Protein AF-0000000080484702 (afdb_homodimer)

Solvent-accessible surface area (backbone atoms only — not comparable to full-atom values): 32673 Å² total; per-residue (Å²): 130,88,63,62,53,55,79,58,84,81,40,51,65,26,28,33,82,45,33,84,52,58,66,86,62,53,66,60,48,53,57,50,31,66,72,41,30,72,58,44,46,57,74,68,54,61,67,39,24,44,30,51,12,64,66,45,62,41,56,40,89,29,42,40,80,21,41,11,39,68,49,28,48,48,48,52,44,64,72,50,48,49,69,73,31,36,32,41,32,42,38,51,36,60,66,63,55,54,53,51,35,44,73,50,42,26,40,71,40,77,33,52,49,96,45,32,79,79,67,58,58,47,73,76,24,47,31,37,42,48,47,44,30,23,51,60,46,8,30,54,71,57,67,69,60,50,51,51,44,49,50,51,17,47,74,51,70,18,43,34,37,37,37,28,45,44,30,66,39,41,88,68,81,60,65,31,57,36,75,50,26,40,24,29,30,36,52,17,25,61,45,29,36,60,28,45,28,28,24,23,29,22,16,40,70,70,63,30,54,47,44,60,68,65,49,67,81,54,52,53,24,41,59,27,47,53,48,47,33,55,54,51,65,40,61,68,57,45,51,53,50,27,51,49,34,54,55,50,43,55,50,51,52,52,49,37,45,73,64,67,37,52,62,50,70,56,59,31,44,31,40,20,27,40,37,96,51,46,68,52,39,56,50,42,25,42,76,70,39,30,40,63,24,73,36,49,80,30,59,96,33,82,38,30,39,28,36,30,56,61,52,72,70,57,45,48,55,50,51,54,34,53,56,67,43,97,132,87,63,64,55,54,77,57,82,79,40,52,65,26,29,32,82,45,34,84,53,58,66,86,62,53,67,61,49,52,58,50,31,68,72,43,30,70,55,49,47,54,73,67,53,61,68,38,24,45,30,53,13,64,65,45,62,40,57,40,88,28,44,41,80,21,40,11,37,67,50,26,48,48,48,53,45,64,73,48,46,50,70,72,31,37,30,41,31,43,37,52,35,60,66,63,56,53,54,50,36,44,73,48,42,26,41,70,39,77,34,51,49,95,44,30,80,79,68,59,59,45,74,76,23,47,30,38,44,46,46,43,29,23,48,60,45,7,31,54,71,58,67,68,60,50,52,52,44,49,51,51,19,46,75,52,70,17,44,34,37,36,36,27,46,44,31,65,39,39,88,70,80,59,65,31,57,36,75,50,27,39,23,30,29,35,53,17,25,62,45,30,38,60,29,43,30,30,24,22,28,21,15,39,71,69,60,29,53,46,43,61,69,66,49,66,81,55,54,52,24,42,59,26,46,54,47,47,32,55,56,50,67,40,61,68,57,44,51,53,49,27,52,50,35,55,54,50,42,55,50,50,49,52,49,38,45,73,63,67,36,50,60,50,69,55,58,32,44,31,41,21,28,40,38,95,52,47,69,51,38,56,49,42,25,41,77,71,39,30,39,64,24,75,35,49,80,29,58,96,33,84,38,30,39,29,38,30,56,62,51,70,70,58,45,51,53,50,52,55,33,52,57,68,41,98

Organism: Haloferax mediterranei (strain ATCC 33500 / DSM 1411 / JCM 8866 / NBRC 14739 / NCIMB 2177 / R-4) (NCBI:txid523841)

Foldseek 3Di:
DDQADDPDPQFDEQADLAAQAADPCLVVLLVVLVVCLVPCCLQDLQLLLPLVCVLQPADSLQKFKALALLRQLLLLCLLQPAAAWEEEEEFFADPSNQVSCVVRNYHYDYDHPVCRLPPDQLLRGSAYEYEAVGVQQQHGDDPVSVVVSQVNNVVSVHAYEYEDQFVLLFPDHHPAHPASYWYWYGLCGHNPNNVQRIIIIGYDDPSSVSSNVSDDGSRHRSSSSSSSSVRSNCPVSSVVSNVQLVVQVVVLCVLCVVLPWAWHDHRGQKIKIFDPDQVLLQVQCVVLRYHWHPCCPTPPDNGMIMGGHYDPVVSVSSSVSNSVSD/DDQADDPDPQFDGQADLAAQAADPCLVVLLVVLVVCLVPPVLQPLQLLLPLVCVLQPADSLQKFKALALLRQLLLLCLLQPAAAWEEEEEFFADPSNQVSCVVNNYHYDYDHPVCRLPPDQLLRGSAYEYEAVGVQQQDGDDPVSVVVSQVNNVVSVHAYEYEDQFVLLFPDHHPAHPASYWYWYGLCGHNPNNVQRIIIIGYDDPSSVSSNVSDDGSRHRSSSSSSSSVRSNCPVSSVVSNVQLVVQVVVLCVLCVVLPWAWHDHRGQKIKIFDPDQVLLQVQCVVLRYHWHPCCPTPPDNGMIMGGHYDPVVSVSSSVSNSVSD

Sequence (652 aa):
MSHGGTADHSLVDFSLGSNPERPTGLASIYEATLSTSRRYSMDDYSEFCVAAADYVGCEPDQVVPAAGVIEALRLALGVTVSPGDSVAIPAPCCGEYGREIKLQGGKPVHVPYDEFLDAVDPEEHATVILSHPNNPMGSAYPTDELRAFIRECQWANTPLIVDESYLGFTRLPSTAGLDGVIALHSVTNVFGVPSLRAGFAAATGELRDKLSCARCTWVLSSPAVEVATYCLKQDDFLEVTRNRVERERSRIVAELKVLGYEPYPADSSLILFRADDVDHVLHETRSRGIAVRDARCYRTLDSHVRITVRRPHENDSLLDALAEAVMSHGGTADHSLVDFSLGSNPERPTGLASIYEATLSTSRRYSMDDYSEFCVAAADYVGCEPDQVVPAAGVIEALRLALGVTVSPGDSVAIPAPCCGEYGREIKLQGGKPVHVPYDEFLDAVDPEEHATVILSHPNNPMGSAYPTDELRAFIRECQWANTPLIVDESYLGFTRLPSTAGLDGVIALHSVTNVFGVPSLRAGFAAATGELRDKLSCARCTWVLSSPAVEVATYCLKQDDFLEVTRNRVERERSRIVAELKVLGYEPYPADSSLILFRADDVDHVLHETRSRGIAVRDARCYRTLDSHVRITVRRPHENDSLLDALAEAV

InterPro domains:
  IPR004839 Aminotransferase, class I/classII, large domain [PF00155] (40-322)
  IPR015421 Pyridoxal phosphate-dependent transferase, major domain [G3DSA:3.40.640.10] (23-234)
  IPR015422 Pyridoxal phosphate-dependent transferase, small domain [G3DSA:3.90.1150.10] (11-322)
  IPR015424 Pyridoxal phosphate-dependent transferase [SSF53383] (8-325)

Structure (mmCIF, N/CA/C/O backbone):
data_AF-0000000080484702-model_v1
#
loop_
_entity.id
_entity.type
_entity.pdbx_description
1 polymer 'L-threonine-O-3-phosphate decarboxylase'
#
loop_
_atom_site.group_PDB
_atom_site.id
_atom_site.type_symbol
_atom_site.label_atom_id
_atom_site.label_alt_id
_atom_site.label_comp_id
_atom_site.label_asym_id
_atom_site.label_entity_id
_atom_site.label_seq_id
_atom_site.pdbx_PDB_ins_code
_atom_site.Cartn_x
_atom_site.Cartn_y
_atom_site.Cartn_z
_atom_site.occupancy
_atom_site.B_iso_or_equiv
_atom_site.auth_seq_id
_atom_site.auth_comp_id
_atom_site.auth_asym_id
_atom_site.auth_atom_id
_atom_site.pdbx_PDB_model_num
ATOM 1 N N . MET A 1 1 ? -5.035 -16.109 8.836 1 35.16 1 MET A N 1
ATOM 2 C CA . MET A 1 1 ? -4.797 -16.641 7.496 1 35.16 1 MET A CA 1
ATOM 3 C C . MET A 1 1 ? -3.309 -16.875 7.262 1 35.16 1 MET A C 1
ATOM 5 O O . MET A 1 1 ? -2.484 -15.992 7.531 1 35.16 1 MET A O 1
ATOM 9 N N . SER A 1 2 ? -2.934 -18.125 7.336 1 42.44 2 SER A N 1
ATOM 10 C CA . SER A 1 2 ? -1.548 -18.578 7.32 1 42.44 2 SER A CA 1
ATOM 11 C C . SER A 1 2 ? -0.888 -18.297 5.977 1 42.44 2 SER A C 1
ATOM 13 O O . SER A 1 2 ? -1.378 -18.734 4.934 1 42.44 2 SER A O 1
ATOM 15 N N . HIS A 1 3 ? -0.41 -17.094 5.77 1 49.94 3 HIS A N 1
ATOM 16 C CA . HIS A 1 3 ? 0.43 -16.891 4.594 1 49.94 3 HIS A CA 1
ATOM 17 C C . HIS A 1 3 ? 1.732 -17.688 4.711 1 49.94 3 HIS A C 1
ATOM 19 O O . HIS A 1 3 ? 2.158 -18.016 5.816 1 49.94 3 HIS A O 1
ATOM 25 N N . GLY A 1 4 ? 2.051 -18.484 3.875 1 51.75 4 GLY A N 1
ATOM 26 C CA . GLY A 1 4 ? 3.357 -19.125 3.906 1 51.75 4 GLY A CA 1
ATOM 27 C C . GLY A 1 4 ? 4.449 -18.219 4.449 1 51.75 4 GLY A C 1
ATOM 28 O O . GLY A 1 4 ? 4.203 -17.047 4.75 1 51.75 4 GLY A O 1
ATOM 29 N N . GLY A 1 5 ? 5.609 -18.672 4.832 1 56.03 5 GLY A N 1
ATOM 30 C CA . GLY A 1 5 ? 6.746 -17.953 5.391 1 56.03 5 GLY A CA 1
ATOM 31 C C . GLY A 1 5 ? 7.02 -18.312 6.84 1 56.03 5 GLY A C 1
ATOM 32 O O . GLY A 1 5 ? 6.129 -18.812 7.543 1 56.03 5 GLY A O 1
ATOM 33 N N . THR A 1 6 ? 8.297 -18.422 7.191 1 52.94 6 THR A N 1
ATOM 34 C CA . THR A 1 6 ? 8.656 -18.734 8.57 1 52.94 6 THR A CA 1
ATOM 35 C C . THR A 1 6 ? 9.367 -17.562 9.219 1 52.94 6 THR A C 1
ATOM 37 O O . THR A 1 6 ? 10.102 -16.828 8.555 1 52.94 6 THR A O 1
ATOM 40 N N . ALA A 1 7 ? 9.016 -17.422 10.359 1 57.78 7 ALA A N 1
ATOM 41 C CA . ALA A 1 7 ? 9.703 -16.422 11.18 1 57.78 7 ALA A CA 1
ATOM 42 C C . ALA A 1 7 ? 11.078 -16.938 11.617 1 57.78 7 ALA A C 1
ATOM 44 O O . ALA A 1 7 ? 11.922 -16.141 12.055 1 57.78 7 ALA A O 1
ATOM 45 N N . ASP A 1 8 ? 11.227 -18.266 11.43 1 58.97 8 ASP A N 1
ATOM 46 C CA . ASP A 1 8 ? 12.5 -18.875 11.797 1 58.97 8 ASP A CA 1
ATOM 47 C C . ASP A 1 8 ? 13.516 -18.766 10.664 1 58.97 8 ASP A C 1
ATOM 49 O O . ASP A 1 8 ? 13.469 -19.531 9.703 1 58.97 8 ASP A O 1
ATOM 53 N N . HIS A 1 9 ? 14.5 -17.953 10.789 1 64.5 9 HIS A N 1
ATOM 54 C CA . HIS A 1 9 ? 15.453 -17.578 9.75 1 64.5 9 HIS A CA 1
ATOM 55 C C . HIS A 1 9 ? 16.531 -18.641 9.57 1 64.5 9 HIS A C 1
ATOM 57 O O . HIS A 1 9 ? 17.344 -18.562 8.648 1 64.5 9 HIS A O 1
ATOM 63 N N . SER A 1 10 ? 16.344 -19.609 10.273 1 71.38 10 SER A N 1
ATOM 64 C CA . SER A 1 10 ? 17.344 -20.672 10.164 1 71.38 10 SER A CA 1
ATOM 65 C C . SER A 1 10 ? 16.875 -21.766 9.188 1 71.38 10 SER A C 1
ATOM 67 O O . SER A 1 10 ? 17.688 -22.594 8.766 1 71.38 10 SER A O 1
ATOM 69 N N . LEU A 1 11 ? 15.688 -21.641 8.734 1 82.44 11 LEU A N 1
ATOM 70 C CA . LEU A 1 11 ? 15.133 -22.672 7.871 1 82.44 11 LEU A CA 1
ATOM 71 C C . LEU A 1 11 ? 15.219 -22.266 6.402 1 82.44 11 LEU A C 1
ATOM 73 O O . LEU A 1 11 ? 15.07 -21.094 6.07 1 82.44 11 LEU A O 1
ATOM 77 N N . VAL A 1 12 ? 15.523 -23.281 5.562 1 88.19 12 VAL A N 1
ATOM 78 C CA . VAL A 1 12 ? 15.297 -23.078 4.137 1 88.19 12 VAL A CA 1
ATOM 79 C C . VAL A 1 12 ? 13.797 -23.156 3.836 1 88.19 12 VAL A C 1
ATOM 81 O O . VAL A 1 12 ? 13.164 -24.188 4.066 1 88.19 12 VAL A O 1
ATOM 84 N N . ASP A 1 13 ? 13.234 -22.109 3.328 1 90 13 ASP A N 1
ATOM 85 C CA . ASP A 1 13 ? 11.781 -21.969 3.281 1 90 13 ASP A CA 1
ATOM 86 C C . ASP A 1 13 ? 11.234 -22.312 1.896 1 90 13 ASP A C 1
ATOM 88 O O . ASP A 1 13 ? 11.25 -21.469 0.994 1 90 13 ASP A O 1
ATOM 92 N N . PHE A 1 14 ? 10.703 -23.547 1.749 1 94.56 14 PHE A N 1
ATOM 93 C CA . PHE A 1 14 ? 10.055 -23.984 0.518 1 94.56 14 PHE A CA 1
ATOM 94 C C . PHE A 1 14 ? 8.578 -23.609 0.509 1 94.56 14 PHE A C 1
ATOM 96 O O . PHE A 1 14 ? 7.875 -23.875 -0.469 1 94.56 14 PHE A O 1
ATOM 103 N N . SER A 1 15 ? 8.141 -23 1.612 1 91.31 15 SER A N 1
ATOM 104 C CA . SER A 1 15 ? 6.715 -22.703 1.741 1 91.31 15 SER A CA 1
ATOM 105 C C . SER A 1 15 ? 6.355 -21.375 1.069 1 91.31 15 SER A C 1
ATOM 107 O O . SER A 1 15 ? 5.184 -21.094 0.826 1 91.31 15 SER A O 1
ATOM 109 N N . LEU A 1 16 ? 7.453 -20.594 0.808 1 86.06 16 LEU A N 1
ATOM 110 C CA . LEU A 1 16 ? 7.242 -19.312 0.134 1 86.06 16 LEU A CA 1
ATOM 111 C C . LEU A 1 16 ? 7.262 -19.5 -1.381 1 86.06 16 LEU A C 1
ATOM 113 O O . LEU A 1 16 ? 8.016 -20.328 -1.904 1 86.06 16 LEU A O 1
ATOM 117 N N . GLY A 1 17 ? 6.441 -18.781 -2.061 1 88.56 17 GLY A N 1
ATOM 118 C CA . GLY A 1 17 ? 6.371 -18.891 -3.51 1 88.56 17 GLY A CA 1
ATOM 119 C C . GLY A 1 17 ? 7.355 -17.969 -4.223 1 88.56 17 GLY A C 1
ATOM 120 O O . GLY A 1 17 ? 7.195 -17.688 -5.41 1 88.56 17 GLY A O 1
ATOM 121 N N . SER A 1 18 ? 8.461 -17.594 -3.533 1 91 18 SER A N 1
ATOM 122 C CA . SER A 1 18 ? 9.375 -16.609 -4.105 1 91 18 SER A CA 1
ATOM 123 C C . SER A 1 18 ? 10.664 -17.266 -4.586 1 91 18 SER A C 1
ATOM 125 O O . SER A 1 18 ? 11.133 -18.234 -3.996 1 91 18 SER A O 1
ATOM 127 N N . ASN A 1 19 ? 11.234 -16.688 -5.609 1 94.94 19 ASN A N 1
ATOM 128 C CA . ASN A 1 19 ? 12.531 -17.094 -6.152 1 94.94 19 ASN A CA 1
ATOM 129 C C . ASN A 1 19 ? 13.648 -16.906 -5.129 1 94.94 19 ASN A C 1
ATOM 131 O O . ASN A 1 19 ? 13.727 -15.875 -4.469 1 94.94 19 ASN A O 1
ATOM 135 N N . PRO A 1 20 ? 14.445 -17.984 -4.891 1 92.56 20 PRO A N 1
ATOM 136 C CA . PRO A 1 20 ? 15.562 -17.812 -3.963 1 92.56 20 PRO A CA 1
ATOM 137 C C . PRO A 1 20 ? 16.656 -16.906 -4.516 1 92.56 20 PRO A C 1
ATOM 139 O O . PRO A 1 20 ? 17.547 -16.484 -3.771 1 92.56 20 PRO A O 1
ATOM 142 N N . GLU A 1 21 ? 16.641 -16.656 -5.805 1 93.19 21 GLU A N 1
ATOM 143 C CA . GLU A 1 21 ? 17.625 -15.805 -6.453 1 93.19 21 GLU A CA 1
ATOM 144 C C . GLU A 1 21 ? 17.062 -14.422 -6.75 1 93.19 21 GLU A C 1
ATOM 146 O O . GLU A 1 21 ? 15.844 -14.266 -6.879 1 93.19 21 GLU A O 1
ATOM 151 N N . ARG A 1 22 ? 17.938 -13.469 -6.832 1 91.81 22 ARG A N 1
ATOM 152 C CA . ARG A 1 22 ? 17.594 -12.102 -7.219 1 91.81 22 ARG A CA 1
ATOM 153 C C . ARG A 1 22 ? 18.625 -11.531 -8.188 1 91.81 22 ARG A C 1
ATOM 155 O O . ARG A 1 22 ? 19.766 -11.984 -8.234 1 91.81 22 ARG A O 1
ATOM 162 N N . PRO A 1 23 ? 18.172 -10.539 -9 1 93 23 PRO A N 1
ATOM 163 C CA . PRO A 1 23 ? 19.125 -9.938 -9.93 1 93 23 PRO A CA 1
ATOM 164 C C . PRO A 1 23 ? 20.312 -9.297 -9.219 1 93 23 PRO A C 1
ATOM 166 O O . PRO A 1 23 ? 20.156 -8.727 -8.141 1 93 23 PRO A O 1
ATOM 169 N N . THR A 1 24 ? 21.391 -9.391 -9.945 1 89.94 24 THR A N 1
ATOM 170 C CA . THR A 1 24 ? 22.578 -8.711 -9.438 1 89.94 24 THR A CA 1
ATOM 171 C C . THR A 1 24 ? 22.406 -7.191 -9.523 1 89.94 24 THR A C 1
ATOM 173 O O . THR A 1 24 ? 21.703 -6.691 -10.398 1 89.94 24 THR A O 1
ATOM 176 N N . GLY A 1 25 ? 22.891 -6.406 -8.664 1 86.31 25 GLY A N 1
ATOM 177 C CA . GLY A 1 25 ? 22.891 -4.957 -8.75 1 86.31 25 GLY A CA 1
ATOM 178 C C . GLY A 1 25 ? 21.812 -4.309 -7.898 1 86.31 25 GLY A C 1
ATOM 179 O O . GLY A 1 25 ? 21.734 -3.08 -7.812 1 86.31 25 GLY A O 1
ATOM 180 N N . LEU A 1 26 ? 20.969 -5.145 -7.27 1 85 26 LEU A N 1
ATOM 181 C CA . LEU A 1 26 ? 19.875 -4.613 -6.469 1 85 26 LEU A CA 1
ATOM 182 C C . LEU A 1 26 ? 20.406 -3.705 -5.363 1 85 26 LEU A C 1
ATOM 184 O O . LEU A 1 26 ? 19.766 -2.697 -5.027 1 85 26 LEU A O 1
ATOM 188 N N . ALA A 1 27 ? 21.5 -4.094 -4.836 1 78.94 27 ALA A N 1
ATOM 189 C CA . ALA A 1 27 ? 22.094 -3.301 -3.756 1 78.94 27 ALA A CA 1
ATOM 190 C C . ALA A 1 27 ? 22.391 -1.876 -4.219 1 78.94 27 ALA A C 1
ATOM 192 O O . ALA A 1 27 ? 22.125 -0.916 -3.488 1 78.94 27 ALA A O 1
ATOM 193 N N . SER A 1 28 ? 22.906 -1.749 -5.41 1 82.38 28 SER A N 1
ATOM 194 C CA . SER A 1 28 ? 23.234 -0.435 -5.957 1 82.38 28 SER A CA 1
ATOM 195 C C . SER A 1 28 ? 21.969 0.385 -6.195 1 82.38 28 SER A C 1
ATOM 197 O O . SER A 1 28 ? 21.969 1.601 -5.992 1 82.38 28 SER A O 1
ATOM 199 N N . ILE A 1 29 ? 20.938 -0.247 -6.594 1 82.62 29 ILE A N 1
ATOM 200 C CA . ILE A 1 29 ? 19.672 0.434 -6.84 1 82.62 29 ILE A CA 1
ATOM 201 C C . ILE A 1 29 ? 19.078 0.934 -5.52 1 82.62 29 ILE A C 1
ATOM 203 O O . ILE A 1 29 ? 18.609 2.068 -5.434 1 82.62 29 ILE A O 1
ATOM 207 N N . TYR A 1 30 ? 19.188 0.083 -4.504 1 75.81 30 TYR A N 1
ATOM 208 C CA . TYR A 1 30 ? 18.703 0.442 -3.176 1 75.81 30 TYR A CA 1
ATOM 209 C C . TYR A 1 30 ? 19.438 1.662 -2.639 1 75.81 30 TYR A C 1
ATOM 211 O O . TYR A 1 30 ? 18.812 2.584 -2.102 1 75.81 30 TYR A O 1
ATOM 219 N N . GLU A 1 31 ? 20.641 1.64 -2.82 1 75.25 31 GLU A N 1
ATOM 220 C CA . GLU A 1 31 ? 21.469 2.748 -2.338 1 75.25 31 GLU A CA 1
ATOM 221 C C . GLU A 1 31 ? 21.109 4.047 -3.061 1 75.25 31 GLU A C 1
ATOM 223 O O . GLU A 1 31 ? 21.062 5.113 -2.441 1 75.25 31 GLU A O 1
ATOM 228 N N . ALA A 1 32 ? 20.859 3.967 -4.25 1 77.62 32 ALA A N 1
ATOM 229 C CA . ALA A 1 32 ? 20.531 5.141 -5.055 1 77.62 32 ALA A CA 1
ATOM 230 C C . ALA A 1 32 ? 19.172 5.711 -4.668 1 77.62 32 ALA A C 1
ATOM 232 O O . ALA A 1 32 ? 18.953 6.922 -4.734 1 77.62 32 ALA A O 1
ATOM 233 N N . THR A 1 33 ? 18.266 4.832 -4.289 1 77.19 33 THR A N 1
ATOM 234 C CA . THR A 1 33 ? 16.922 5.234 -3.932 1 77.19 33 THR A CA 1
ATOM 235 C C . THR A 1 33 ? 16.938 6.125 -2.693 1 77.19 33 THR A C 1
ATOM 237 O O . THR A 1 33 ? 16.141 7.07 -2.596 1 77.19 33 THR A O 1
ATOM 240 N N . LEU A 1 34 ? 17.75 5.816 -1.759 1 71.06 34 LEU A N 1
ATOM 241 C CA . LEU A 1 34 ? 17.859 6.621 -0.545 1 71.06 34 LEU A CA 1
ATOM 242 C C . LEU A 1 34 ? 18.203 8.07 -0.879 1 71.06 34 LEU A C 1
ATOM 244 O O . LEU A 1 34 ? 17.703 8.992 -0.231 1 71.06 34 LEU A O 1
ATOM 248 N N . SER A 1 35 ? 18.984 8.211 -1.887 1 66.12 35 SER A N 1
ATOM 249 C CA . SER A 1 35 ? 19.391 9.547 -2.297 1 66.12 35 SER A CA 1
ATOM 250 C C . SER A 1 35 ? 18.266 10.281 -3.018 1 66.12 35 SER A C 1
ATOM 252 O O . SER A 1 35 ? 18.125 11.492 -2.885 1 66.12 35 SER A O 1
ATOM 254 N N . THR A 1 36 ? 17.422 9.453 -3.656 1 60.16 36 THR A N 1
ATOM 255 C CA . THR A 1 36 ? 16.375 10.047 -4.473 1 60.16 36 THR A CA 1
ATOM 256 C C . THR A 1 36 ? 15.07 10.164 -3.674 1 60.16 36 THR A C 1
ATOM 258 O O . THR A 1 36 ? 14.164 10.898 -4.059 1 60.16 36 THR A O 1
ATOM 261 N N . SER A 1 37 ? 14.891 9.305 -2.625 1 57.47 37 SER A N 1
ATOM 262 C CA . SER A 1 37 ? 13.664 9.289 -1.833 1 57.47 37 SER A CA 1
ATOM 263 C C . SER A 1 37 ? 13.242 10.703 -1.44 1 57.47 37 SER A C 1
ATOM 265 O O . SER A 1 37 ? 12.086 10.922 -1.062 1 57.47 37 SER A O 1
ATOM 267 N N . ARG A 1 38 ? 14.094 11.641 -1.604 1 53.78 38 ARG A N 1
ATOM 268 C CA . ARG A 1 38 ? 13.758 13.031 -1.302 1 53.78 38 ARG A CA 1
ATOM 269 C C . ARG A 1 38 ? 12.922 13.648 -2.414 1 53.78 38 ARG A C 1
ATOM 271 O O . ARG A 1 38 ? 12.336 14.719 -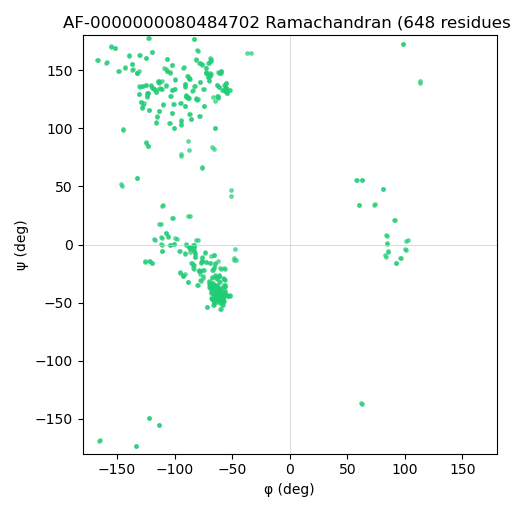2.236 1 53.78 38 ARG A O 1
ATOM 278 N N . ARG A 1 39 ? 13.109 13.047 -3.668 1 50.69 39 ARG A N 1
ATOM 279 C CA . ARG A 1 39 ? 12.516 13.688 -4.836 1 50.69 39 ARG A CA 1
ATOM 280 C C . ARG A 1 39 ? 11.078 13.219 -5.047 1 50.69 39 ARG A C 1
ATOM 282 O O . ARG A 1 39 ? 10.836 12.031 -5.273 1 50.69 39 ARG A O 1
ATOM 289 N N . TYR A 1 40 ? 10.211 13.727 -4.41 1 48.84 40 TYR A N 1
ATOM 290 C CA . TYR A 1 40 ? 8.789 13.414 -4.422 1 48.84 40 TYR A CA 1
ATOM 291 C C . TYR A 1 40 ? 8.258 13.328 -5.852 1 48.84 40 TYR A C 1
ATOM 293 O O . TYR A 1 40 ? 7.043 13.312 -6.066 1 48.84 40 TYR A O 1
ATOM 301 N N . SER A 1 41 ? 8.969 13.594 -7.012 1 51.19 41 SER A N 1
ATOM 302 C CA . SER A 1 41 ? 7.992 13.594 -8.102 1 51.19 41 SER A CA 1
ATOM 303 C C . SER A 1 41 ? 7.137 12.328 -8.07 1 51.19 41 SER A C 1
ATOM 305 O O . SER A 1 41 ? 7.473 11.328 -8.703 1 51.19 41 SER A O 1
ATOM 307 N N . MET A 1 42 ? 6.59 11.93 -6.824 1 54.78 42 MET A N 1
ATOM 308 C CA . MET A 1 42 ? 6.25 10.648 -6.219 1 54.78 42 MET A CA 1
ATOM 309 C C . MET A 1 42 ? 5.172 9.938 -7.031 1 54.78 42 MET A C 1
ATOM 311 O O . MET A 1 42 ? 5.07 8.703 -6.996 1 54.78 42 MET A O 1
ATOM 315 N N . ASP A 1 43 ? 4.57 10.711 -7.914 1 61.38 43 ASP A N 1
ATOM 316 C CA . ASP A 1 43 ? 3.502 9.938 -8.539 1 61.38 43 ASP A CA 1
ATOM 317 C C . ASP A 1 43 ? 3.797 9.688 -10.016 1 61.38 43 ASP A C 1
ATOM 319 O O . ASP A 1 43 ? 2.885 9.414 -10.797 1 61.38 43 ASP A O 1
ATOM 323 N N . ASP A 1 44 ? 5.098 9.867 -10.367 1 76.06 44 ASP A N 1
ATOM 324 C CA . ASP A 1 44 ? 5.371 9.516 -11.758 1 76.06 44 ASP A CA 1
ATOM 325 C C . ASP A 1 44 ? 5.879 8.078 -11.867 1 76.06 44 ASP A C 1
ATOM 327 O O . ASP A 1 44 ? 7.047 7.805 -11.594 1 76.06 44 ASP A O 1
ATOM 331 N N . TYR A 1 45 ? 5.016 7.254 -12.289 1 87.75 45 TYR A N 1
ATOM 332 C CA . TYR A 1 45 ? 5.332 5.84 -12.422 1 87.75 45 TYR A CA 1
ATOM 333 C C . TYR A 1 45 ? 5.59 5.473 -13.883 1 87.75 45 TYR A C 1
ATOM 335 O O . TYR A 1 45 ? 5.469 4.309 -14.266 1 87.75 45 TYR A O 1
ATOM 343 N N . SER A 1 46 ? 5.973 6.504 -14.719 1 91.19 46 SER A N 1
ATOM 344 C CA . SER A 1 46 ? 6.035 6.281 -16.156 1 91.19 46 SER A CA 1
ATOM 345 C C . SER A 1 46 ? 7.059 5.207 -16.5 1 91.19 46 SER A C 1
ATOM 347 O O . SER A 1 46 ? 6.77 4.301 -17.297 1 91.19 46 SER A O 1
ATOM 349 N N . GLU A 1 47 ? 8.25 5.301 -15.938 1 93.12 47 GLU A N 1
ATOM 350 C CA . GLU A 1 47 ? 9.281 4.312 -16.219 1 93.12 47 GLU A CA 1
ATOM 351 C C . GLU A 1 47 ? 8.859 2.92 -15.766 1 93.12 47 GLU A C 1
ATOM 353 O O . GLU A 1 47 ? 9.125 1.929 -16.453 1 93.12 47 GLU A O 1
ATOM 358 N N . PHE A 1 48 ? 8.258 2.885 -14.633 1 95 48 PHE A N 1
ATOM 359 C CA . PHE A 1 48 ? 7.75 1.616 -14.125 1 95 48 PHE A CA 1
ATOM 360 C C . PHE A 1 48 ? 6.707 1.038 -15.078 1 95 48 PHE A C 1
ATOM 362 O O . PHE A 1 48 ? 6.746 -0.151 -15.406 1 95 48 PHE A O 1
ATOM 369 N N . CYS A 1 49 ? 5.746 1.855 -15.523 1 96.81 49 CYS A N 1
ATOM 370 C CA . CYS A 1 49 ? 4.664 1.417 -16.406 1 96.81 49 CYS A CA 1
ATOM 371 C C . CYS A 1 49 ? 5.211 0.901 -17.719 1 96.81 49 CYS A C 1
ATOM 373 O O . CYS A 1 49 ? 4.73 -0.105 -18.25 1 96.81 49 CYS A O 1
ATOM 375 N N . VAL A 1 50 ? 6.223 1.513 -18.266 1 97.88 50 VAL A N 1
ATOM 376 C CA . VAL A 1 50 ? 6.836 1.075 -19.516 1 97.88 50 VAL A CA 1
ATOM 377 C C . VAL A 1 50 ? 7.488 -0.292 -19.312 1 97.88 50 VAL A C 1
ATOM 379 O O . VAL A 1 50 ? 7.285 -1.204 -20.125 1 97.88 50 VAL A O 1
ATOM 382 N N . ALA A 1 51 ? 8.273 -0.435 -18.25 1 97.81 51 ALA A N 1
ATOM 383 C CA . ALA A 1 51 ? 8.953 -1.697 -17.969 1 97.81 51 ALA A CA 1
ATOM 384 C C . ALA A 1 51 ? 7.949 -2.822 -17.734 1 97.81 51 ALA A C 1
ATOM 386 O O . ALA A 1 51 ? 8.133 -3.936 -18.234 1 97.81 51 ALA A O 1
ATOM 387 N N . ALA A 1 52 ? 6.902 -2.545 -16.984 1 98.06 52 ALA A N 1
ATOM 388 C CA . ALA A 1 52 ? 5.863 -3.529 -16.703 1 98.06 52 ALA A CA 1
ATOM 389 C C . ALA A 1 52 ? 5.137 -3.951 -17.969 1 98.06 52 ALA A C 1
ATOM 391 O O . ALA A 1 52 ? 4.871 -5.137 -18.172 1 98.06 52 ALA A O 1
ATOM 392 N N . ALA A 1 53 ? 4.82 -2.967 -18.766 1 98.44 53 ALA A N 1
ATOM 393 C CA . ALA A 1 53 ? 4.137 -3.23 -20.031 1 98.44 53 ALA A CA 1
ATOM 394 C C . ALA A 1 53 ? 4.98 -4.129 -20.938 1 98.44 53 ALA A C 1
ATOM 396 O O . ALA A 1 53 ? 4.461 -5.066 -21.547 1 98.44 53 ALA A O 1
ATOM 397 N N . ASP A 1 54 ? 6.246 -3.836 -21.047 1 97.88 54 ASP A N 1
ATOM 398 C CA . ASP A 1 54 ? 7.156 -4.648 -21.844 1 97.88 54 ASP A CA 1
ATOM 399 C C . ASP A 1 54 ? 7.246 -6.074 -21.297 1 97.88 54 ASP A C 1
ATOM 401 O O . ASP A 1 54 ? 7.305 -7.035 -22.062 1 97.88 54 ASP A O 1
ATOM 405 N N . TYR A 1 55 ? 7.227 -6.219 -20.062 1 97.06 55 TYR A N 1
ATOM 406 C CA . TYR A 1 55 ? 7.355 -7.496 -19.375 1 97.06 55 TYR A CA 1
ATOM 407 C C . TYR A 1 55 ? 6.188 -8.414 -19.703 1 97.06 55 TYR A C 1
ATOM 409 O O . TYR A 1 55 ? 6.367 -9.625 -19.859 1 97.06 55 TYR A O 1
ATOM 417 N N . VAL A 1 56 ? 4.973 -7.859 -19.812 1 97.38 56 VAL A N 1
ATOM 418 C CA . VAL A 1 56 ? 3.793 -8.711 -19.938 1 97.38 56 VAL A CA 1
ATOM 419 C C . VAL A 1 56 ? 3.213 -8.578 -21.344 1 97.38 56 VAL A C 1
ATOM 421 O O . VAL A 1 56 ? 2.248 -9.266 -21.688 1 97.38 56 VAL A O 1
ATOM 424 N N . GLY A 1 57 ? 3.738 -7.703 -22.141 1 96.94 57 GLY A N 1
ATOM 425 C CA . GLY A 1 57 ? 3.324 -7.582 -23.531 1 96.94 57 GLY A CA 1
ATOM 426 C C . GLY A 1 57 ? 2.045 -6.781 -23.703 1 96.94 57 GLY A C 1
ATOM 427 O O . GLY A 1 57 ? 1.122 -7.223 -24.406 1 96.94 57 GLY A O 1
ATOM 428 N N . CYS A 1 58 ? 1.898 -5.617 -23.094 1 98.06 58 CYS A N 1
ATOM 429 C CA . CYS A 1 58 ? 0.767 -4.715 -23.266 1 98.06 58 CYS A CA 1
ATOM 430 C C . CYS A 1 58 ? 1.24 -3.277 -23.469 1 98.06 58 CYS A C 1
ATOM 432 O O . CYS A 1 58 ? 2.42 -3.039 -23.734 1 98.06 58 CYS A O 1
ATOM 434 N N . GLU A 1 59 ? 0.311 -2.289 -23.5 1 98.31 59 GLU A N 1
ATOM 435 C CA . GLU A 1 59 ? 0.676 -0.881 -23.641 1 98.31 59 GLU A CA 1
ATOM 436 C C . GLU A 1 59 ? 0.917 -0.245 -22.266 1 98.31 59 GLU A C 1
ATOM 438 O O . GLU A 1 59 ? 0.23 -0.57 -21.297 1 98.31 59 GLU A O 1
ATOM 443 N N . PRO A 1 60 ? 1.868 0.683 -22.203 1 98 60 PRO A N 1
ATOM 444 C CA . PRO A 1 60 ? 2.207 1.296 -20.906 1 98 60 PRO A CA 1
ATOM 445 C C . PRO A 1 60 ? 1 1.937 -20.219 1 98 60 PRO A C 1
ATOM 447 O O . PRO A 1 60 ? 0.886 1.893 -19 1 98 60 PRO A O 1
ATOM 450 N N . ASP A 1 61 ? 0.095 2.525 -20.969 1 97.19 61 ASP A N 1
ATOM 451 C CA . ASP A 1 61 ? -1.047 3.227 -20.391 1 97.19 61 ASP A CA 1
ATOM 452 C C . ASP A 1 61 ? -2.078 2.24 -19.844 1 97.19 61 ASP A C 1
ATOM 454 O O . ASP A 1 61 ? -3.035 2.641 -19.172 1 97.19 61 ASP A O 1
ATOM 458 N N . GLN A 1 62 ? -1.894 0.93 -20.062 1 98.5 62 GLN A N 1
ATOM 459 C CA . GLN A 1 62 ? -2.797 -0.106 -19.562 1 98.5 62 GLN A CA 1
ATOM 460 C C . GLN A 1 62 ? -2.363 -0.611 -18.188 1 98.5 62 GLN A C 1
ATOM 462 O O . GLN A 1 62 ? -3.086 -1.375 -17.547 1 98.5 62 GLN A O 1
ATOM 467 N N . VAL A 1 63 ? -1.175 -0.15 -17.781 1 98 63 VAL A N 1
ATOM 468 C CA . VAL A 1 63 ? -0.591 -0.611 -16.531 1 98 63 VAL A CA 1
ATOM 469 C C . VAL A 1 63 ? -1.041 0.296 -15.383 1 98 63 VAL A C 1
ATOM 471 O O . VAL A 1 63 ? -0.952 1.521 -15.484 1 98 63 VAL A O 1
ATOM 474 N N . VAL A 1 64 ? -1.573 -0.281 -14.32 1 97.12 64 VAL A N 1
ATOM 475 C CA . VAL A 1 64 ? -1.935 0.416 -13.094 1 97.12 64 VAL A CA 1
ATOM 476 C C . VAL A 1 64 ? -1.079 -0.098 -11.938 1 97.12 64 VAL A C 1
ATOM 478 O O . VAL A 1 64 ? -1.312 -1.195 -11.422 1 97.12 64 VAL A O 1
ATOM 481 N N . PRO A 1 65 ? -0.068 0.694 -11.484 1 94.81 65 PRO A N 1
ATOM 482 C CA . PRO A 1 65 ? 0.821 0.256 -10.406 1 94.81 65 PRO A CA 1
ATOM 483 C C . PRO A 1 65 ? 0.072 -0.044 -9.109 1 94.81 65 PRO A C 1
ATOM 485 O O . PRO A 1 65 ? -0.958 0.573 -8.828 1 94.81 65 PRO A O 1
ATOM 488 N N . ALA A 1 66 ? 0.575 -0.976 -8.32 1 93.62 66 ALA A N 1
ATOM 489 C CA . ALA A 1 66 ? 0.004 -1.359 -7.031 1 93.62 66 ALA A CA 1
ATOM 490 C C . ALA A 1 66 ? 1.09 -1.825 -6.062 1 93.62 66 ALA A C 1
ATOM 492 O O . ALA A 1 66 ? 2.115 -2.367 -6.488 1 93.62 66 ALA A O 1
ATOM 493 N N . ALA A 1 67 ? 0.889 -1.612 -4.789 1 90.69 67 ALA A N 1
ATOM 494 C CA . ALA A 1 67 ? 1.801 -2.113 -3.764 1 90.69 67 ALA A CA 1
ATOM 495 C C . ALA A 1 67 ? 1.604 -3.609 -3.539 1 90.69 67 ALA A C 1
ATOM 497 O O . ALA A 1 67 ? 1.144 -4.027 -2.473 1 90.69 67 ALA A O 1
ATOM 498 N N . GLY A 1 68 ? 1.929 -4.379 -4.555 1 91.06 68 GLY A N 1
ATOM 499 C CA . GLY A 1 68 ? 1.777 -5.824 -4.508 1 91.06 68 GLY A CA 1
ATOM 500 C C . GLY A 1 68 ? 0.508 -6.312 -5.18 1 91.06 68 GLY A C 1
ATOM 501 O O . GLY A 1 68 ? -0.375 -5.516 -5.504 1 91.06 68 GLY A O 1
ATOM 502 N N . VAL A 1 69 ? 0.432 -7.57 -5.281 1 93.38 69 VAL A N 1
ATOM 503 C CA . VAL A 1 69 ? -0.65 -8.18 -6.047 1 93.38 69 VAL A CA 1
ATOM 504 C C . VAL A 1 69 ? -1.939 -8.156 -5.23 1 93.38 69 VAL A C 1
ATOM 506 O O . VAL A 1 69 ? -3.031 -8.016 -5.785 1 93.38 69 VAL A O 1
ATOM 509 N N . ILE A 1 70 ? -1.85 -8.242 -3.936 1 92.12 70 ILE A N 1
ATOM 510 C CA . ILE A 1 70 ? -3.051 -8.242 -3.107 1 92.12 70 ILE A CA 1
ATOM 511 C C . ILE A 1 70 ? -3.738 -6.883 -3.197 1 92.12 70 ILE A C 1
ATOM 513 O O . ILE A 1 70 ? -4.969 -6.805 -3.26 1 92.12 70 ILE A O 1
ATOM 517 N N . GLU A 1 71 ? -2.936 -5.812 -3.201 1 92.94 71 GLU A N 1
ATOM 518 C CA . GLU A 1 71 ? -3.531 -4.496 -3.408 1 92.94 71 GLU A CA 1
ATOM 519 C C . GLU A 1 71 ? -4.168 -4.391 -4.789 1 92.94 71 GLU A C 1
ATOM 521 O O . GLU A 1 71 ? -5.23 -3.783 -4.945 1 92.94 71 GLU A O 1
ATOM 526 N N . ALA A 1 72 ? -3.514 -4.898 -5.785 1 95.75 72 ALA A N 1
ATOM 527 C CA . ALA A 1 72 ? -4.082 -4.914 -7.129 1 95.75 72 ALA A CA 1
ATOM 528 C C . ALA A 1 72 ? -5.406 -5.668 -7.156 1 95.75 72 ALA A C 1
ATOM 530 O O . ALA A 1 72 ? -6.352 -5.25 -7.828 1 95.75 72 ALA A O 1
ATOM 531 N N . LEU A 1 73 ? -5.43 -6.789 -6.445 1 96.94 73 LEU A N 1
ATOM 532 C CA . LEU A 1 73 ? -6.652 -7.582 -6.34 1 96.94 73 LEU A CA 1
ATOM 533 C C . LEU A 1 73 ? -7.77 -6.777 -5.684 1 96.94 73 LEU A C 1
ATOM 535 O O . LEU A 1 73 ? -8.906 -6.777 -6.164 1 96.94 73 LEU A O 1
ATOM 539 N N . ARG A 1 74 ? -7.461 -6.141 -4.633 1 94.31 74 ARG A N 1
ATOM 540 C CA . ARG A 1 74 ? -8.438 -5.312 -3.936 1 94.31 74 ARG A CA 1
ATOM 541 C C . ARG A 1 74 ? -9 -4.234 -4.859 1 94.31 74 ARG A C 1
ATOM 543 O O . ARG A 1 74 ? -10.203 -3.986 -4.875 1 94.31 74 ARG A O 1
ATOM 550 N N . LEU A 1 75 ? -8.125 -3.559 -5.574 1 95 75 LEU A N 1
ATOM 551 C CA . LEU A 1 75 ? -8.539 -2.537 -6.527 1 95 75 LEU A CA 1
ATOM 552 C C . LEU A 1 75 ? -9.453 -3.127 -7.594 1 95 75 LEU A C 1
ATOM 554 O O . LEU A 1 75 ? -10.492 -2.547 -7.918 1 95 75 LEU A O 1
ATOM 558 N N . ALA A 1 76 ? -9.07 -4.25 -8.125 1 98.25 76 ALA A N 1
ATOM 559 C CA . ALA A 1 76 ? -9.844 -4.906 -9.18 1 98.25 76 ALA A CA 1
ATOM 560 C C . ALA A 1 76 ? -11.25 -5.258 -8.695 1 98.25 76 ALA A C 1
ATOM 562 O O . ALA A 1 76 ? -12.234 -5.012 -9.391 1 98.25 76 ALA A O 1
ATOM 563 N N . LEU A 1 77 ? -11.336 -5.809 -7.539 1 97.75 77 LEU A N 1
ATOM 564 C CA . LEU A 1 77 ? -12.633 -6.18 -6.98 1 97.75 77 LEU A CA 1
ATOM 565 C C . LEU A 1 77 ? -13.453 -4.941 -6.641 1 97.75 77 LEU A C 1
ATOM 567 O O . LEU A 1 77 ? -14.672 -4.934 -6.82 1 97.75 77 LEU A O 1
ATOM 571 N N . GLY A 1 78 ? -12.758 -3.912 -6.211 1 95.38 78 GLY A N 1
ATOM 572 C CA . GLY A 1 78 ? -13.438 -2.672 -5.875 1 95.38 78 GLY A CA 1
ATOM 573 C C . GLY A 1 78 ? -14.164 -2.051 -7.055 1 95.38 78 GLY A C 1
ATOM 574 O O . GLY A 1 78 ? -15.172 -1.362 -6.879 1 95.38 78 GLY A O 1
ATOM 575 N N . VAL A 1 79 ? -13.695 -2.32 -8.258 1 97.19 79 VAL A N 1
ATOM 576 C CA . VAL A 1 79 ? -14.289 -1.657 -9.414 1 97.19 79 VAL A CA 1
ATOM 577 C C . VAL A 1 79 ? -15.195 -2.633 -10.156 1 97.19 79 VAL A C 1
ATOM 579 O O . VAL A 1 79 ? -15.828 -2.27 -11.156 1 97.19 79 VAL A O 1
ATOM 582 N N . THR A 1 80 ? -15.312 -3.918 -9.656 1 98.25 80 THR A N 1
ATOM 583 C CA . THR A 1 80 ? -16.062 -4.898 -10.43 1 98.25 80 THR A CA 1
ATOM 584 C C . THR A 1 80 ? -17.156 -5.539 -9.57 1 98.25 80 THR A C 1
ATOM 586 O O . THR A 1 80 ? -18.047 -6.207 -10.094 1 98.25 80 THR A O 1
ATOM 589 N N . VAL A 1 81 ? -17.094 -5.375 -8.258 1 97.5 81 VAL A N 1
ATOM 590 C CA . VAL A 1 81 ? -17.984 -6.102 -7.371 1 97.5 81 VAL A CA 1
ATOM 591 C C . VAL A 1 81 ? -18.766 -5.117 -6.5 1 97.5 81 VAL A C 1
ATOM 593 O O . VAL A 1 81 ? -18.188 -4.191 -5.93 1 97.5 81 VAL A O 1
ATOM 596 N N . SER A 1 82 ? -20.016 -5.211 -6.402 1 94.69 82 SER A N 1
ATOM 597 C CA . SER A 1 82 ? -20.906 -4.52 -5.477 1 94.69 82 SER A CA 1
ATOM 598 C C . SER A 1 82 ? -21.422 -5.461 -4.398 1 94.69 82 SER A C 1
ATOM 600 O O . SER A 1 82 ? -21.391 -6.684 -4.566 1 94.69 82 SER A O 1
ATOM 602 N N . PRO A 1 83 ? -21.891 -4.918 -3.268 1 93.44 83 PRO A N 1
ATOM 603 C CA . PRO A 1 83 ? -22.438 -5.789 -2.225 1 93.44 83 PRO A CA 1
ATOM 604 C C . PRO A 1 83 ? -23.547 -6.707 -2.74 1 93.44 83 PRO A C 1
ATOM 606 O O . PRO A 1 83 ? -24.422 -6.258 -3.475 1 93.44 83 PRO A O 1
ATOM 609 N N . GLY A 1 84 ? -23.406 -7.988 -2.414 1 96.69 84 GLY A N 1
ATOM 610 C CA . GLY A 1 84 ? -24.406 -8.969 -2.799 1 96.69 84 GLY A CA 1
ATOM 611 C C . GLY A 1 84 ? -24.062 -9.711 -4.078 1 96.69 84 GLY A C 1
ATOM 612 O O . GLY A 1 84 ? -24.656 -10.75 -4.379 1 96.69 84 GLY A O 1
ATOM 613 N N . ASP A 1 85 ? -23.062 -9.266 -4.824 1 98 85 ASP A N 1
ATOM 614 C CA . ASP A 1 85 ? -22.688 -9.867 -6.098 1 98 85 ASP A CA 1
ATOM 615 C C . ASP A 1 85 ? -22 -11.219 -5.887 1 98 85 ASP A C 1
ATOM 617 O O . ASP A 1 85 ? -21.297 -11.422 -4.895 1 98 85 ASP A O 1
ATOM 621 N N . SER A 1 86 ? -22.234 -12.07 -6.844 1 98.56 86 SER A N 1
ATOM 622 C CA . SER A 1 86 ? -21.547 -13.359 -6.871 1 98.56 86 SER A CA 1
ATOM 623 C C . SER A 1 86 ? -20.25 -13.273 -7.66 1 98.56 86 SER A C 1
ATOM 625 O O . SER A 1 86 ? -20.188 -12.609 -8.703 1 98.56 86 SER A O 1
ATOM 627 N N . VAL A 1 87 ? -19.172 -13.914 -7.145 1 98.88 87 VAL A N 1
ATOM 628 C CA . VAL A 1 87 ? -17.875 -14 -7.82 1 98.88 87 VAL A CA 1
ATOM 629 C C . VAL A 1 87 ? -17.406 -15.453 -7.855 1 98.88 87 VAL A C 1
ATOM 631 O O . VAL A 1 87 ? -17.266 -16.094 -6.812 1 98.88 87 VAL A O 1
ATOM 634 N N . ALA A 1 88 ? -17.141 -16.031 -9.031 1 98.88 88 ALA A N 1
ATOM 635 C CA . ALA A 1 88 ? -16.656 -17.391 -9.156 1 98.88 88 ALA A CA 1
ATOM 636 C C . ALA A 1 88 ? -15.148 -17.469 -8.984 1 98.88 88 ALA A C 1
ATOM 638 O O . ALA A 1 88 ? -14.414 -16.656 -9.562 1 98.88 88 ALA A O 1
ATOM 639 N N . ILE A 1 89 ? -14.688 -18.406 -8.172 1 98.81 89 ILE A N 1
ATOM 640 C CA . ILE A 1 89 ? -13.266 -18.641 -7.973 1 98.81 89 ILE A CA 1
ATOM 641 C C . ILE A 1 89 ? -12.992 -20.141 -7.969 1 98.81 89 ILE A C 1
ATOM 643 O O . ILE A 1 89 ? -13.867 -20.938 -7.637 1 98.81 89 ILE A O 1
ATOM 647 N N . PRO A 1 90 ? -11.805 -20.531 -8.398 1 98.38 90 PRO A N 1
ATOM 648 C CA . PRO A 1 90 ? -11.477 -21.953 -8.367 1 98.38 90 PRO A CA 1
ATOM 649 C C . PRO A 1 90 ? -11.273 -22.484 -6.949 1 98.38 90 PRO A C 1
ATOM 651 O O . PRO A 1 90 ? -11 -21.703 -6.031 1 98.38 90 PRO A O 1
ATOM 654 N N . ALA A 1 91 ? -11.461 -23.75 -6.785 1 97.75 91 ALA A N 1
ATOM 655 C CA . ALA A 1 91 ? -11.109 -24.469 -5.566 1 97.75 91 ALA A CA 1
ATOM 656 C C . ALA A 1 91 ? -10.227 -25.672 -5.887 1 97.75 91 ALA A C 1
ATOM 658 O O . ALA A 1 91 ? -10.648 -26.594 -6.59 1 97.75 91 ALA A O 1
ATOM 659 N N . PRO A 1 92 ? -8.992 -25.828 -5.367 1 97.38 92 PRO A N 1
ATOM 660 C CA . PRO A 1 92 ? -8.383 -24.891 -4.414 1 97.38 92 PRO A CA 1
ATOM 661 C C . PRO A 1 92 ? -7.852 -23.625 -5.09 1 97.38 92 PRO A C 1
ATOM 663 O O . PRO A 1 92 ? -7.645 -23.609 -6.305 1 97.38 92 PRO A O 1
ATOM 666 N N . CYS A 1 93 ? -7.73 -22.547 -4.348 1 96.38 93 CYS A N 1
ATOM 667 C CA . CYS A 1 93 ? -7.086 -21.297 -4.777 1 96.38 93 CYS A CA 1
ATOM 668 C C . CYS A 1 93 ? -6.582 -20.516 -3.578 1 96.38 93 CYS A C 1
ATOM 670 O O . CYS A 1 93 ? -6.812 -20.891 -2.432 1 96.38 93 CYS A O 1
ATOM 67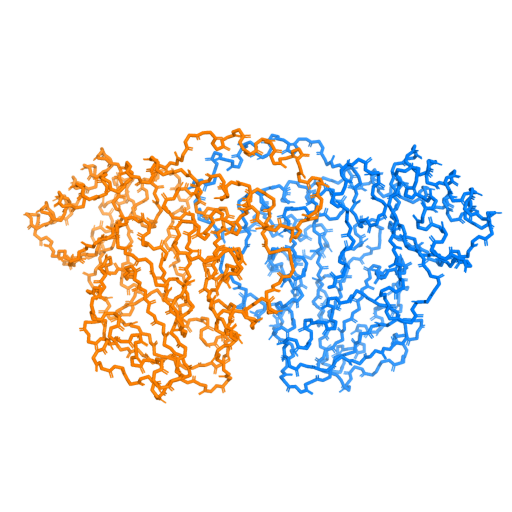2 N N . CYS A 1 94 ? -5.828 -19.5 -3.865 1 94.25 94 CYS A N 1
ATOM 673 C CA . CYS A 1 94 ? -5.355 -18.594 -2.828 1 94.25 94 CYS A CA 1
ATOM 674 C C . CYS A 1 94 ? -6.512 -18.078 -1.974 1 94.25 94 CYS A C 1
ATOM 676 O O . CYS A 1 94 ? -7.531 -17.641 -2.502 1 94.25 94 CYS A O 1
ATOM 678 N N . GLY A 1 95 ? -6.355 -18.109 -0.683 1 93.44 95 GLY A N 1
ATOM 679 C CA . GLY A 1 95 ? -7.398 -17.734 0.256 1 93.44 95 GLY A CA 1
ATOM 680 C C . GLY A 1 95 ? -7.734 -16.25 0.205 1 93.44 95 GLY A C 1
ATOM 681 O O . GLY A 1 95 ? -8.844 -15.844 0.563 1 93.44 95 GLY A O 1
ATOM 682 N N . GLU A 1 96 ? -6.852 -15.43 -0.28 1 93.69 96 GLU A N 1
ATOM 683 C CA . GLU A 1 96 ? -7.055 -13.984 -0.339 1 93.69 96 GLU A CA 1
ATOM 684 C C . GLU A 1 96 ? -8.203 -13.625 -1.274 1 93.69 96 GLU A C 1
ATOM 686 O O . GLU A 1 96 ? -8.859 -12.594 -1.1 1 93.69 96 GLU A O 1
ATOM 691 N N . TYR A 1 97 ? -8.492 -14.477 -2.277 1 97.38 97 TYR A N 1
ATOM 692 C CA . TYR A 1 97 ? -9.602 -14.172 -3.174 1 97.38 97 TYR A CA 1
ATOM 693 C C . TYR A 1 97 ? -10.914 -14.078 -2.404 1 97.38 97 TYR A C 1
ATOM 695 O O . TYR A 1 97 ? -11.609 -13.07 -2.479 1 97.38 97 TYR A O 1
ATOM 703 N N . GLY A 1 98 ? -11.195 -15.219 -1.67 1 97 98 GLY A N 1
ATOM 704 C CA . GLY A 1 98 ? -12.414 -15.227 -0.879 1 97 98 GLY A CA 1
ATOM 705 C C . GLY A 1 98 ? -12.484 -14.086 0.12 1 97 98 GLY A C 1
ATOM 706 O O . GLY A 1 98 ? -13.523 -13.445 0.263 1 97 98 GLY A O 1
ATOM 707 N N . ARG A 1 99 ? -11.383 -13.805 0.778 1 94.81 99 ARG A N 1
ATOM 708 C CA . ARG A 1 99 ? -11.312 -12.734 1.771 1 94.81 99 ARG A CA 1
ATOM 709 C C . ARG A 1 99 ? -11.625 -11.383 1.14 1 94.81 99 ARG A C 1
ATOM 711 O O . ARG A 1 99 ? -12.445 -10.625 1.658 1 94.81 99 ARG A O 1
ATOM 718 N N . GLU A 1 100 ? -11.023 -11.039 0.069 1 96 100 GLU A N 1
ATOM 719 C CA . GLU A 1 100 ? -11.18 -9.734 -0.581 1 96 100 GLU A CA 1
ATOM 720 C C . GLU A 1 100 ? -12.578 -9.578 -1.16 1 96 100 GLU A C 1
ATOM 722 O O . GLU A 1 100 ? -13.133 -8.477 -1.167 1 96 100 GLU A O 1
ATOM 727 N N . ILE A 1 101 ? -13.148 -10.68 -1.712 1 97.81 101 ILE A N 1
ATOM 728 C CA . ILE A 1 101 ? -14.523 -10.656 -2.203 1 97.81 101 ILE A CA 1
ATOM 729 C C . ILE A 1 101 ? -15.469 -10.281 -1.067 1 97.81 101 ILE A C 1
ATOM 731 O O . ILE A 1 101 ? -16.312 -9.383 -1.22 1 97.81 101 ILE A O 1
ATOM 735 N N . LYS A 1 102 ? -15.328 -10.938 0.064 1 96.25 102 LYS A N 1
ATOM 736 C CA . LYS A 1 102 ? -16.188 -10.695 1.217 1 96.25 102 LYS A CA 1
ATOM 737 C C . LYS A 1 102 ? -16.031 -9.266 1.73 1 96.25 102 LYS A C 1
ATOM 739 O O . LYS A 1 102 ? -17 -8.648 2.174 1 96.25 102 LYS A O 1
ATOM 744 N N . LEU A 1 103 ? -14.852 -8.758 1.673 1 92.81 103 LEU A N 1
ATOM 745 C CA . LEU A 1 103 ? -14.578 -7.395 2.121 1 92.81 103 LEU A CA 1
ATOM 746 C C . LEU A 1 103 ? -15.336 -6.383 1.269 1 92.81 103 LEU A C 1
ATOM 748 O O . LEU A 1 103 ? -15.688 -5.301 1.745 1 92.81 103 LEU A O 1
ATOM 752 N N . GLN A 1 104 ? -15.586 -6.734 -0.032 1 93.25 104 GLN A N 1
ATOM 753 C CA . GLN A 1 104 ? -16.391 -5.879 -0.9 1 93.25 104 GLN A CA 1
ATOM 754 C C . GLN A 1 104 ? -17.875 -6.133 -0.696 1 93.25 104 GLN A C 1
ATOM 756 O O . GLN A 1 104 ? -18.719 -5.551 -1.392 1 93.25 104 GLN A O 1
ATOM 761 N N . GLY A 1 105 ? -18.25 -7.082 0.2 1 94.19 105 GLY A N 1
ATOM 762 C CA . GLY A 1 105 ? -19.641 -7.457 0.422 1 94.19 105 GLY A CA 1
ATOM 763 C C . GLY A 1 105 ? -20.141 -8.492 -0.569 1 94.19 105 GLY A C 1
ATOM 764 O O . GLY A 1 105 ? -21.344 -8.766 -0.629 1 94.19 105 GLY A O 1
ATOM 765 N N . GLY A 1 106 ? -19.234 -9.023 -1.383 1 97.38 106 GLY A N 1
ATOM 766 C CA . GLY A 1 106 ? -19.594 -10.031 -2.365 1 97.38 106 GLY A CA 1
ATOM 767 C C . GLY A 1 106 ? -19.656 -11.438 -1.79 1 97.38 106 GLY A C 1
ATOM 768 O O . GLY A 1 106 ? -19.344 -11.641 -0.615 1 97.38 106 GLY A O 1
ATOM 769 N N . LYS A 1 107 ? -20.047 -12.391 -2.654 1 98.44 107 LYS A N 1
ATOM 770 C CA . LYS A 1 107 ? -20.172 -13.797 -2.279 1 98.44 107 LYS A CA 1
ATOM 771 C C . LYS A 1 107 ? -19.297 -14.68 -3.168 1 98.44 107 LYS A C 1
ATOM 773 O O . LYS A 1 107 ? -19.562 -14.82 -4.363 1 98.44 107 LYS A O 1
ATOM 778 N N . PRO A 1 108 ? -18.328 -15.305 -2.58 1 98.62 108 PRO A N 1
ATOM 779 C CA . PRO A 1 108 ? -17.516 -16.219 -3.383 1 98.62 108 PRO A CA 1
ATOM 780 C C . PRO A 1 108 ? -18.234 -17.531 -3.703 1 98.62 108 PRO A C 1
ATOM 782 O O . PRO A 1 108 ? -18.875 -18.109 -2.828 1 98.62 108 PRO A O 1
ATOM 785 N N . VAL A 1 109 ? -18.172 -17.922 -4.902 1 98.69 109 VAL A N 1
ATOM 786 C CA . VAL A 1 109 ? -18.672 -19.219 -5.363 1 98.69 109 VAL A CA 1
ATOM 787 C C . VAL A 1 109 ? -17.5 -20.094 -5.82 1 98.69 109 VAL A C 1
ATOM 789 O O . VAL A 1 109 ? -16.875 -19.812 -6.844 1 98.69 109 VAL A O 1
ATOM 792 N N . HIS A 1 110 ? -17.297 -21.156 -5.102 1 98.56 110 HIS A N 1
ATOM 793 C CA . HIS A 1 110 ? -16.156 -22.031 -5.367 1 98.56 110 HIS A CA 1
ATOM 794 C C . HIS A 1 110 ? -16.516 -23.094 -6.406 1 98.56 110 HIS A C 1
ATOM 796 O O . HIS A 1 110 ? -17.516 -23.797 -6.27 1 98.56 110 HIS A O 1
ATOM 802 N N . VAL A 1 111 ? -15.727 -23.156 -7.422 1 98.62 111 VAL A N 1
ATOM 803 C CA . VAL A 1 111 ? -15.875 -24.141 -8.484 1 98.62 111 VAL A CA 1
ATOM 804 C C . VAL A 1 111 ? -14.602 -24.984 -8.578 1 98.62 111 VAL A C 1
ATOM 806 O O . VAL A 1 111 ? -13.492 -24.469 -8.5 1 98.62 111 VAL A O 1
ATOM 809 N N . PRO A 1 112 ? -14.719 -26.312 -8.734 1 97.81 112 PRO A N 1
ATOM 810 C CA . PRO A 1 112 ? -13.523 -27.156 -8.805 1 97.81 112 PRO A CA 1
ATOM 811 C C . PRO A 1 112 ? -12.555 -26.719 -9.898 1 97.81 112 PRO A C 1
ATOM 813 O O . PRO A 1 112 ? -12.969 -26.469 -11.039 1 97.81 112 PRO A O 1
ATOM 816 N N . TYR A 1 113 ? -11.336 -26.609 -9.523 1 97.06 113 TYR A N 1
ATOM 817 C CA . TYR A 1 113 ? -10.281 -26.109 -10.398 1 97.06 113 TYR A CA 1
ATOM 818 C C . TYR A 1 113 ? -10.273 -26.859 -11.727 1 97.06 113 TYR A C 1
ATOM 820 O O . TYR A 1 113 ? -10.203 -26.25 -12.789 1 97.06 113 TYR A O 1
ATOM 828 N N . ASP A 1 114 ? -10.406 -28.188 -11.734 1 94.75 114 ASP A N 1
ATOM 829 C CA . ASP A 1 114 ? -10.266 -29.031 -12.914 1 94.75 114 ASP A CA 1
ATOM 830 C C . ASP A 1 114 ? -11.461 -28.875 -13.852 1 94.75 114 ASP A C 1
ATOM 832 O O . ASP A 1 114 ? -11.391 -29.25 -15.023 1 94.75 114 ASP A O 1
ATOM 836 N N . GLU A 1 115 ? -12.523 -28.281 -13.328 1 97.5 115 GLU A N 1
ATOM 837 C CA . GLU A 1 115 ? -13.734 -28.094 -14.133 1 97.5 115 GLU A CA 1
ATOM 838 C C . GLU A 1 115 ? -14.047 -26.609 -14.305 1 97.5 115 GLU A C 1
ATOM 840 O O . GLU A 1 115 ? -15.07 -26.25 -14.883 1 97.5 115 GLU A O 1
ATOM 845 N N . PHE A 1 116 ? -13.242 -25.766 -13.852 1 98.19 116 PHE A N 1
ATOM 846 C CA . PHE A 1 116 ? -13.547 -24.359 -13.656 1 98.19 116 PHE A CA 1
ATOM 847 C C . PHE A 1 116 ? -13.977 -23.703 -14.961 1 98.19 116 PHE A C 1
ATOM 849 O O . PHE A 1 116 ? -15.047 -23.109 -15.047 1 98.19 116 PHE A O 1
ATOM 856 N N . LEU A 1 117 ? -13.188 -23.844 -16.047 1 98.44 117 LEU A N 1
ATOM 857 C CA . LEU A 1 117 ? -13.438 -23.156 -17.312 1 98.44 117 LEU A CA 1
ATOM 858 C C . LEU A 1 117 ? -14.703 -23.688 -17.969 1 98.44 117 LEU A C 1
ATOM 860 O O . LEU A 1 117 ? -15.398 -22.938 -18.672 1 98.44 117 LEU A O 1
ATOM 864 N N . ASP A 1 118 ? -15.055 -24.938 -17.719 1 97.62 118 ASP A N 1
ATOM 865 C CA . ASP A 1 118 ? -16.219 -25.547 -18.359 1 97.62 118 ASP A CA 1
ATOM 866 C C . ASP A 1 118 ? -17.484 -25.297 -17.531 1 97.62 118 ASP A C 1
ATOM 868 O O . ASP A 1 118 ? -18.578 -25.188 -18.094 1 97.62 118 ASP A O 1
ATOM 872 N N . ALA A 1 119 ? -17.297 -25.234 -16.266 1 98.25 119 ALA A N 1
ATOM 873 C CA . ALA A 1 119 ? -18.453 -25.25 -15.383 1 98.25 119 ALA A CA 1
ATOM 874 C C . ALA A 1 119 ? -18.953 -23.844 -15.07 1 98.25 119 ALA A C 1
ATOM 876 O O . ALA A 1 119 ? -20.125 -23.641 -14.766 1 98.25 119 ALA A O 1
ATOM 877 N N . VAL A 1 120 ? -18.141 -22.844 -15.133 1 98.56 120 VAL A N 1
ATOM 878 C CA . VAL A 1 120 ? -18.516 -21.484 -14.75 1 98.56 120 VAL A CA 1
ATOM 879 C C . VAL A 1 120 ? -19.297 -20.828 -15.891 1 98.56 120 VAL A C 1
ATOM 881 O O . VAL A 1 120 ? -18.812 -20.766 -17.016 1 98.56 120 VAL A O 1
ATOM 884 N N . ASP A 1 121 ? -20.438 -20.344 -15.648 1 98.5 121 ASP A N 1
ATOM 885 C CA . ASP A 1 121 ? -21.188 -19.453 -16.516 1 98.5 121 ASP A CA 1
ATOM 886 C C . ASP A 1 121 ? -20.953 -17.984 -16.156 1 98.5 121 ASP A C 1
ATOM 888 O O . ASP A 1 121 ? -21.5 -17.5 -15.164 1 98.5 121 ASP A O 1
ATOM 892 N N . PRO A 1 122 ? -20.203 -17.312 -16.969 1 98.44 122 PRO A N 1
ATOM 893 C CA . PRO A 1 122 ? -19.844 -15.93 -16.609 1 98.44 122 PRO A CA 1
ATOM 894 C C . PRO A 1 122 ? -21.078 -15.055 -16.359 1 98.44 122 PRO A C 1
ATOM 896 O O . PRO A 1 122 ? -21.047 -14.164 -15.508 1 98.44 122 PRO A O 1
ATOM 899 N N . GLU A 1 123 ? -22.172 -15.258 -16.953 1 98.12 123 GLU A N 1
ATOM 900 C CA . GLU A 1 123 ? -23.359 -14.414 -16.859 1 98.12 123 GLU A CA 1
ATOM 901 C C . GLU A 1 123 ? -23.938 -14.445 -15.445 1 98.12 123 GLU A C 1
ATOM 903 O O . GLU A 1 123 ? -24.703 -13.547 -15.055 1 98.12 123 GLU A O 1
ATOM 908 N N . GLU A 1 124 ? -23.578 -15.453 -14.719 1 98.25 124 GLU A N 1
ATOM 909 C CA . GLU A 1 124 ? -24.156 -15.648 -13.391 1 98.25 124 GLU A CA 1
ATOM 910 C C . GLU A 1 124 ? -23.359 -14.883 -12.328 1 98.25 124 GLU A C 1
ATOM 912 O O . GLU A 1 124 ? -23.75 -14.859 -11.156 1 98.25 124 GLU A O 1
ATOM 917 N N . HIS A 1 125 ? -22.297 -14.227 -12.68 1 98.81 125 HIS A N 1
ATOM 918 C CA . HIS A 1 125 ? -21.375 -13.617 -11.719 1 98.81 125 HIS A CA 1
ATOM 919 C C . HIS A 1 125 ? -21.031 -12.18 -12.125 1 98.81 125 HIS A C 1
ATOM 921 O O . HIS A 1 125 ? -21.016 -11.859 -13.312 1 98.81 125 HIS A O 1
ATOM 927 N N . ALA A 1 126 ? -20.797 -11.305 -11.125 1 98.62 126 ALA A N 1
ATOM 928 C CA . ALA A 1 126 ? -20.328 -9.945 -11.391 1 98.62 126 ALA A CA 1
ATOM 929 C C . ALA A 1 126 ? -18.922 -9.961 -11.969 1 98.62 126 ALA A C 1
ATOM 931 O O . ALA A 1 126 ? -18.562 -9.102 -12.773 1 98.62 126 ALA A O 1
ATOM 932 N N . THR A 1 127 ? -18.156 -10.914 -11.531 1 98.69 127 THR A N 1
ATOM 933 C CA . THR A 1 127 ? -16.781 -11.117 -12 1 98.69 127 THR A CA 1
ATOM 934 C C . THR A 1 127 ? -16.328 -12.547 -11.727 1 98.69 127 THR A C 1
ATOM 936 O O . THR A 1 127 ? -16.969 -13.273 -10.961 1 98.69 127 THR A O 1
ATOM 939 N N . VAL A 1 128 ? -15.344 -12.992 -12.484 1 98.88 128 VAL A N 1
ATOM 940 C CA . VAL A 1 128 ? -14.695 -14.289 -12.312 1 98.88 128 VAL A CA 1
ATOM 941 C C . VAL A 1 128 ? -13.211 -14.094 -12.023 1 98.88 128 VAL A C 1
ATOM 943 O O . VAL A 1 128 ? -12.57 -13.219 -12.617 1 98.88 128 VAL A O 1
ATOM 946 N N . ILE A 1 129 ? -12.672 -14.812 -11.023 1 98.88 129 ILE A N 1
ATOM 947 C CA . ILE A 1 129 ? -11.25 -14.766 -10.695 1 98.88 129 ILE A CA 1
ATOM 948 C C . ILE A 1 129 ? -10.617 -16.125 -10.93 1 98.88 129 ILE A C 1
ATOM 950 O O . ILE A 1 129 ? -11.156 -17.156 -10.508 1 98.88 129 ILE A O 1
ATOM 954 N N . LEU A 1 130 ? -9.531 -16.172 -11.609 1 98.06 130 LEU A N 1
ATOM 955 C CA . LEU A 1 130 ? -8.711 -17.375 -11.641 1 98.06 130 LEU A CA 1
ATOM 956 C C . LEU A 1 130 ? -7.227 -17.016 -11.57 1 98.06 130 LEU A C 1
ATOM 958 O O . LEU A 1 130 ? -6.863 -15.844 -11.648 1 98.06 130 LEU A O 1
ATOM 962 N N . SER A 1 131 ? -6.465 -17.953 -11.258 1 97.25 131 SER A N 1
ATOM 963 C CA . SER A 1 131 ? -5.016 -17.781 -11.25 1 97.25 131 SER A CA 1
ATOM 964 C C . SER A 1 131 ? -4.359 -18.656 -12.312 1 97.25 131 SER A C 1
ATOM 966 O O . SER A 1 131 ? -4.797 -19.781 -12.562 1 97.25 131 SER A O 1
ATOM 968 N N . HIS A 1 132 ? -3.42 -18.125 -12.914 1 96.94 132 HIS A N 1
ATOM 969 C CA . HIS A 1 132 ? -2.742 -18.719 -14.062 1 96.94 132 HIS A CA 1
ATOM 970 C C . HIS A 1 132 ? -1.256 -18.391 -14.055 1 96.94 132 HIS A C 1
ATOM 972 O O . HIS A 1 132 ? -0.855 -17.328 -14.539 1 96.94 132 HIS A O 1
ATOM 978 N N . PRO A 1 133 ? -0.385 -19.359 -13.57 1 97.38 133 PRO A N 1
ATOM 979 C CA . PRO A 1 133 ? -0.655 -20.688 -12.992 1 97.38 133 PRO A CA 1
ATOM 980 C C . PRO A 1 133 ? -1.344 -20.594 -11.625 1 97.38 133 PRO A C 1
ATOM 982 O O . PRO A 1 133 ? -1.25 -19.562 -10.953 1 97.38 133 PRO A O 1
ATOM 985 N N . ASN A 1 134 ? -1.998 -21.672 -11.281 1 97.56 134 ASN A N 1
ATOM 986 C CA . ASN A 1 134 ? -2.824 -21.672 -10.078 1 97.56 134 ASN A CA 1
ATOM 987 C C . ASN A 1 134 ? -1.985 -21.906 -8.82 1 97.56 134 ASN A C 1
ATOM 989 O O . ASN A 1 134 ? -1.121 -22.781 -8.797 1 97.56 134 ASN A O 1
ATOM 993 N N . ASN A 1 135 ? -2.055 -21.078 -7.852 1 95.81 135 ASN A N 1
ATOM 994 C CA . ASN A 1 135 ? -1.65 -21.359 -6.477 1 95.81 135 ASN A CA 1
ATOM 995 C C . ASN A 1 135 ? -2.789 -21.984 -5.676 1 95.81 135 ASN A C 1
ATOM 997 O O . ASN A 1 135 ? -3.836 -21.359 -5.488 1 95.81 135 ASN A O 1
ATOM 1001 N N . PRO A 1 136 ? -2.674 -23.172 -5.301 1 96.62 136 PRO A N 1
ATOM 1002 C CA . PRO A 1 136 ? -1.434 -23.875 -4.965 1 96.62 136 PRO A CA 1
ATOM 1003 C C . PRO A 1 136 ? -1.081 -24.953 -5.977 1 96.62 136 PRO A C 1
ATOM 1005 O O . PRO A 1 136 ? -0.048 -25.625 -5.84 1 96.62 136 PRO A O 1
ATOM 1008 N N . MET A 1 137 ? -1.841 -25.156 -6.977 1 95.62 137 MET A N 1
ATOM 1009 C CA . MET A 1 137 ? -1.696 -26.328 -7.848 1 95.62 137 MET A CA 1
ATOM 1010 C C . MET A 1 137 ? -0.375 -26.281 -8.609 1 95.62 137 MET A C 1
ATOM 1012 O O . MET A 1 137 ? 0.219 -27.312 -8.898 1 95.62 137 MET A O 1
ATOM 1016 N N . GLY A 1 138 ? 0.034 -25.094 -8.953 1 96.88 138 GLY A N 1
ATOM 1017 C CA . GLY A 1 138 ? 1.221 -24.922 -9.773 1 96.88 138 GLY A CA 1
ATOM 1018 C C . GLY A 1 138 ? 0.949 -25.078 -11.258 1 96.88 138 GLY A C 1
ATOM 1019 O O . GLY A 1 138 ? 1.787 -24.719 -12.086 1 96.88 138 GLY A O 1
ATOM 1020 N N . SER A 1 139 ? -0.195 -25.531 -11.633 1 96.81 139 SER A N 1
ATOM 1021 C CA . SER A 1 139 ? -0.541 -25.812 -13.023 1 96.81 139 SER A CA 1
ATOM 1022 C C . SER A 1 139 ? -1.203 -24.609 -13.68 1 96.81 139 SER A C 1
ATOM 1024 O O . SER A 1 139 ? -1.823 -23.781 -13 1 96.81 139 SER A O 1
ATOM 1026 N N . ALA A 1 140 ? -1.043 -24.516 -14.945 1 97.75 140 ALA A N 1
ATOM 1027 C CA . ALA A 1 140 ? -1.677 -23.5 -15.781 1 97.75 140 ALA A CA 1
ATOM 1028 C C . ALA A 1 140 ? -2.785 -24.109 -16.641 1 97.75 140 ALA A C 1
ATOM 1030 O O . ALA A 1 140 ? -2.787 -25.312 -16.906 1 97.75 140 ALA A O 1
ATOM 1031 N N . TYR A 1 141 ? -3.766 -23.328 -16.969 1 97.19 141 TYR A N 1
ATOM 1032 C CA . TYR A 1 141 ? -4.742 -23.734 -17.969 1 97.19 141 TYR A CA 1
ATOM 1033 C C . TYR A 1 141 ? -4.117 -23.781 -19.359 1 97.19 141 TYR A C 1
ATOM 1035 O O . TYR A 1 141 ? -3.238 -22.969 -19.672 1 97.19 141 TYR A O 1
ATOM 1043 N N . PRO A 1 142 ? -4.57 -24.75 -20.172 1 96.19 142 PRO A N 1
ATOM 1044 C CA . PRO A 1 142 ? -4.141 -24.672 -21.578 1 96.19 142 PRO A CA 1
ATOM 1045 C C . PRO A 1 142 ? -4.492 -23.328 -22.219 1 96.19 142 PRO A C 1
ATOM 1047 O O . PRO A 1 142 ? -5.602 -22.828 -22.047 1 96.19 142 PRO A O 1
ATOM 1050 N N . THR A 1 143 ? -3.553 -22.781 -22.922 1 96.25 143 THR A N 1
ATOM 1051 C CA . THR A 1 143 ? -3.672 -21.422 -23.453 1 96.25 143 THR A CA 1
ATOM 1052 C C . THR A 1 143 ? -4.934 -21.281 -24.297 1 96.25 143 THR A C 1
ATOM 1054 O O . THR A 1 143 ? -5.664 -20.297 -24.172 1 96.25 143 THR A O 1
ATOM 1057 N N . ASP A 1 144 ? -5.203 -22.266 -25.125 1 97.06 144 ASP A N 1
ATOM 1058 C CA . ASP A 1 144 ? -6.359 -22.203 -26.016 1 97.06 144 ASP A CA 1
ATOM 1059 C C . ASP A 1 144 ? -7.664 -22.25 -25.219 1 97.06 144 ASP A C 1
ATOM 1061 O O . ASP A 1 144 ? -8.625 -21.562 -25.578 1 97.06 144 ASP A O 1
ATOM 1065 N N . GLU A 1 145 ? -7.699 -23.047 -24.219 1 97.88 145 GLU A N 1
ATOM 1066 C CA . GLU A 1 145 ? -8.891 -23.141 -23.375 1 97.88 145 GLU A CA 1
ATOM 1067 C C . GLU A 1 145 ? -9.117 -21.844 -22.609 1 97.88 145 GLU A C 1
ATOM 1069 O O . GLU A 1 145 ? -10.258 -21.391 -22.469 1 97.88 145 GLU A O 1
ATOM 1074 N N . LEU A 1 146 ? -8.062 -21.281 -22.094 1 98.31 146 LEU A N 1
ATOM 1075 C CA . LEU A 1 146 ? -8.164 -20.016 -21.375 1 98.31 146 LEU A CA 1
ATOM 1076 C C . LEU A 1 146 ? -8.656 -18.906 -22.297 1 98.31 146 LEU A C 1
ATOM 1078 O O . LEU A 1 146 ? -9.508 -18.109 -21.906 1 98.31 146 LEU A O 1
ATOM 1082 N N . ARG A 1 147 ? -8.172 -18.828 -23.516 1 97.88 147 ARG A N 1
ATOM 1083 C CA . ARG A 1 147 ? -8.586 -17.828 -24.469 1 97.88 147 ARG A CA 1
ATOM 1084 C C . ARG A 1 147 ? -10.062 -17.969 -24.828 1 97.88 147 ARG A C 1
ATOM 1086 O O . ARG A 1 147 ? -10.781 -16.984 -24.984 1 97.88 147 ARG A O 1
ATOM 1093 N N . ALA A 1 148 ? -10.438 -19.219 -25 1 98.25 148 ALA A N 1
ATOM 1094 C CA . ALA A 1 148 ? -11.852 -19.484 -25.266 1 98.25 148 ALA A CA 1
ATOM 1095 C C . ALA A 1 148 ? -12.727 -19 -24.109 1 98.25 148 ALA A C 1
ATOM 1097 O O . ALA A 1 148 ? -13.789 -18.406 -24.344 1 98.25 148 ALA A O 1
ATOM 1098 N N . PHE A 1 149 ? -12.352 -19.25 -22.922 1 98.69 149 PHE A N 1
ATOM 1099 C CA . PHE A 1 149 ? -13.102 -18.812 -21.75 1 98.69 149 PHE A CA 1
ATOM 1100 C C . PHE A 1 149 ? -13.148 -17.297 -21.672 1 98.69 149 PHE A C 1
ATOM 1102 O O . PHE A 1 149 ? -14.172 -16.719 -21.297 1 98.69 149 PHE A O 1
ATOM 1109 N N . ILE A 1 150 ? -12.016 -16.609 -21.984 1 98.69 150 ILE A N 1
ATOM 1110 C CA . ILE A 1 150 ? -11.961 -15.148 -22.016 1 98.69 150 ILE A CA 1
ATOM 1111 C C . ILE A 1 150 ? -13 -14.617 -23 1 98.69 150 ILE A C 1
ATOM 1113 O O . ILE A 1 150 ? -13.719 -13.656 -22.688 1 98.69 150 ILE A O 1
ATOM 1117 N N . ARG A 1 151 ? -13.109 -15.219 -24.141 1 98.44 151 ARG A N 1
ATOM 1118 C CA . ARG A 1 151 ? -14.102 -14.805 -25.125 1 98.44 151 ARG A CA 1
ATOM 1119 C C . ARG A 1 151 ? -15.516 -14.977 -24.578 1 98.44 151 ARG A C 1
ATOM 1121 O O . ARG A 1 151 ? -16.391 -14.141 -24.828 1 98.44 151 ARG A O 1
ATOM 1128 N N . GLU A 1 152 ? -15.719 -16.094 -23.875 1 98.56 152 GLU A N 1
ATOM 1129 C CA . GLU A 1 152 ? -17.016 -16.312 -23.25 1 98.56 152 GLU A CA 1
ATOM 1130 C C . GLU A 1 152 ? -17.344 -15.195 -22.266 1 98.56 152 GLU A C 1
ATOM 1132 O O . GLU A 1 152 ? -18.484 -14.703 -22.234 1 98.56 152 GLU A O 1
ATOM 1137 N N . CYS A 1 153 ? -16.406 -14.812 -21.484 1 98.75 153 CYS A N 1
ATOM 1138 C CA . CYS A 1 153 ? -16.594 -13.719 -20.531 1 98.75 153 CYS A CA 1
ATOM 1139 C C . CYS A 1 153 ? -16.891 -12.414 -21.25 1 98.75 153 CYS A C 1
ATOM 1141 O O . CYS A 1 153 ? -17.75 -11.648 -20.812 1 98.75 153 CYS A O 1
ATOM 1143 N N . GLN A 1 154 ? -16.156 -12.148 -22.359 1 98.06 154 GLN A N 1
ATOM 1144 C CA . GLN A 1 154 ? -16.359 -10.938 -23.156 1 98.06 154 GLN A CA 1
ATOM 1145 C C . GLN A 1 154 ? -17.781 -10.883 -23.703 1 98.06 154 GLN A C 1
ATOM 1147 O O . GLN A 1 154 ? -18.438 -9.844 -23.641 1 98.06 154 GLN A O 1
ATOM 1152 N N . TRP A 1 155 ? -18.203 -11.992 -24.188 1 97.81 155 TRP A N 1
ATOM 1153 C CA . TRP A 1 155 ? -19.547 -12.07 -24.734 1 97.81 155 TRP A CA 1
ATOM 1154 C C . TRP A 1 155 ? -20.594 -11.789 -23.656 1 97.81 155 TRP A C 1
ATOM 1156 O O . TRP A 1 155 ? -21.609 -11.148 -23.922 1 97.81 155 TRP A O 1
ATOM 1166 N N . ALA A 1 156 ? -20.359 -12.25 -22.516 1 98.31 156 ALA A N 1
ATOM 1167 C CA . ALA A 1 156 ? -21.281 -12.094 -21.391 1 98.31 156 ALA A CA 1
ATOM 1168 C C . ALA A 1 156 ? -21.109 -10.734 -20.719 1 98.31 156 ALA A C 1
ATOM 1170 O O . ALA A 1 156 ? -21.859 -10.383 -19.812 1 98.31 156 ALA A O 1
ATOM 1171 N N . ASN A 1 157 ? -20.078 -9.969 -21.125 1 97.94 157 ASN A N 1
ATOM 1172 C CA . ASN A 1 157 ? -19.719 -8.695 -20.516 1 97.94 157 ASN A CA 1
ATOM 1173 C C . ASN A 1 157 ? -19.375 -8.867 -19.031 1 97.94 157 ASN A C 1
ATOM 1175 O O . ASN A 1 157 ? -19.766 -8.055 -18.203 1 97.94 157 ASN A O 1
ATOM 1179 N N . THR A 1 158 ? -18.781 -9.984 -18.641 1 98.75 158 THR A N 1
ATOM 1180 C CA . THR A 1 158 ? -18.328 -10.281 -17.297 1 98.75 158 THR A CA 1
ATOM 1181 C C . THR A 1 158 ? -16.812 -10.102 -17.188 1 98.75 158 THR A C 1
ATOM 1183 O O . THR A 1 158 ? -16.047 -10.836 -17.828 1 98.75 158 THR A O 1
ATOM 1186 N N . PRO A 1 159 ? -16.344 -9.078 -16.391 1 98.88 159 PRO A N 1
ATOM 1187 C CA . PRO A 1 159 ? -14.906 -8.93 -16.219 1 98.88 159 PRO A CA 1
ATOM 1188 C C . PRO A 1 159 ? -14.234 -10.195 -15.688 1 98.88 159 PRO A C 1
ATOM 1190 O O . PRO A 1 159 ? -14.805 -10.883 -14.836 1 98.88 159 PRO A O 1
ATOM 1193 N N . LEU A 1 160 ? -13.125 -10.531 -16.234 1 98.94 160 LEU A N 1
ATOM 1194 C CA . LEU A 1 160 ? -12.305 -11.648 -15.766 1 98.94 160 LEU A CA 1
ATOM 1195 C C . LEU A 1 160 ? -11.023 -11.148 -15.117 1 98.94 160 LEU A C 1
ATOM 1197 O O . LEU A 1 160 ? -10.25 -10.414 -15.742 1 98.94 160 LEU A O 1
ATOM 1201 N N . ILE A 1 161 ? -10.805 -11.461 -13.859 1 98.94 161 ILE A N 1
ATOM 1202 C CA . ILE A 1 161 ? -9.555 -11.172 -13.156 1 98.94 161 ILE A CA 1
ATOM 1203 C C . ILE A 1 161 ? -8.633 -12.391 -13.219 1 98.94 161 ILE A C 1
ATOM 1205 O O . ILE A 1 161 ? -9.008 -13.477 -12.789 1 98.94 161 ILE A O 1
ATOM 1209 N N . VAL A 1 162 ? -7.469 -12.234 -13.758 1 98.88 162 VAL A N 1
ATOM 1210 C CA . VAL A 1 162 ? -6.496 -13.312 -13.852 1 98.88 162 VAL A CA 1
ATOM 1211 C C . VAL A 1 162 ? -5.266 -12.984 -13.008 1 98.88 162 VAL A C 1
ATOM 1213 O O . VAL A 1 162 ? -4.508 -12.07 -13.336 1 98.88 162 VAL A O 1
ATOM 1216 N N . ASP A 1 163 ? -5.109 -13.695 -11.953 1 98.56 163 ASP A N 1
ATOM 1217 C CA . ASP A 1 163 ? -3.906 -13.57 -11.141 1 98.56 163 ASP A CA 1
ATOM 1218 C C . ASP A 1 163 ? -2.732 -14.312 -11.773 1 98.56 163 ASP A C 1
ATOM 1220 O O . ASP A 1 163 ? -2.693 -15.547 -11.773 1 98.56 163 ASP A O 1
ATOM 1224 N N . GLU A 1 164 ? -1.785 -13.562 -12.242 1 98.38 164 GLU A N 1
ATOM 1225 C CA . GLU A 1 164 ? -0.634 -14.117 -12.945 1 98.38 164 GLU A CA 1
ATOM 1226 C C . GLU A 1 164 ? 0.641 -13.977 -12.117 1 98.38 164 GLU A C 1
ATOM 1228 O O . GLU A 1 164 ? 1.722 -13.758 -12.672 1 98.38 164 GLU A O 1
ATOM 1233 N N . SER A 1 165 ? 0.529 -14.07 -10.812 1 96.81 165 SER A N 1
ATOM 1234 C CA . SER A 1 165 ? 1.622 -13.883 -9.867 1 96.81 165 SER A CA 1
ATOM 1235 C C . SER A 1 165 ? 2.77 -14.844 -10.141 1 96.81 165 SER A C 1
ATOM 1237 O O . SER A 1 165 ? 3.932 -14.531 -9.875 1 96.81 165 SER A O 1
ATOM 1239 N N . TYR A 1 166 ? 2.477 -16.031 -10.703 1 97.69 166 TYR A N 1
ATOM 1240 C CA . TYR A 1 166 ? 3.521 -17.031 -10.891 1 97.69 166 TYR A CA 1
ATOM 1241 C C . TYR A 1 166 ? 3.822 -17.234 -12.375 1 97.69 166 TYR A C 1
ATOM 1243 O O . TYR A 1 166 ? 4.586 -18.141 -12.742 1 97.69 166 TYR A O 1
ATOM 1251 N N . LEU A 1 167 ? 3.23 -16.438 -13.227 1 97.56 167 LEU A N 1
ATOM 1252 C CA . LEU A 1 167 ? 3.438 -16.562 -14.664 1 97.56 167 LEU A CA 1
ATOM 1253 C C . LEU A 1 167 ? 4.902 -16.344 -15.023 1 97.56 167 LEU A C 1
ATOM 1255 O O . LEU A 1 167 ? 5.418 -16.953 -15.961 1 97.56 167 LEU A O 1
ATOM 1259 N N . GLY A 1 168 ? 5.57 -15.508 -14.25 1 96.81 168 GLY A N 1
ATOM 1260 C CA . GLY A 1 168 ? 6.957 -15.156 -14.516 1 96.81 168 GLY A CA 1
ATOM 1261 C C . GLY A 1 168 ? 7.891 -16.344 -14.492 1 96.81 168 GLY A C 1
ATOM 1262 O O . GLY A 1 168 ? 9 -16.281 -15.023 1 96.81 168 GLY A O 1
ATOM 1263 N N . PHE A 1 169 ? 7.527 -17.406 -13.883 1 98.06 169 PHE A N 1
ATOM 1264 C CA . PHE A 1 169 ? 8.344 -18.609 -13.805 1 98.06 169 PHE A CA 1
ATOM 1265 C C . PHE A 1 169 ? 8.164 -19.469 -15.047 1 98.06 169 PHE A C 1
ATOM 1267 O O . PHE A 1 169 ? 8.773 -20.547 -15.164 1 98.06 169 PHE A O 1
ATOM 1274 N N . THR A 1 170 ? 7.289 -19.047 -15.953 1 97.38 170 THR A N 1
ATOM 1275 C CA . THR A 1 170 ? 6.945 -19.828 -17.141 1 97.38 170 THR A CA 1
ATOM 1276 C C . THR A 1 170 ? 7.219 -19.016 -18.406 1 97.38 170 THR A C 1
ATOM 1278 O O . THR A 1 170 ? 7.586 -17.844 -18.328 1 97.38 170 THR A O 1
ATOM 1281 N N . ARG A 1 171 ? 6.988 -19.641 -19.562 1 96.25 171 ARG A N 1
ATOM 1282 C CA . ARG A 1 171 ? 7.102 -18.969 -20.859 1 96.25 171 ARG A CA 1
ATOM 1283 C C . ARG A 1 171 ? 5.727 -18.734 -21.469 1 96.25 171 ARG A C 1
ATOM 1285 O O . ARG A 1 171 ? 5.621 -18.406 -22.656 1 96.25 171 ARG A O 1
ATOM 1292 N N . LEU A 1 172 ? 4.672 -18.969 -20.688 1 97 172 LEU A N 1
ATOM 1293 C CA . LEU A 1 172 ? 3.307 -18.781 -21.172 1 97 172 LEU A CA 1
ATOM 1294 C C . LEU A 1 172 ? 3.01 -17.297 -21.375 1 97 172 LEU A C 1
ATOM 1296 O O . LEU A 1 172 ? 3.521 -16.453 -20.656 1 97 172 LEU A O 1
ATOM 1300 N N . PRO A 1 173 ? 2.221 -17.016 -22.312 1 96.44 173 PRO A N 1
ATOM 1301 C CA . PRO A 1 173 ? 1.87 -15.617 -22.547 1 96.44 173 PRO A CA 1
ATOM 1302 C C . PRO A 1 173 ? 0.926 -15.062 -21.484 1 96.44 173 PRO A C 1
ATOM 1304 O O . PRO A 1 173 ? 0.069 -15.789 -20.969 1 96.44 173 PRO A O 1
ATOM 1307 N N . SER A 1 174 ? 1.087 -13.758 -21.219 1 98.06 174 SER A N 1
ATOM 1308 C CA . SER A 1 174 ? 0.189 -13.07 -20.297 1 98.06 174 SER A CA 1
ATOM 1309 C C . SER A 1 174 ? -1.154 -12.773 -20.953 1 98.06 174 SER A C 1
ATOM 1311 O O . SER A 1 174 ? -1.246 -12.695 -22.188 1 98.06 174 SER A O 1
ATOM 1313 N N . THR A 1 175 ? -2.17 -12.641 -20.156 1 98.56 175 THR A N 1
ATOM 1314 C CA . THR A 1 175 ? -3.479 -12.219 -20.641 1 98.56 175 THR A CA 1
ATOM 1315 C C . THR A 1 175 ? -3.611 -10.703 -20.594 1 98.56 175 THR A C 1
ATOM 1317 O O . THR A 1 175 ? -4.66 -10.148 -20.938 1 98.56 175 THR A O 1
ATOM 1320 N N . ALA A 1 176 ? -2.572 -9.984 -20.125 1 98.31 176 ALA A N 1
ATOM 1321 C CA . ALA A 1 176 ? -2.574 -8.523 -20.094 1 98.31 176 ALA A CA 1
ATOM 1322 C C . ALA A 1 176 ? -2.85 -7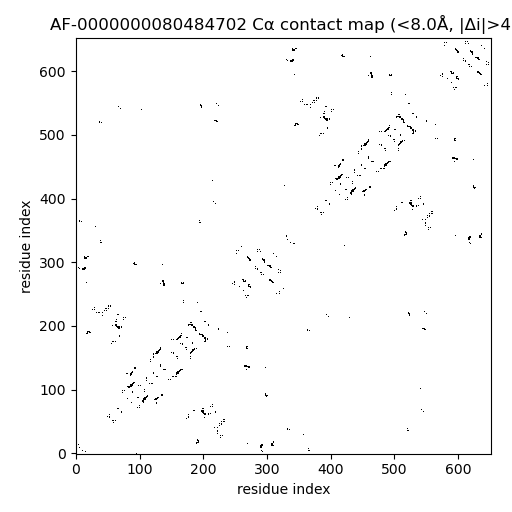.941 -21.484 1 98.31 176 ALA A C 1
ATOM 1324 O O . ALA A 1 176 ? -2.33 -8.438 -22.484 1 98.31 176 ALA A O 1
ATOM 1325 N N . GLY A 1 177 ? -3.654 -6.891 -21.5 1 97.38 177 GLY A N 1
ATOM 1326 C CA . GLY A 1 177 ? -3.953 -6.223 -22.766 1 97.38 177 GLY A CA 1
ATOM 1327 C C . GLY A 1 177 ? -5.207 -6.75 -23.438 1 97.38 177 GLY A C 1
ATOM 1328 O O . GLY A 1 177 ? -5.723 -6.137 -24.375 1 97.38 177 GLY A O 1
ATOM 1329 N N . LEU A 1 178 ? -5.723 -7.914 -23.047 1 98 178 LEU A N 1
ATOM 1330 C CA . LEU A 1 178 ? -6.953 -8.445 -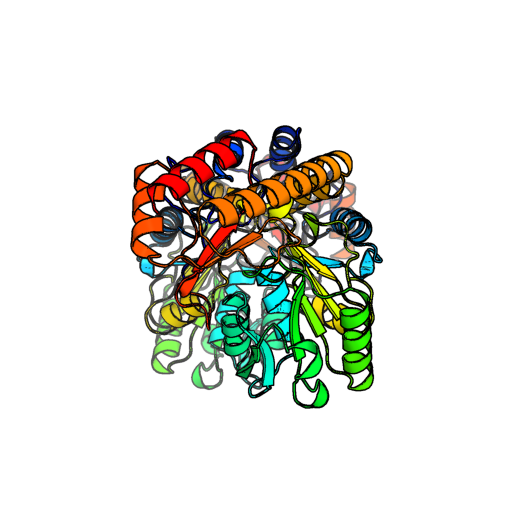23.625 1 98 178 LEU A CA 1
ATOM 1331 C C . LEU A 1 178 ? -8.172 -7.742 -23.047 1 98 178 LEU A C 1
ATOM 1333 O O . LEU A 1 178 ? -8.227 -7.453 -21.859 1 98 178 LEU A O 1
ATOM 1337 N N . ASP A 1 179 ? -9.148 -7.457 -23.906 1 97.88 179 ASP A N 1
ATOM 1338 C CA . ASP A 1 179 ? -10.359 -6.762 -23.469 1 97.88 179 ASP A CA 1
ATOM 1339 C C . ASP A 1 179 ? -11.141 -7.586 -22.453 1 97.88 179 ASP A C 1
ATOM 1341 O O . ASP A 1 179 ? -11.242 -8.805 -22.594 1 97.88 179 ASP A O 1
ATOM 1345 N N . GLY A 1 180 ? -11.609 -6.938 -21.453 1 98.44 180 GLY A N 1
ATOM 1346 C CA . GLY A 1 180 ? -12.445 -7.582 -20.453 1 98.44 180 GLY A CA 1
ATOM 1347 C C . GLY A 1 180 ? -11.656 -8.281 -19.375 1 98.44 180 GLY A C 1
ATOM 1348 O O . GLY A 1 180 ? -12.227 -8.844 -18.438 1 98.44 180 GLY A O 1
ATOM 1349 N N . VAL A 1 181 ? -10.305 -8.203 -19.484 1 98.81 181 VAL A N 1
ATOM 1350 C CA . VAL A 1 181 ? -9.438 -8.898 -18.531 1 98.81 181 VAL A CA 1
ATOM 1351 C C . VAL A 1 181 ? -8.711 -7.883 -17.656 1 98.81 181 VAL A C 1
ATOM 1353 O O . VAL A 1 181 ? -8.266 -6.84 -18.141 1 98.81 181 VAL A O 1
ATOM 1356 N N . ILE A 1 182 ? -8.68 -8.086 -16.375 1 98.88 182 ILE A N 1
ATOM 1357 C CA . ILE A 1 182 ? -7.738 -7.453 -15.461 1 98.88 182 ILE A CA 1
ATOM 1358 C C . ILE A 1 182 ? -6.668 -8.461 -15.055 1 98.88 182 ILE A C 1
ATOM 1360 O O . ILE A 1 182 ? -6.934 -9.383 -14.273 1 98.88 182 ILE A O 1
ATOM 1364 N N . ALA A 1 183 ? -5.48 -8.344 -15.602 1 98.88 183 ALA A N 1
ATOM 1365 C CA . ALA A 1 183 ? -4.363 -9.219 -15.242 1 98.88 183 ALA A CA 1
ATOM 1366 C C . ALA A 1 183 ? -3.592 -8.656 -14.055 1 98.88 183 ALA A C 1
ATOM 1368 O O . ALA A 1 183 ? -3.219 -7.484 -14.039 1 98.88 183 ALA A O 1
ATOM 1369 N N . LEU A 1 184 ? -3.408 -9.445 -13.031 1 98.62 184 LEU A N 1
ATOM 1370 C CA . LEU A 1 184 ? -2.645 -9.055 -11.852 1 98.62 184 LEU A CA 1
ATOM 1371 C C . LEU A 1 184 ? -1.251 -9.672 -11.875 1 98.62 184 LEU A C 1
ATOM 1373 O O . LEU A 1 184 ? -1.103 -10.867 -12.133 1 98.62 184 LEU A O 1
ATOM 1377 N N . HIS A 1 185 ? -0.266 -8.906 -11.617 1 97.38 185 HIS A N 1
ATOM 1378 C CA . HIS A 1 185 ? 1.114 -9.375 -11.664 1 97.38 185 HIS A CA 1
ATOM 1379 C C . HIS A 1 185 ? 1.871 -8.984 -10.398 1 97.38 185 HIS A C 1
ATOM 1381 O O . HIS A 1 185 ? 1.806 -7.836 -9.961 1 97.38 185 HIS A O 1
ATOM 1387 N N . SER A 1 186 ? 2.486 -10.078 -9.883 1 91.31 186 SER A N 1
ATOM 1388 C CA . SER A 1 186 ? 3.459 -9.836 -8.82 1 91.31 186 SER A CA 1
ATOM 1389 C C . SER A 1 186 ? 4.859 -9.633 -9.391 1 91.31 186 SER A C 1
ATOM 1391 O O . SER A 1 186 ? 5.281 -10.367 -10.289 1 91.31 186 SER A O 1
ATOM 1393 N N . VAL A 1 187 ? 5.598 -8.586 -9.102 1 88.44 187 VAL A N 1
ATOM 1394 C CA . VAL A 1 187 ? 6.996 -8.398 -9.477 1 88.44 187 VAL A CA 1
ATOM 1395 C C . VAL A 1 187 ? 7.895 -9.109 -8.469 1 88.44 187 VAL A C 1
ATOM 1397 O O . VAL A 1 187 ? 8.961 -9.617 -8.836 1 88.44 187 VAL A O 1
ATOM 1400 N N . THR A 1 188 ? 7.457 -9.43 -7.402 1 86.62 188 THR A N 1
ATOM 1401 C CA . THR A 1 188 ? 8.328 -9.734 -6.273 1 86.62 188 THR A CA 1
ATOM 1402 C C . THR A 1 188 ? 8.633 -11.227 -6.207 1 86.62 188 THR A C 1
ATOM 1404 O O . THR A 1 188 ? 9.68 -11.633 -5.703 1 86.62 188 THR A O 1
ATOM 1407 N N . ASN A 1 189 ? 7.758 -12.07 -6.711 1 92.31 189 ASN A N 1
ATOM 1408 C CA . ASN A 1 189 ? 7.961 -13.508 -6.586 1 92.31 189 ASN A CA 1
ATOM 1409 C C . ASN A 1 189 ? 9.094 -13.992 -7.48 1 92.31 189 ASN A C 1
ATOM 1411 O O . ASN A 1 189 ? 10.047 -14.617 -7.004 1 92.31 189 ASN A O 1
ATOM 1415 N N . VAL A 1 190 ? 9 -13.672 -8.727 1 96.19 190 VAL A N 1
ATOM 1416 C CA . VAL A 1 190 ? 9.945 -14.242 -9.68 1 96.19 190 VAL A CA 1
ATOM 1417 C C . VAL A 1 190 ? 11.312 -13.57 -9.531 1 96.19 190 VAL A C 1
ATOM 1419 O O . VAL A 1 190 ? 12.344 -14.172 -9.82 1 96.19 190 VAL A O 1
ATOM 1422 N N . PHE A 1 191 ? 11.375 -12.375 -8.984 1 94.38 191 PHE A N 1
ATOM 1423 C CA . PHE A 1 191 ? 12.641 -11.656 -8.875 1 94.38 191 PHE A CA 1
ATOM 1424 C C . PHE A 1 191 ? 13.211 -11.773 -7.465 1 94.38 191 PHE A C 1
ATOM 1426 O O . PHE A 1 191 ? 14.227 -11.156 -7.152 1 94.38 191 PHE A O 1
ATOM 1433 N N . GLY A 1 192 ? 12.531 -12.461 -6.602 1 90.81 192 GLY A N 1
ATOM 1434 C CA . GLY A 1 192 ? 13.086 -12.82 -5.305 1 90.81 192 GLY A CA 1
ATOM 1435 C C . GLY A 1 192 ? 13.148 -11.648 -4.344 1 90.81 192 GLY A C 1
ATOM 1436 O O . GLY A 1 192 ? 14.117 -11.5 -3.594 1 90.81 192 GLY A O 1
ATOM 1437 N N . VAL A 1 193 ? 12.195 -10.766 -4.406 1 87.94 193 VAL A N 1
ATOM 1438 C CA . VAL A 1 193 ? 12.141 -9.617 -3.502 1 87.94 193 VAL A CA 1
ATOM 1439 C C . VAL A 1 193 ? 10.727 -9.477 -2.938 1 87.94 193 VAL A C 1
ATOM 1441 O O . VAL A 1 193 ? 10.133 -8.398 -2.998 1 87.94 193 VAL A O 1
ATOM 1444 N N . PRO A 1 194 ? 10.227 -10.492 -2.305 1 83.5 194 PRO A N 1
ATOM 1445 C CA . PRO A 1 194 ? 8.812 -10.516 -1.9 1 83.5 194 PRO A CA 1
ATOM 1446 C C . PRO A 1 194 ? 8.461 -9.391 -0.931 1 83.5 194 PRO A C 1
ATOM 1448 O O . PRO A 1 194 ? 7.332 -8.898 -0.938 1 83.5 194 PRO A O 1
ATOM 1451 N N . SER A 1 195 ? 9.367 -8.883 -0.164 1 82.56 195 SER A N 1
ATOM 1452 C CA . SER A 1 195 ? 9.07 -7.926 0.895 1 82.56 195 SER A CA 1
ATOM 1453 C C . SER A 1 195 ? 8.977 -6.504 0.347 1 82.56 195 SER A C 1
ATOM 1455 O O . SER A 1 195 ? 8.625 -5.574 1.074 1 82.56 195 SER A O 1
ATOM 1457 N N . LEU A 1 196 ? 9.266 -6.273 -0.907 1 85.19 196 LEU A N 1
ATOM 1458 C CA . LEU A 1 196 ? 9.234 -4.941 -1.506 1 85.19 196 LEU A CA 1
ATOM 1459 C C . LEU A 1 196 ? 7.805 -4.512 -1.805 1 85.19 196 LEU A C 1
ATOM 1461 O O . LEU A 1 196 ? 7.527 -3.318 -1.958 1 85.19 196 LEU A O 1
ATOM 1465 N N . ARG A 1 197 ? 6.887 -5.473 -1.941 1 88 197 ARG A N 1
ATOM 1466 C CA . ARG A 1 197 ? 5.469 -5.223 -2.166 1 88 197 ARG A CA 1
ATOM 1467 C C . ARG A 1 197 ? 5.25 -4.395 -3.43 1 88 197 ARG A C 1
ATOM 1469 O O . ARG A 1 197 ? 4.574 -3.365 -3.393 1 88 197 ARG A O 1
ATOM 1476 N N . ALA A 1 198 ? 5.742 -4.848 -4.504 1 91.88 198 ALA A N 1
ATOM 1477 C CA . ALA A 1 198 ? 5.559 -4.188 -5.797 1 91.88 198 ALA A CA 1
ATOM 1478 C C . ALA A 1 198 ? 4.812 -5.094 -6.773 1 91.88 198 ALA A C 1
ATOM 1480 O O . ALA A 1 198 ? 5.102 -6.289 -6.867 1 91.88 198 ALA A O 1
ATOM 1481 N N . GLY A 1 199 ? 3.861 -4.555 -7.422 1 95.38 199 GLY A N 1
ATOM 1482 C CA . GLY A 1 199 ? 3.068 -5.23 -8.438 1 95.38 199 GLY A CA 1
ATOM 1483 C C . GLY A 1 199 ? 2.248 -4.277 -9.281 1 95.38 199 GLY A C 1
ATOM 1484 O O . GLY A 1 199 ? 2.531 -3.078 -9.328 1 95.38 199 GLY A O 1
ATOM 1485 N N . PHE A 1 200 ? 1.32 -4.852 -10.078 1 97.5 200 PHE A N 1
ATOM 1486 C CA . PHE A 1 200 ? 0.471 -4.004 -10.906 1 97.5 200 PHE A CA 1
ATOM 1487 C C . PHE A 1 200 ? -0.699 -4.797 -11.469 1 97.5 200 PHE A C 1
ATOM 1489 O O . PHE A 1 200 ? -0.676 -6.027 -11.477 1 97.5 200 PHE A O 1
ATOM 1496 N N . ALA A 1 201 ? -1.707 -4.082 -11.836 1 98.31 201 ALA A N 1
ATOM 1497 C CA . ALA A 1 201 ? -2.791 -4.59 -12.672 1 98.31 201 ALA A CA 1
ATOM 1498 C C . ALA A 1 201 ? -2.656 -4.086 -14.109 1 98.31 201 ALA A C 1
ATOM 1500 O O . ALA A 1 201 ? -2.066 -3.029 -14.352 1 98.31 201 ALA A O 1
ATOM 1501 N N . ALA A 1 202 ? -3.062 -4.836 -15.047 1 98.75 202 ALA A N 1
ATOM 1502 C CA . ALA A 1 202 ? -3.154 -4.43 -16.453 1 98.75 202 ALA A CA 1
ATOM 1503 C C . ALA A 1 202 ? -4.566 -4.629 -16.984 1 98.75 202 ALA A C 1
ATOM 1505 O O . ALA A 1 202 ? -5.145 -5.711 -16.844 1 98.75 202 ALA A O 1
ATOM 1506 N N . ALA A 1 203 ? -5.145 -3.656 -17.547 1 98.75 203 ALA A N 1
ATOM 1507 C CA . ALA A 1 203 ? -6.496 -3.711 -18.109 1 98.75 203 ALA A CA 1
ATOM 1508 C C . ALA A 1 203 ? -6.656 -2.727 -19.266 1 98.75 203 ALA A C 1
ATOM 1510 O O . ALA A 1 203 ? -5.758 -1.924 -19.531 1 98.75 203 ALA A O 1
ATOM 1511 N N . THR A 1 204 ? -7.734 -2.803 -20.016 1 98.44 204 THR A N 1
ATOM 1512 C CA . THR A 1 204 ? -8.047 -1.933 -21.156 1 98.44 204 THR A CA 1
ATOM 1513 C C . THR A 1 204 ? -9.406 -1.272 -20.969 1 98.44 204 THR A C 1
ATOM 1515 O O . THR A 1 204 ? -10.18 -1.664 -20.094 1 98.44 204 THR A O 1
ATOM 1518 N N . GLY A 1 205 ? -9.617 -0.212 -21.672 1 97.69 205 GLY A N 1
ATOM 1519 C CA . GLY A 1 205 ? -10.93 0.401 -21.781 1 97.69 205 GLY A CA 1
ATOM 1520 C C . GLY A 1 205 ? -11.461 0.904 -20.438 1 97.69 205 GLY A C 1
ATOM 1521 O O . GLY A 1 205 ? -10.727 1.528 -19.672 1 97.69 205 GLY A O 1
ATOM 1522 N N . GLU A 1 206 ? -12.695 0.65 -20.219 1 97.81 206 GLU A N 1
ATOM 1523 C CA . GLU A 1 206 ? -13.406 1.171 -19.047 1 97.81 206 GLU A CA 1
ATOM 1524 C C . GLU A 1 206 ? -12.82 0.61 -17.75 1 97.81 206 GLU A C 1
ATOM 1526 O O . GLU A 1 206 ? -12.766 1.31 -16.75 1 97.81 206 GLU A O 1
ATOM 1531 N N . LEU A 1 207 ? -12.469 -0.668 -17.812 1 98.19 207 LEU A N 1
ATOM 1532 C CA . LEU A 1 207 ? -11.891 -1.281 -16.625 1 98.19 207 LEU A CA 1
ATOM 1533 C C . LEU A 1 207 ? -10.609 -0.558 -16.203 1 98.19 207 LEU A C 1
ATOM 1535 O O . LEU A 1 207 ? -10.406 -0.276 -15.023 1 98.19 207 LEU A O 1
ATOM 1539 N N . ARG A 1 208 ? -9.75 -0.275 -17.188 1 98.06 208 ARG A N 1
ATOM 1540 C CA . ARG A 1 208 ? -8.516 0.467 -16.938 1 98.06 208 ARG A CA 1
ATOM 1541 C C . ARG A 1 208 ? -8.812 1.837 -16.344 1 98.06 208 ARG A C 1
ATOM 1543 O O . ARG A 1 208 ? -8.148 2.26 -15.391 1 98.06 208 ARG A O 1
ATOM 1550 N N . ASP A 1 209 ? -9.742 2.539 -16.875 1 97.56 209 ASP A N 1
ATOM 1551 C CA . ASP A 1 209 ? -10.109 3.869 -16.391 1 97.56 209 ASP A CA 1
ATOM 1552 C C . ASP A 1 209 ? -10.586 3.818 -14.945 1 97.56 209 ASP A C 1
ATOM 1554 O O . ASP A 1 209 ? -10.211 4.66 -14.133 1 97.56 209 ASP A O 1
ATOM 1558 N N . LYS A 1 210 ? -11.398 2.83 -14.672 1 97.38 210 LYS A N 1
ATOM 1559 C CA . LYS A 1 210 ? -11.922 2.672 -13.312 1 97.38 210 LYS A CA 1
ATOM 1560 C C . LYS A 1 210 ? -10.805 2.357 -12.328 1 97.38 210 LYS A C 1
ATOM 1562 O O . LYS A 1 210 ? -10.773 2.893 -11.219 1 97.38 210 LYS A O 1
ATOM 1567 N N . LEU A 1 211 ? -9.914 1.479 -12.758 1 97.38 211 LEU A N 1
ATOM 1568 C CA . LEU A 1 211 ? -8.789 1.138 -11.906 1 97.38 211 LEU A CA 1
ATOM 1569 C C . LEU A 1 211 ? -7.934 2.367 -11.617 1 97.38 211 LEU A C 1
ATOM 1571 O O . LEU A 1 211 ? -7.547 2.604 -10.469 1 97.38 211 LEU A O 1
ATOM 1575 N N . SER A 1 212 ? -7.633 3.104 -12.617 1 93.56 212 SER A N 1
ATOM 1576 C CA . SER A 1 212 ? -6.809 4.301 -12.484 1 93.56 212 SER A CA 1
ATOM 1577 C C . SER A 1 212 ? -7.461 5.32 -11.555 1 93.56 212 SER A C 1
ATOM 1579 O O . SER A 1 212 ? -6.777 5.977 -10.766 1 93.56 212 SER A O 1
ATOM 1581 N N . CYS A 1 213 ? -8.719 5.43 -11.641 1 91.19 213 CYS A N 1
ATOM 1582 C CA . CYS A 1 213 ? -9.461 6.359 -10.797 1 91.19 213 CYS A CA 1
ATOM 1583 C C . CYS A 1 213 ? -9.469 5.887 -9.352 1 91.19 213 CYS A C 1
ATOM 1585 O O . CYS A 1 213 ? -9.367 6.703 -8.43 1 91.19 213 CYS A O 1
ATOM 1587 N N . ALA A 1 214 ? -9.555 4.605 -9.18 1 91.88 214 ALA A N 1
ATOM 1588 C CA . ALA A 1 214 ? -9.719 4.047 -7.836 1 91.88 214 ALA A CA 1
ATOM 1589 C C . ALA A 1 214 ? -8.375 3.902 -7.129 1 91.88 214 ALA A C 1
ATOM 1591 O O . ALA A 1 214 ? -8.328 3.77 -5.906 1 91.88 214 ALA A O 1
ATOM 1592 N N . ARG A 1 215 ? -7.355 3.873 -7.836 1 89.75 215 ARG A N 1
ATOM 1593 C CA . ARG A 1 215 ? -6.027 3.676 -7.262 1 89.75 215 ARG A CA 1
ATOM 1594 C C . ARG A 1 215 ? -5.68 4.797 -6.289 1 89.75 215 ARG A C 1
ATOM 1596 O O . ARG A 1 215 ? -5.984 5.965 -6.543 1 89.75 215 ARG A O 1
ATOM 1603 N N . CYS A 1 216 ? -5.129 4.332 -5.141 1 81.56 216 CYS A N 1
ATOM 1604 C CA . CYS A 1 216 ? -4.637 5.328 -4.199 1 81.56 216 CYS A CA 1
ATOM 1605 C C . CYS A 1 216 ? -3.52 6.16 -4.816 1 81.56 216 CYS A C 1
ATOM 1607 O O . CYS A 1 216 ? -2.725 5.648 -5.605 1 81.56 216 CYS A O 1
ATOM 1609 N N . THR A 1 217 ? -3.5 7.395 -4.387 1 77.38 217 THR A N 1
ATOM 1610 C CA . THR A 1 217 ? -2.365 8.227 -4.77 1 77.38 217 THR A CA 1
ATOM 1611 C C . THR A 1 217 ? -1.093 7.762 -4.062 1 77.38 217 THR A C 1
ATOM 1613 O O . THR A 1 217 ? -1.15 7.234 -2.951 1 77.38 217 THR A O 1
ATOM 1616 N N . TRP A 1 218 ? 0.011 7.75 -4.66 1 76.25 218 TRP A N 1
ATOM 1617 C CA . TRP A 1 218 ? 1.303 7.422 -4.066 1 76.25 218 TRP A CA 1
ATOM 1618 C C . TRP A 1 218 ? 1.326 5.98 -3.572 1 76.25 218 TRP A C 1
ATOM 1620 O O . TRP A 1 218 ? 1.703 5.715 -2.43 1 76.25 218 TRP A O 1
ATOM 1630 N N . VAL A 1 219 ? 1.054 5.125 -4.383 1 79.69 219 VAL A N 1
ATOM 1631 C CA . VAL A 1 219 ? 0.799 3.736 -4.02 1 79.69 219 VAL A CA 1
ATOM 1632 C C . VAL A 1 219 ? 2.123 3.006 -3.803 1 79.69 219 VAL A C 1
ATOM 1634 O O . VAL A 1 219 ? 2.23 2.15 -2.922 1 79.69 219 VAL A O 1
ATOM 1637 N N . LEU A 1 220 ? 3.174 3.328 -4.562 1 86.88 220 LEU A N 1
ATOM 1638 C CA . LEU A 1 220 ? 4.441 2.619 -4.434 1 86.88 220 LEU A CA 1
ATOM 1639 C C . LEU A 1 220 ? 5.488 3.494 -3.754 1 86.88 220 LEU A C 1
ATOM 1641 O O . LEU A 1 220 ? 5.609 4.684 -4.066 1 86.88 220 LEU A O 1
ATOM 1645 N N . SER A 1 221 ? 6.227 2.875 -2.834 1 85.81 221 SER A N 1
ATOM 1646 C CA . SER A 1 221 ? 7.375 3.564 -2.258 1 85.81 221 SER A CA 1
ATOM 1647 C C . SER A 1 221 ? 8.484 3.738 -3.289 1 85.81 221 SER A C 1
ATOM 1649 O O . SER A 1 221 ? 8.539 3.014 -4.285 1 85.81 221 SER A O 1
ATOM 1651 N N . SER A 1 222 ? 9.367 4.641 -3.051 1 84.88 222 SER A N 1
ATOM 1652 C CA . SER A 1 222 ? 10.469 4.891 -3.969 1 84.88 222 SER A CA 1
ATOM 1653 C C . SER A 1 222 ? 11.344 3.652 -4.137 1 84.88 222 SER A C 1
ATOM 1655 O O . SER A 1 222 ? 11.719 3.299 -5.254 1 84.88 222 SER A O 1
ATOM 1657 N N . PRO A 1 223 ? 11.688 2.945 -3.021 1 84.19 223 PRO A N 1
ATOM 1658 C CA . PRO A 1 223 ? 12.469 1.723 -3.219 1 84.19 223 PRO A CA 1
ATOM 1659 C C . PRO A 1 223 ? 11.719 0.666 -4.027 1 84.19 223 PRO A C 1
ATOM 1661 O O . PRO A 1 223 ? 12.32 -0.014 -4.863 1 84.19 223 PRO A O 1
ATOM 1664 N N . ALA A 1 224 ? 10.438 0.52 -3.764 1 87.44 224 ALA A N 1
ATOM 1665 C CA . ALA A 1 224 ? 9.648 -0.474 -4.48 1 87.44 224 ALA A CA 1
ATOM 1666 C C . ALA A 1 224 ? 9.617 -0.177 -5.977 1 87.44 224 ALA A C 1
ATOM 1668 O O . ALA A 1 224 ? 9.797 -1.078 -6.801 1 87.44 224 ALA A O 1
ATOM 1669 N N . VAL A 1 225 ? 9.383 1.082 -6.332 1 88.81 225 VAL A N 1
ATOM 1670 C CA . VAL A 1 225 ? 9.258 1.453 -7.738 1 88.81 225 VAL A CA 1
ATOM 1671 C C . VAL A 1 225 ? 10.609 1.29 -8.438 1 88.81 225 VAL A C 1
ATOM 1673 O O . VAL A 1 225 ? 10.688 0.718 -9.531 1 88.81 225 VAL A O 1
ATOM 1676 N N . GLU A 1 226 ? 11.68 1.762 -7.855 1 88.44 226 GLU A N 1
ATOM 1677 C CA . GLU A 1 226 ? 12.992 1.735 -8.492 1 88.44 226 GLU A CA 1
ATOM 1678 C C . GLU A 1 226 ? 13.5 0.305 -8.648 1 88.44 226 GLU A C 1
ATOM 1680 O O . GLU A 1 226 ? 13.969 -0.079 -9.727 1 88.44 226 GLU A O 1
ATOM 1685 N N . VAL A 1 227 ? 13.391 -0.441 -7.605 1 88.81 227 VAL A N 1
ATOM 1686 C CA . VAL A 1 227 ? 13.875 -1.816 -7.641 1 88.81 227 VAL A CA 1
ATOM 1687 C C . VAL A 1 227 ? 13.023 -2.643 -8.602 1 88.81 227 VAL A C 1
ATOM 1689 O O . VAL A 1 227 ? 13.547 -3.416 -9.398 1 88.81 227 VAL A O 1
ATOM 1692 N N . ALA A 1 228 ? 11.734 -2.498 -8.469 1 92.38 228 ALA A N 1
ATOM 1693 C CA . ALA A 1 228 ? 10.844 -3.252 -9.344 1 92.38 228 ALA A CA 1
ATOM 1694 C C . ALA A 1 228 ? 11.102 -2.908 -10.812 1 92.38 228 ALA A C 1
ATOM 1696 O O . ALA A 1 228 ? 11.117 -3.793 -11.672 1 92.38 228 ALA A O 1
ATOM 1697 N N . THR A 1 229 ? 11.273 -1.578 -11.109 1 93.56 229 THR A N 1
ATOM 1698 C CA . THR A 1 229 ? 11.555 -1.144 -12.469 1 93.56 229 THR A CA 1
ATOM 1699 C C . THR A 1 229 ? 12.836 -1.795 -12.992 1 93.56 229 THR A C 1
ATOM 1701 O O . THR A 1 229 ? 12.867 -2.285 -14.125 1 93.56 229 THR A O 1
ATOM 1704 N N . TYR A 1 230 ? 13.859 -1.787 -12.188 1 94.5 230 TYR A N 1
ATOM 1705 C CA . TYR A 1 230 ? 15.117 -2.426 -12.555 1 94.5 230 TYR A CA 1
ATOM 1706 C C . TYR A 1 230 ? 14.922 -3.91 -12.828 1 94.5 230 TYR A C 1
ATOM 1708 O O . TYR A 1 230 ? 15.375 -4.43 -13.852 1 94.5 230 TYR A O 1
ATOM 1716 N N . CYS A 1 231 ? 14.211 -4.598 -11.938 1 95.5 231 CYS A N 1
ATOM 1717 C CA . CYS A 1 231 ? 13.992 -6.039 -12.023 1 95.5 231 CYS A CA 1
ATOM 1718 C C . CYS A 1 231 ? 13.258 -6.402 -13.305 1 95.5 231 CYS A C 1
ATOM 1720 O O . CYS A 1 231 ? 13.617 -7.363 -13.984 1 95.5 231 CYS A O 1
ATOM 1722 N N . LEU A 1 232 ? 12.281 -5.641 -13.633 1 97.25 232 LEU A N 1
ATOM 1723 C CA . LEU A 1 232 ? 11.414 -5.93 -14.773 1 97.25 232 LEU A CA 1
ATOM 1724 C C . LEU A 1 232 ? 12.195 -5.871 -16.078 1 97.25 232 LEU A C 1
ATOM 1726 O O . LEU A 1 232 ? 11.734 -6.387 -17.109 1 97.25 232 LEU A O 1
ATOM 1730 N N . LYS A 1 233 ? 13.352 -5.281 -16.078 1 96.62 233 LYS A N 1
ATOM 1731 C CA . LYS A 1 233 ? 14.164 -5.129 -17.281 1 96.62 233 LYS A CA 1
ATOM 1732 C C . LYS A 1 233 ? 15.242 -6.203 -17.359 1 96.62 233 LYS A C 1
ATOM 1734 O O . LYS A 1 233 ? 16.109 -6.164 -18.234 1 96.62 233 LYS A O 1
ATOM 1739 N N . GLN A 1 234 ? 15.258 -7.16 -16.422 1 96.62 234 GLN A N 1
ATOM 1740 C CA . GLN A 1 234 ? 16.297 -8.172 -16.344 1 96.62 234 GLN A CA 1
ATOM 1741 C C . GLN A 1 234 ? 15.891 -9.445 -17.078 1 96.62 234 GLN A C 1
ATOM 1743 O O . GLN A 1 234 ? 15.703 -10.492 -16.469 1 96.62 234 GLN A O 1
ATOM 1748 N N . ASP A 1 235 ? 15.984 -9.414 -18.391 1 96.19 235 ASP A N 1
ATOM 1749 C CA . ASP A 1 235 ? 15.555 -10.523 -19.25 1 96.19 235 ASP A CA 1
ATOM 1750 C C . ASP A 1 235 ? 16.438 -11.742 -19.047 1 96.19 235 ASP A C 1
ATOM 1752 O O . ASP A 1 235 ? 15.961 -12.875 -19.031 1 96.19 235 ASP A O 1
ATOM 1756 N N . ASP A 1 236 ? 17.719 -11.5 -18.938 1 96.88 236 ASP A N 1
ATOM 1757 C CA . ASP A 1 236 ? 18.656 -12.617 -18.766 1 96.88 236 ASP A CA 1
ATOM 1758 C C . ASP A 1 236 ? 18.391 -13.359 -17.469 1 96.88 236 ASP A C 1
ATOM 1760 O O . ASP A 1 236 ? 18.422 -14.586 -17.422 1 96.88 236 ASP A O 1
ATOM 1764 N N . PHE A 1 237 ? 18.172 -12.633 -16.438 1 97.56 237 PHE A N 1
ATOM 1765 C CA . PHE A 1 237 ? 17.859 -13.227 -15.141 1 97.56 237 PHE A CA 1
ATOM 1766 C C . PHE A 1 237 ? 16.609 -14.094 -15.227 1 97.56 237 PHE A C 1
ATOM 1768 O O . PHE A 1 237 ? 16.562 -15.195 -14.68 1 97.56 237 PHE A O 1
ATOM 1775 N N . LEU A 1 238 ? 15.594 -13.602 -15.914 1 97.19 238 LEU A N 1
ATOM 1776 C CA . LEU A 1 238 ? 14.328 -14.312 -16.062 1 97.19 238 LEU A CA 1
ATOM 1777 C C . LEU A 1 238 ? 14.547 -15.633 -16.812 1 97.19 238 LEU A C 1
ATOM 1779 O O . LEU A 1 238 ? 14.008 -16.672 -16.406 1 97.19 238 LEU A O 1
ATOM 1783 N N . GLU A 1 239 ? 15.305 -15.555 -17.844 1 97.75 239 GLU A N 1
ATOM 1784 C CA . GLU A 1 239 ? 15.555 -16.766 -18.625 1 97.75 239 GLU A CA 1
ATOM 1785 C C . GLU A 1 239 ? 16.312 -17.812 -17.812 1 97.75 239 GLU A C 1
ATOM 1787 O O . GLU A 1 239 ? 16 -19 -17.875 1 97.75 239 GLU A O 1
ATOM 1792 N N . VAL A 1 240 ? 17.297 -17.344 -17.078 1 98 240 VAL A N 1
ATOM 1793 C CA . VAL A 1 240 ? 18.062 -18.234 -16.234 1 98 240 VAL A CA 1
ATOM 1794 C C . VAL A 1 240 ? 17.141 -18.875 -15.188 1 98 240 VAL A C 1
ATOM 1796 O O . VAL A 1 240 ? 17.234 -20.062 -14.914 1 98 240 VAL A O 1
ATOM 1799 N N . THR A 1 241 ? 16.297 -18.047 -14.602 1 98.19 241 THR A N 1
ATOM 1800 C CA . THR A 1 241 ? 15.336 -18.531 -13.617 1 98.19 241 THR A CA 1
ATOM 1801 C C . THR A 1 241 ? 14.406 -19.562 -14.219 1 98.19 241 THR A C 1
ATOM 1803 O O . THR A 1 241 ? 14.203 -20.641 -13.648 1 98.19 241 THR A O 1
ATOM 1806 N N . ARG A 1 242 ? 13.852 -19.312 -15.375 1 98.38 242 ARG A N 1
ATOM 1807 C CA . ARG A 1 242 ? 12.906 -20.203 -16.031 1 98.38 242 ARG A CA 1
ATOM 1808 C C . ARG A 1 242 ? 13.57 -21.531 -16.406 1 98.38 242 ARG A C 1
ATOM 1810 O O . ARG A 1 242 ? 12.977 -22.594 -16.234 1 98.38 242 ARG A O 1
ATOM 1817 N N . ASN A 1 243 ? 14.758 -21.438 -16.891 1 98.44 243 ASN A N 1
ATOM 1818 C CA . ASN A 1 243 ? 15.5 -22.656 -17.234 1 98.44 243 ASN A CA 1
ATOM 1819 C C . ASN A 1 243 ? 15.734 -23.531 -16.016 1 98.44 243 ASN A C 1
ATOM 1821 O O . ASN A 1 243 ? 15.531 -24.75 -16.062 1 98.44 243 ASN A O 1
ATOM 1825 N N . ARG A 1 244 ? 16.172 -22.891 -14.938 1 98.5 244 ARG A N 1
ATOM 1826 C CA . ARG A 1 244 ? 16.406 -23.625 -13.695 1 98.5 244 ARG A CA 1
ATOM 1827 C C . ARG A 1 244 ? 15.125 -24.266 -13.18 1 98.5 244 ARG A C 1
ATOM 1829 O O . ARG A 1 244 ? 15.109 -25.438 -12.82 1 98.5 244 ARG A O 1
ATOM 1836 N N . VAL A 1 245 ? 14.07 -23.484 -13.133 1 98.5 245 VAL A N 1
ATOM 1837 C CA . VAL A 1 245 ? 12.797 -23.953 -12.594 1 98.5 245 VAL A CA 1
ATOM 1838 C C . VAL A 1 245 ? 12.273 -25.109 -13.438 1 98.5 245 VAL A C 1
ATOM 1840 O O . VAL A 1 245 ? 11.805 -26.125 -12.906 1 98.5 245 VAL A O 1
ATOM 1843 N N . GLU A 1 246 ? 12.367 -24.953 -14.742 1 98.06 246 GLU A N 1
ATOM 1844 C CA . GLU A 1 246 ? 11.906 -26.016 -15.641 1 98.06 246 GLU A CA 1
ATOM 1845 C C . GLU A 1 246 ? 12.664 -27.312 -15.406 1 98.06 246 GLU A C 1
ATOM 1847 O O . GLU A 1 246 ? 12.055 -28.375 -15.281 1 98.06 246 GLU A O 1
ATOM 1852 N N . ARG A 1 247 ? 13.922 -27.25 -15.32 1 98.19 247 ARG A N 1
ATOM 1853 C CA . ARG A 1 247 ? 14.773 -28.422 -15.125 1 98.19 247 ARG A CA 1
ATOM 1854 C C . ARG A 1 247 ? 14.531 -29.047 -13.758 1 98.19 247 ARG A C 1
ATOM 1856 O O . ARG A 1 247 ? 14.305 -30.266 -13.664 1 98.19 247 ARG A O 1
ATOM 1863 N N . GLU A 1 248 ? 14.594 -28.266 -12.734 1 98.62 248 GLU A N 1
ATOM 1864 C CA . GLU A 1 248 ? 14.477 -28.75 -11.367 1 98.62 248 GLU A CA 1
ATOM 1865 C C . GLU A 1 248 ? 13.062 -29.25 -11.086 1 98.62 248 GLU A C 1
ATOM 1867 O O . GLU A 1 248 ? 12.867 -30.203 -10.32 1 98.62 248 GLU A O 1
ATOM 1872 N N . ARG A 1 249 ? 12.07 -28.594 -11.609 1 98.56 249 ARG A N 1
ATOM 1873 C CA . ARG A 1 249 ? 10.695 -29.031 -11.438 1 98.56 249 ARG A CA 1
ATOM 1874 C C . ARG A 1 249 ? 10.508 -30.453 -11.953 1 98.56 249 ARG A C 1
ATOM 1876 O O . ARG A 1 249 ? 9.922 -31.297 -11.266 1 98.56 249 ARG A O 1
ATOM 1883 N N . SER A 1 250 ? 10.992 -30.688 -13.148 1 98.06 250 SER A N 1
ATOM 1884 C CA . SER A 1 250 ? 10.898 -32.031 -13.734 1 98.06 250 SER A CA 1
ATOM 1885 C C . SER A 1 250 ? 11.594 -33.062 -12.859 1 98.06 250 SER A C 1
ATOM 1887 O O . SER A 1 250 ? 11.055 -34.156 -12.625 1 98.06 250 SER A O 1
ATOM 1889 N N . ARG A 1 251 ? 12.727 -32.688 -12.391 1 98.31 251 ARG A N 1
ATOM 1890 C CA . ARG A 1 251 ? 13.508 -33.594 -11.539 1 98.31 251 ARG A CA 1
ATOM 1891 C C . ARG A 1 251 ? 12.773 -33.875 -10.227 1 98.31 251 ARG A C 1
ATOM 1893 O O . ARG A 1 251 ? 12.656 -35.031 -9.812 1 98.31 251 ARG A O 1
ATOM 1900 N N . ILE A 1 252 ? 12.289 -32.812 -9.562 1 98.62 252 ILE A N 1
ATOM 1901 C CA . ILE A 1 252 ? 11.617 -32.969 -8.273 1 98.62 252 ILE A CA 1
ATOM 1902 C C . ILE A 1 252 ? 10.367 -33.812 -8.43 1 98.62 252 ILE A C 1
ATOM 1904 O O . ILE A 1 252 ? 10.109 -34.719 -7.613 1 98.62 252 ILE A O 1
ATOM 1908 N N . VAL A 1 253 ? 9.586 -33.562 -9.469 1 98.44 253 VAL A N 1
ATOM 1909 C CA . VAL A 1 253 ? 8.352 -34.312 -9.703 1 98.44 253 VAL A CA 1
ATOM 1910 C C . VAL A 1 253 ? 8.664 -35.781 -9.891 1 98.44 253 VAL A C 1
ATOM 1912 O O . VAL A 1 253 ? 7.977 -36.656 -9.328 1 98.44 253 VAL A O 1
ATOM 1915 N N . ALA A 1 254 ? 9.672 -36.094 -10.664 1 98.25 254 ALA A N 1
ATOM 1916 C CA . ALA A 1 254 ? 10.078 -37.469 -10.898 1 98.25 254 ALA A CA 1
ATOM 1917 C C . ALA A 1 254 ? 10.5 -38.156 -9.594 1 98.25 254 ALA A C 1
ATOM 1919 O O . ALA A 1 254 ? 10.102 -39.281 -9.312 1 98.25 254 ALA A O 1
ATOM 1920 N N . GLU A 1 255 ? 11.289 -37.469 -8.828 1 98.25 255 GLU A N 1
ATOM 1921 C CA . GLU A 1 255 ? 11.789 -38 -7.574 1 98.25 255 GLU A CA 1
ATOM 1922 C C . GLU A 1 255 ? 10.664 -38.219 -6.562 1 98.25 255 GLU A C 1
ATOM 1924 O O . GLU A 1 255 ? 10.68 -39.156 -5.785 1 98.25 255 GLU A O 1
ATOM 1929 N N . LEU A 1 256 ? 9.75 -37.25 -6.504 1 98.38 256 LEU A N 1
ATOM 1930 C CA . LEU A 1 256 ? 8.602 -37.375 -5.617 1 98.38 256 LEU A CA 1
ATOM 1931 C C . LEU A 1 256 ? 7.832 -38.656 -5.918 1 98.38 256 LEU A C 1
ATOM 1933 O O . LEU A 1 256 ? 7.402 -39.375 -5 1 98.38 256 LEU A O 1
ATOM 1937 N N . LYS A 1 257 ? 7.676 -38.969 -7.199 1 97.75 257 LYS A N 1
ATOM 1938 C CA . LYS A 1 257 ? 6.984 -40.188 -7.605 1 97.75 257 LYS A CA 1
ATOM 1939 C C . LYS A 1 257 ? 7.738 -41.438 -7.133 1 97.75 257 LYS A C 1
ATOM 1941 O O . LYS A 1 257 ? 7.129 -42.375 -6.645 1 97.75 257 LYS A O 1
ATOM 1946 N N . VAL A 1 258 ? 9 -41.375 -7.266 1 97.62 258 VAL A N 1
ATOM 1947 C CA . VAL A 1 258 ? 9.844 -42.5 -6.848 1 97.62 258 VAL A CA 1
ATOM 1948 C C . VAL A 1 258 ? 9.703 -42.688 -5.344 1 97.62 258 VAL A C 1
ATOM 1950 O O . VAL A 1 258 ? 9.688 -43.844 -4.871 1 97.62 258 VAL A O 1
ATOM 1953 N N . LEU A 1 259 ? 9.602 -41.625 -4.613 1 97.19 259 LEU A N 1
ATOM 1954 C CA . LEU A 1 259 ? 9.516 -41.688 -3.158 1 97.19 259 LEU A CA 1
ATOM 1955 C C . LEU A 1 259 ? 8.125 -42.125 -2.711 1 97.19 259 LEU A C 1
ATOM 1957 O O . LEU A 1 259 ? 7.902 -42.375 -1.527 1 97.19 259 LEU A O 1
ATOM 1961 N N . GLY A 1 260 ? 7.18 -42.156 -3.65 1 96.19 260 GLY A N 1
ATOM 1962 C CA . GLY A 1 260 ? 5.848 -42.625 -3.322 1 96.19 260 GLY A CA 1
ATOM 1963 C C . GLY A 1 260 ? 4.844 -41.5 -3.107 1 96.19 260 GLY A C 1
ATOM 1964 O O . GLY A 1 260 ? 3.711 -41.75 -2.688 1 96.19 260 GLY A O 1
ATOM 1965 N N . TYR A 1 261 ? 5.246 -40.312 -3.297 1 97.38 261 TYR A N 1
ATOM 1966 C CA . TYR A 1 261 ? 4.309 -39.188 -3.258 1 97.38 261 TYR A CA 1
ATOM 1967 C C . TYR A 1 261 ? 3.543 -39.062 -4.57 1 97.38 261 TYR A C 1
ATOM 1969 O O . TYR A 1 261 ? 3.855 -39.75 -5.543 1 97.38 261 TYR A O 1
ATOM 1977 N N . GLU A 1 262 ? 2.529 -38.312 -4.617 1 97.25 262 GLU A N 1
ATOM 1978 C CA . GLU A 1 262 ? 1.705 -38.125 -5.805 1 97.25 262 GLU A CA 1
ATOM 1979 C C . GLU A 1 262 ? 1.635 -36.656 -6.191 1 97.25 262 GLU A C 1
ATOM 1981 O O . GLU A 1 262 ? 0.69 -35.938 -5.816 1 97.25 262 GLU A O 1
ATOM 1986 N N . PRO A 1 263 ? 2.598 -36.219 -6.906 1 98 263 PRO A N 1
ATOM 1987 C CA . PRO A 1 263 ? 2.59 -34.812 -7.332 1 98 263 PRO A CA 1
ATOM 1988 C C . PRO A 1 263 ? 1.521 -34.531 -8.383 1 98 263 PRO A C 1
ATOM 1990 O O . PRO A 1 263 ? 1.221 -35.375 -9.219 1 98 263 PRO A O 1
ATOM 1993 N N . TYR A 1 264 ? 0.913 -33.344 -8.32 1 96.69 264 TYR A N 1
ATOM 1994 C CA . TYR A 1 264 ? 0.019 -32.844 -9.359 1 96.69 264 TYR A CA 1
ATOM 1995 C C . TYR A 1 264 ? 0.809 -32.25 -10.516 1 96.69 264 TYR A C 1
ATOM 1997 O O . TYR A 1 264 ? 1.995 -31.953 -10.375 1 96.69 264 TYR A O 1
ATOM 2005 N N . PRO A 1 265 ? 0.147 -32.156 -11.656 1 94.12 265 PRO A N 1
ATOM 2006 C CA . PRO A 1 265 ? 0.825 -31.453 -12.742 1 94.12 265 PRO A CA 1
ATOM 2007 C C . PRO A 1 265 ? 1.248 -30.031 -12.344 1 94.12 265 PRO A C 1
ATOM 2009 O O . PRO A 1 265 ? 0.505 -29.344 -11.648 1 94.12 265 PRO A O 1
ATOM 2012 N N . ALA A 1 266 ? 2.461 -29.719 -12.695 1 96.81 266 ALA A N 1
ATOM 2013 C CA . ALA A 1 266 ? 3.004 -28.422 -12.344 1 96.81 266 ALA A CA 1
ATOM 2014 C C . ALA A 1 266 ? 3.631 -27.734 -13.562 1 96.81 266 ALA A C 1
ATOM 2016 O O . ALA A 1 266 ? 4.301 -28.391 -14.367 1 96.81 266 ALA A O 1
ATOM 2017 N N . ASP A 1 267 ? 3.355 -26.438 -13.75 1 97.44 267 ASP A N 1
ATOM 2018 C CA . ASP A 1 267 ? 3.891 -25.672 -14.875 1 97.44 267 ASP A CA 1
ATOM 2019 C C . ASP A 1 267 ? 4.738 -24.5 -14.398 1 97.44 267 ASP A C 1
ATOM 2021 O O . ASP A 1 267 ? 5.48 -23.906 -15.18 1 97.44 267 ASP A O 1
ATOM 2025 N N . SER A 1 268 ? 4.637 -24.109 -13.148 1 97.25 268 SER A N 1
ATOM 2026 C CA . SER A 1 268 ? 5.355 -22.984 -12.562 1 97.25 268 SER A CA 1
ATOM 2027 C C . SER A 1 268 ? 6.363 -23.453 -11.516 1 97.25 268 SER A C 1
ATOM 2029 O O . SER A 1 268 ? 6.875 -24.578 -11.602 1 97.25 268 SER A O 1
ATOM 2031 N N . SER A 1 269 ? 6.723 -22.609 -10.578 1 97.94 269 SER A N 1
ATOM 2032 C CA . SER A 1 269 ? 7.672 -22.969 -9.531 1 97.94 269 SER A CA 1
ATOM 2033 C C . SER A 1 269 ? 6.992 -23.734 -8.398 1 97.94 269 SER A C 1
ATOM 2035 O O . SER A 1 269 ? 7.664 -24.312 -7.543 1 97.94 269 SER A O 1
ATOM 2037 N N . LEU A 1 270 ? 5.688 -23.781 -8.391 1 98.31 270 LEU A N 1
ATOM 2038 C CA . LEU A 1 270 ? 4.945 -24.438 -7.316 1 98.31 270 LEU A CA 1
ATOM 2039 C C . LEU A 1 270 ? 4.691 -25.906 -7.645 1 98.31 270 LEU A C 1
ATOM 2041 O O . LEU A 1 270 ? 4.387 -26.25 -8.789 1 98.31 270 LEU A O 1
ATOM 2045 N N . ILE A 1 271 ? 4.891 -26.719 -6.672 1 98.62 271 ILE A N 1
ATOM 2046 C CA . ILE A 1 271 ? 4.582 -28.141 -6.789 1 98.62 271 ILE A CA 1
ATOM 2047 C C . ILE A 1 271 ? 3.703 -28.578 -5.621 1 98.62 271 ILE A C 1
ATOM 2049 O O . ILE A 1 271 ? 4.082 -28.406 -4.457 1 98.62 271 ILE A O 1
ATOM 2053 N N . LEU A 1 272 ? 2.531 -29.016 -5.934 1 98.5 272 LEU A N 1
ATOM 2054 C CA . LEU A 1 272 ? 1.619 -29.609 -4.957 1 98.5 272 LEU A CA 1
ATOM 2055 C C . LEU A 1 272 ? 1.647 -31.125 -5.023 1 98.5 272 LEU A C 1
ATOM 2057 O O . LEU A 1 272 ? 1.646 -31.703 -6.109 1 98.5 272 LEU A O 1
ATOM 2061 N N . PHE A 1 273 ? 1.737 -31.797 -3.861 1 98.44 273 PHE A N 1
ATOM 2062 C CA . PHE A 1 273 ? 1.694 -33.25 -3.881 1 98.44 273 PHE A CA 1
ATOM 2063 C C . PHE A 1 273 ? 0.94 -33.781 -2.67 1 98.44 273 PHE A C 1
ATOM 2065 O O . PHE A 1 273 ? 0.859 -33.125 -1.638 1 98.44 273 PHE A O 1
ATOM 2072 N N . ARG A 1 274 ? 0.374 -34.938 -2.854 1 97.88 274 ARG A N 1
ATOM 2073 C CA . ARG A 1 274 ? -0.305 -35.625 -1.775 1 97.88 274 ARG A CA 1
ATOM 2074 C C . ARG A 1 274 ? 0.69 -36.406 -0.916 1 97.88 274 ARG A C 1
ATOM 2076 O O . ARG A 1 274 ? 1.623 -37.031 -1.438 1 97.88 274 ARG A O 1
ATOM 2083 N N . ALA A 1 275 ? 0.527 -36.312 0.321 1 96.56 275 ALA A N 1
ATOM 2084 C CA . ALA A 1 275 ? 1.276 -37.125 1.297 1 96.56 275 ALA A CA 1
ATOM 2085 C C . ALA A 1 275 ? 0.337 -37.812 2.262 1 96.56 275 ALA A C 1
ATOM 2087 O O . ALA A 1 275 ? -0.673 -37.25 2.689 1 96.56 275 ALA A O 1
ATOM 2088 N N . ASP A 1 276 ? 0.605 -39.125 2.547 1 93 276 ASP A N 1
ATOM 2089 C CA . ASP A 1 276 ? -0.245 -39.906 3.432 1 93 276 ASP A CA 1
ATOM 2090 C C . ASP A 1 276 ? -0.275 -39.312 4.84 1 93 276 ASP A C 1
ATOM 2092 O O . ASP A 1 276 ? -1.328 -39.281 5.48 1 93 276 ASP A O 1
ATOM 2096 N N . ASP A 1 277 ? 0.787 -38.906 5.32 1 95.5 277 ASP A N 1
ATOM 2097 C CA . ASP A 1 277 ? 0.901 -38.312 6.648 1 95.5 277 ASP A CA 1
ATOM 2098 C C . ASP A 1 277 ? 1.547 -36.906 6.574 1 95.5 277 ASP A C 1
ATOM 2100 O O . ASP A 1 277 ? 2.754 -36.781 6.781 1 95.5 277 ASP A O 1
ATOM 2104 N N . VAL A 1 278 ? 0.706 -35.938 6.363 1 97.25 278 VAL A N 1
ATOM 2105 C CA . VAL A 1 278 ? 1.182 -34.562 6.172 1 97.25 278 VAL A CA 1
ATOM 2106 C C . VAL A 1 278 ? 1.914 -34.094 7.426 1 97.25 278 VAL A C 1
ATOM 2108 O O . VAL A 1 278 ? 2.975 -33.469 7.336 1 97.25 278 VAL A O 1
ATOM 2111 N N . ASP A 1 279 ? 1.383 -34.406 8.648 1 97.06 279 ASP A N 1
ATOM 2112 C CA . ASP A 1 279 ? 2.006 -33.969 9.898 1 97.06 279 ASP A CA 1
ATOM 2113 C C . ASP A 1 279 ? 3.426 -34.531 10.016 1 97.06 279 ASP A C 1
ATOM 2115 O O . ASP A 1 279 ? 4.332 -33.812 10.477 1 97.06 279 ASP A O 1
ATOM 2119 N N . HIS A 1 280 ? 3.512 -35.75 9.648 1 96.88 280 HIS A N 1
ATOM 2120 C CA . HIS A 1 280 ? 4.828 -36.375 9.688 1 96.88 280 HIS A CA 1
ATOM 2121 C C . HIS A 1 280 ? 5.793 -35.688 8.719 1 96.88 280 HIS A C 1
ATOM 2123 O O . HIS A 1 280 ? 6.957 -35.469 9.055 1 96.88 280 HIS A O 1
ATOM 2129 N N . VAL A 1 281 ? 5.387 -35.406 7.5 1 97.44 281 VAL A N 1
ATOM 2130 C CA . VAL A 1 281 ? 6.203 -34.719 6.504 1 97.44 281 VAL A CA 1
ATOM 2131 C C . VAL A 1 281 ? 6.641 -33.375 7.039 1 97.44 281 VAL A C 1
ATOM 2133 O O . VAL A 1 281 ? 7.82 -33 6.969 1 97.44 281 VAL A O 1
ATOM 2136 N N . LEU A 1 282 ? 5.668 -32.562 7.609 1 96.94 282 LEU A N 1
ATOM 2137 C CA . LEU A 1 282 ? 5.957 -31.25 8.148 1 96.94 282 LEU A CA 1
ATOM 2138 C C . LEU A 1 282 ? 6.98 -31.328 9.281 1 96.94 282 LEU A C 1
ATOM 2140 O O . LEU A 1 282 ? 7.922 -30.531 9.328 1 96.94 282 LEU A O 1
ATOM 2144 N N . HIS A 1 283 ? 6.801 -32.281 10.125 1 96 283 HIS A N 1
ATOM 2145 C CA . HIS A 1 283 ? 7.691 -32.469 11.266 1 96 283 HIS A CA 1
ATOM 2146 C C . HIS A 1 283 ? 9.094 -32.844 10.805 1 96 283 HIS A C 1
ATOM 2148 O O . HIS A 1 283 ? 10.078 -32.25 11.25 1 96 283 HIS A O 1
ATOM 2154 N N . GLU A 1 284 ? 9.219 -33.844 9.938 1 95.19 284 GLU A N 1
ATOM 2155 C CA . GLU A 1 284 ? 10.508 -34.375 9.508 1 95.19 284 GLU A CA 1
ATOM 2156 C C . GLU A 1 284 ? 11.289 -33.312 8.719 1 95.19 284 GLU A C 1
ATOM 2158 O O . GLU A 1 284 ? 12.508 -33.188 8.883 1 95.19 284 GLU A O 1
ATOM 2163 N N . THR A 1 285 ? 10.602 -32.688 7.797 1 96.56 285 THR A N 1
ATOM 2164 C CA . THR A 1 285 ? 11.289 -31.641 7.039 1 96.56 285 THR A CA 1
ATOM 2165 C C . THR A 1 285 ? 11.773 -30.531 7.965 1 96.56 285 THR A C 1
ATOM 2167 O O . THR A 1 285 ? 12.906 -30.062 7.84 1 96.56 285 THR A O 1
ATOM 2170 N N . ARG A 1 286 ? 10.961 -30.125 8.875 1 94.81 286 ARG A N 1
ATOM 2171 C CA . ARG A 1 286 ? 11.336 -29.062 9.812 1 94.81 286 ARG A CA 1
ATOM 2172 C C . ARG A 1 286 ? 12.531 -29.484 10.656 1 94.81 286 ARG A C 1
ATOM 2174 O O . ARG A 1 286 ? 13.422 -28.688 10.938 1 94.81 286 ARG A O 1
ATOM 2181 N N . SER A 1 287 ? 12.516 -30.703 11.164 1 94 287 SER A N 1
ATOM 2182 C CA . SER A 1 287 ? 13.609 -31.234 11.977 1 94 287 SER A CA 1
ATOM 2183 C C . SER A 1 287 ? 14.93 -31.188 11.219 1 94 287 SER A C 1
ATOM 2185 O O . SER A 1 287 ? 16 -31.188 11.828 1 94 287 SER A O 1
ATOM 2187 N N . ARG A 1 288 ? 14.844 -31.094 9.93 1 93.94 288 ARG A N 1
ATOM 2188 C CA . ARG A 1 288 ? 16.031 -31.078 9.086 1 93.94 288 ARG A CA 1
ATOM 2189 C C . ARG A 1 288 ? 16.297 -29.672 8.555 1 93.94 288 ARG A C 1
ATOM 2191 O O . ARG A 1 288 ? 17.062 -29.5 7.605 1 93.94 288 ARG A O 1
ATOM 2198 N N . GLY A 1 289 ? 15.547 -28.719 9.023 1 93.31 289 GLY A N 1
ATOM 2199 C CA . GLY A 1 289 ? 15.812 -27.328 8.703 1 93.31 289 GLY A CA 1
ATOM 2200 C C . GLY A 1 289 ? 15.078 -26.859 7.465 1 93.31 289 GLY A C 1
ATOM 2201 O O . GLY A 1 289 ? 15.492 -25.891 6.816 1 93.31 289 GLY A O 1
ATOM 2202 N N . ILE A 1 290 ? 14.047 -27.516 7.098 1 95.56 290 ILE A N 1
ATOM 2203 C CA . ILE A 1 290 ? 13.312 -27.188 5.883 1 95.56 290 ILE A CA 1
ATOM 2204 C C . ILE A 1 290 ? 11.844 -26.922 6.223 1 95.56 290 ILE A C 1
ATOM 2206 O O . ILE A 1 290 ? 11.227 -27.703 6.953 1 95.56 290 ILE A O 1
ATOM 2210 N N . ALA A 1 291 ? 11.336 -25.812 5.742 1 94.12 291 ALA A N 1
ATOM 2211 C CA . ALA A 1 291 ? 9.914 -25.5 5.895 1 94.12 291 ALA A CA 1
ATOM 2212 C C . ALA A 1 291 ? 9.164 -25.734 4.59 1 94.12 291 ALA A C 1
ATOM 2214 O O . ALA A 1 291 ? 9.594 -25.281 3.525 1 94.12 291 ALA A O 1
ATOM 2215 N N . VAL A 1 292 ? 8.109 -26.484 4.625 1 96.06 292 VAL A N 1
ATOM 2216 C CA . VAL A 1 292 ? 7.219 -26.688 3.486 1 96.06 292 VAL A CA 1
ATOM 2217 C C . VAL A 1 292 ? 5.816 -26.203 3.826 1 96.06 292 VAL A C 1
ATOM 2219 O O . VAL A 1 292 ? 5.512 -25.922 4.988 1 96.06 292 VAL A O 1
ATOM 2222 N N . ARG A 1 293 ? 4.992 -26.047 2.855 1 95.88 293 ARG A N 1
ATOM 2223 C CA . ARG A 1 293 ? 3.678 -25.453 3.066 1 95.88 293 ARG A CA 1
ATOM 2224 C C . ARG A 1 293 ? 2.637 -26.516 3.375 1 95.88 293 ARG A C 1
ATOM 2226 O O . ARG A 1 293 ? 2.439 -27.453 2.586 1 95.88 293 ARG A O 1
ATOM 2233 N N . ASP A 1 294 ? 2.031 -26.406 4.566 1 96.31 294 ASP A N 1
ATOM 2234 C CA . ASP A 1 294 ? 0.828 -27.172 4.844 1 96.31 294 ASP A CA 1
ATOM 2235 C C . ASP A 1 294 ? -0.327 -26.75 3.943 1 96.31 294 ASP A C 1
ATOM 2237 O O . ASP A 1 294 ? -0.971 -25.719 4.195 1 96.31 294 ASP A O 1
ATOM 2241 N N . ALA A 1 295 ? -0.596 -27.516 2.898 1 96.56 295 ALA A N 1
ATOM 2242 C CA . ALA A 1 295 ? -1.565 -27.109 1.883 1 96.56 295 ALA A CA 1
ATOM 2243 C C . ALA A 1 295 ? -2.988 -27.453 2.312 1 96.56 295 ALA A C 1
ATOM 2245 O O . ALA A 1 295 ? -3.941 -27.219 1.567 1 96.56 295 ALA A O 1
ATOM 2246 N N . ARG A 1 296 ? -3.197 -28.094 3.557 1 94.38 296 ARG A N 1
ATOM 2247 C CA . ARG A 1 296 ? -4.523 -28.406 4.074 1 94.38 296 ARG A CA 1
ATOM 2248 C C . ARG A 1 296 ? -5.316 -27.141 4.379 1 94.38 296 ARG A C 1
ATOM 2250 O O . ARG A 1 296 ? -6.539 -27.203 4.543 1 94.38 296 ARG A O 1
ATOM 2257 N N . CYS A 1 297 ? -4.59 -25.922 4.309 1 89 297 CYS A N 1
ATOM 2258 C CA . CYS A 1 297 ? -5.258 -24.641 4.531 1 89 297 CYS A CA 1
ATOM 2259 C C . CYS A 1 297 ? -6.062 -24.234 3.305 1 89 297 CYS A C 1
ATOM 2261 O O . CYS A 1 297 ? -6.91 -23.344 3.385 1 89 297 CYS A O 1
ATOM 2263 N N . TYR A 1 298 ? -5.812 -24.828 2.248 1 93.44 298 TYR A N 1
ATOM 2264 C CA . TYR A 1 298 ? -6.574 -24.562 1.034 1 93.44 298 TYR A CA 1
ATOM 2265 C C . TYR A 1 298 ? -7.828 -25.422 0.97 1 93.44 298 TYR A C 1
ATOM 2267 O O . TYR A 1 298 ? -7.793 -26.594 1.324 1 93.44 298 TYR A O 1
ATOM 2275 N N . ARG A 1 299 ? -8.852 -24.812 0.477 1 90.5 299 ARG A N 1
ATOM 2276 C CA . ARG A 1 299 ? -10.125 -25.516 0.371 1 90.5 299 ARG A CA 1
ATOM 2277 C C . ARG A 1 299 ? -9.977 -26.781 -0.473 1 90.5 299 ARG A C 1
ATOM 2279 O O . ARG A 1 299 ? -9.336 -26.766 -1.523 1 90.5 299 ARG A O 1
ATOM 2286 N N . THR A 1 300 ? -10.5 -27.922 -0.027 1 93.5 300 THR A N 1
ATOM 2287 C CA . THR A 1 300 ? -10.648 -29.203 -0.714 1 93.5 300 THR A CA 1
ATOM 2288 C C . THR A 1 300 ? -9.375 -30.031 -0.6 1 93.5 300 THR A C 1
ATOM 2290 O O . THR A 1 300 ? -9.32 -31.172 -1.074 1 93.5 300 THR A O 1
ATOM 2293 N N . LEU A 1 301 ? -8.312 -29.375 -0.011 1 95.5 301 LEU A N 1
ATOM 2294 C CA . LEU A 1 301 ? -7.066 -30.125 0.141 1 95.5 301 LEU A CA 1
ATOM 2295 C C . LEU A 1 301 ? -6.918 -30.641 1.564 1 95.5 301 LEU A C 1
ATOM 2297 O O . LEU A 1 301 ? -6.855 -29.859 2.518 1 95.5 301 LEU A O 1
ATOM 2301 N N . ASP A 1 302 ? -6.801 -31.969 1.756 1 94.62 302 ASP A N 1
ATOM 2302 C CA . ASP A 1 302 ? -6.824 -32.531 3.098 1 94.62 302 ASP A CA 1
ATOM 2303 C C . ASP A 1 302 ? -5.543 -33.312 3.383 1 94.62 302 ASP A C 1
ATOM 2305 O O . ASP A 1 302 ? -5.27 -33.688 4.531 1 94.62 302 ASP A O 1
ATOM 2309 N N . SER A 1 303 ? -4.762 -33.625 2.412 1 97.25 303 SER A N 1
ATOM 2310 C CA . SER A 1 303 ? -3.553 -34.438 2.562 1 97.25 303 SER A CA 1
ATOM 2311 C C . SER A 1 303 ? -2.473 -34 1.577 1 97.25 303 SER A C 1
ATOM 2313 O O . SER A 1 303 ? -1.911 -34.812 0.856 1 97.25 303 SER A O 1
ATOM 2315 N N . HIS A 1 304 ? -2.23 -32.719 1.618 1 98 304 HIS A N 1
ATOM 2316 C CA . HIS A 1 304 ? -1.365 -32.156 0.574 1 98 304 HIS A CA 1
ATOM 2317 C C . HIS A 1 304 ? -0.294 -31.25 1.161 1 98 304 HIS A C 1
ATOM 2319 O O . HIS A 1 304 ? -0.506 -30.641 2.207 1 98 304 HIS A O 1
ATOM 2325 N N . VAL A 1 305 ? 0.796 -31.219 0.575 1 98.12 305 VAL A N 1
ATOM 2326 C CA . VAL A 1 305 ? 1.927 -30.328 0.841 1 98.12 305 VAL A CA 1
ATOM 2327 C C . VAL A 1 305 ? 2.314 -29.594 -0.436 1 98.12 305 VAL A C 1
ATOM 2329 O O . VAL A 1 305 ? 2.25 -30.156 -1.532 1 98.12 305 VAL A O 1
ATOM 2332 N N . ARG A 1 306 ? 2.582 -28.359 -0.321 1 98.06 306 ARG A N 1
ATOM 2333 C CA . ARG A 1 306 ? 3.064 -27.578 -1.459 1 98.06 306 ARG A CA 1
ATOM 2334 C C . ARG A 1 306 ? 4.496 -27.109 -1.232 1 98.06 306 ARG A C 1
ATOM 2336 O O . ARG A 1 306 ? 4.848 -26.688 -0.13 1 98.06 306 ARG A O 1
ATOM 2343 N N . ILE A 1 307 ? 5.266 -27.156 -2.227 1 97.94 307 ILE A N 1
ATOM 2344 C CA . ILE A 1 307 ? 6.633 -26.641 -2.176 1 97.94 307 ILE A CA 1
ATOM 2345 C C . ILE A 1 307 ? 6.887 -25.734 -3.367 1 97.94 307 ILE A C 1
ATOM 2347 O O . ILE A 1 307 ? 6.09 -25.688 -4.309 1 97.94 307 ILE A O 1
ATOM 2351 N N . THR A 1 308 ? 7.918 -24.938 -3.279 1 97.12 308 THR A N 1
ATOM 2352 C CA . THR A 1 308 ? 8.414 -24.109 -4.367 1 97.12 308 THR A CA 1
ATOM 2353 C C . THR A 1 308 ? 9.789 -24.578 -4.832 1 97.12 308 THR A C 1
ATOM 2355 O O . THR A 1 308 ? 10.656 -24.891 -4.012 1 97.12 308 THR A O 1
ATOM 2358 N N . VAL A 1 309 ? 9.969 -24.672 -6.109 1 98.25 309 VAL A N 1
ATOM 2359 C CA . VAL A 1 309 ? 11.25 -25.047 -6.691 1 98.25 309 VAL A CA 1
ATOM 2360 C C . VAL A 1 309 ? 12.305 -24 -6.324 1 98.25 309 VAL A C 1
ATOM 2362 O O . VAL A 1 309 ? 12.086 -22.812 -6.508 1 98.25 309 VAL A O 1
ATOM 2365 N N . ARG A 1 310 ? 13.367 -24.469 -5.77 1 97.44 310 ARG A N 1
ATOM 2366 C CA . ARG A 1 310 ? 14.438 -23.562 -5.34 1 97.44 310 ARG A CA 1
ATOM 2367 C C . ARG A 1 310 ? 15.758 -23.922 -6.016 1 97.44 310 ARG A C 1
ATOM 2369 O O . ARG A 1 310 ? 15.781 -24.266 -7.199 1 97.44 310 ARG A O 1
ATOM 2376 N N . ARG A 1 311 ? 16.906 -23.703 -5.418 1 96.31 311 ARG A N 1
ATOM 2377 C CA . ARG A 1 311 ? 18.219 -24.031 -5.949 1 96.31 311 ARG A CA 1
ATOM 2378 C C . ARG A 1 311 ? 18.453 -25.547 -5.902 1 96.31 311 ARG A C 1
ATOM 2380 O O . ARG A 1 311 ? 17.938 -26.234 -5.023 1 96.31 311 ARG A O 1
ATOM 2387 N N . PRO A 1 312 ? 19.297 -25.969 -6.852 1 97.62 312 PRO A N 1
ATOM 2388 C CA . PRO A 1 312 ? 19.5 -27.406 -6.949 1 97.62 312 PRO A CA 1
ATOM 2389 C C . PRO A 1 312 ? 19.922 -28.047 -5.621 1 97.62 312 PRO A C 1
ATOM 2391 O O . PRO A 1 312 ? 19.344 -29.047 -5.199 1 97.62 312 PRO A O 1
ATOM 2394 N N . HIS A 1 313 ? 20.859 -27.406 -4.906 1 96.94 313 HIS A N 1
ATOM 2395 C CA . HIS A 1 313 ? 21.328 -27.984 -3.654 1 96.94 313 HIS A CA 1
ATOM 2396 C C . HIS A 1 313 ? 20.25 -27.953 -2.584 1 96.94 313 HIS A C 1
ATOM 2398 O O . HIS A 1 313 ? 20.156 -28.844 -1.746 1 96.94 313 HIS A O 1
ATOM 2404 N N . GLU A 1 314 ? 19.453 -26.891 -2.592 1 96.88 314 GLU A N 1
ATOM 2405 C CA . GLU A 1 314 ? 18.328 -26.812 -1.668 1 96.88 314 GLU A CA 1
ATOM 2406 C C . GLU A 1 314 ? 17.281 -27.875 -1.987 1 96.88 314 GLU A C 1
ATOM 2408 O O . GLU A 1 314 ? 16.719 -28.484 -1.08 1 96.88 314 GLU A O 1
ATOM 2413 N N . ASN A 1 315 ? 17.047 -28.094 -3.273 1 98.12 315 ASN A N 1
ATOM 2414 C CA . ASN A 1 315 ? 16.125 -29.141 -3.705 1 98.12 315 ASN A CA 1
ATOM 2415 C C . ASN A 1 315 ? 16.594 -30.531 -3.27 1 98.12 315 ASN A C 1
ATOM 2417 O O . ASN A 1 315 ? 15.781 -31.375 -2.883 1 98.12 315 ASN A O 1
ATOM 2421 N N . ASP A 1 316 ? 17.922 -30.734 -3.371 1 97.75 316 ASP A N 1
ATOM 2422 C CA . ASP A 1 316 ? 18.484 -32 -2.918 1 97.75 316 ASP A CA 1
ATOM 2423 C C . ASP A 1 316 ? 18.172 -32.25 -1.442 1 97.75 316 ASP A C 1
ATOM 2425 O O . ASP A 1 316 ? 17.766 -33.344 -1.064 1 97.75 316 ASP A O 1
ATOM 2429 N N . SER A 1 317 ? 18.422 -31.203 -0.658 1 96.81 317 SER A N 1
ATOM 2430 C CA . SER A 1 317 ? 18.156 -31.297 0.775 1 96.81 317 SER A CA 1
ATOM 2431 C C . SER A 1 317 ? 16.688 -31.594 1.052 1 96.81 317 SER A C 1
ATOM 2433 O O . SER A 1 317 ? 16.375 -32.375 1.952 1 96.81 317 SER A O 1
ATOM 2435 N N . LEU A 1 318 ? 15.82 -30.984 0.312 1 97.75 318 LEU A N 1
ATOM 2436 C CA . LEU A 1 318 ? 14.383 -31.219 0.455 1 97.75 318 LEU A CA 1
ATOM 2437 C C . LEU A 1 318 ? 14.039 -32.688 0.136 1 97.75 318 LEU A C 1
ATOM 2439 O O . LEU A 1 318 ? 13.312 -33.312 0.89 1 97.75 318 LEU A O 1
ATOM 2443 N N . LEU A 1 319 ? 14.562 -33.156 -0.964 1 97.88 319 LEU A N 1
ATOM 2444 C CA . LEU A 1 319 ? 14.258 -34.5 -1.403 1 97.88 319 LEU A CA 1
ATOM 2445 C C . LEU A 1 319 ? 14.789 -35.531 -0.411 1 97.88 319 LEU A C 1
ATOM 2447 O O . LEU A 1 319 ? 14.141 -36.562 -0.152 1 97.88 319 LEU A O 1
ATOM 2451 N N . ASP A 1 320 ? 15.93 -35.25 0.147 1 96.94 320 ASP A N 1
ATOM 2452 C CA . ASP A 1 320 ? 16.469 -36.125 1.191 1 96.94 320 ASP A CA 1
ATOM 2453 C C . ASP A 1 320 ? 15.547 -36.188 2.402 1 96.94 320 ASP A C 1
ATOM 2455 O O . ASP A 1 320 ? 15.297 -37.25 2.953 1 96.94 320 ASP A O 1
ATOM 2459 N N . ALA A 1 321 ? 15.117 -35.031 2.793 1 96.94 321 ALA A N 1
ATOM 2460 C CA . ALA A 1 321 ? 14.219 -34.938 3.943 1 96.94 321 ALA A CA 1
ATOM 2461 C C . ALA A 1 321 ? 12.906 -35.688 3.67 1 96.94 321 ALA A C 1
ATOM 2463 O O . ALA A 1 321 ? 12.367 -36.344 4.551 1 96.94 321 ALA A O 1
ATOM 2464 N N . LEU A 1 322 ? 12.398 -35.562 2.488 1 97.44 322 LEU A N 1
ATOM 2465 C CA . LEU A 1 322 ? 11.133 -36.188 2.123 1 97.44 322 LEU A CA 1
ATOM 2466 C C . LEU A 1 322 ? 11.281 -37.688 2.037 1 97.44 322 LEU A C 1
ATOM 2468 O O . LEU A 1 322 ? 10.336 -38.438 2.318 1 97.44 322 LEU A O 1
ATOM 2472 N N . ALA A 1 323 ? 12.445 -38.125 1.652 1 96.25 323 ALA A N 1
ATOM 2473 C CA . ALA A 1 323 ? 12.719 -39.562 1.604 1 96.25 323 ALA A CA 1
ATOM 2474 C C . ALA A 1 323 ? 12.633 -40.188 2.994 1 96.25 323 ALA A C 1
ATOM 2476 O O . ALA A 1 323 ? 12.18 -41.312 3.145 1 96.25 323 ALA A O 1
ATOM 2477 N N . GLU A 1 324 ? 13.039 -39.406 3.936 1 92.62 324 GLU A N 1
ATOM 2478 C CA . GLU A 1 324 ? 13.016 -39.906 5.312 1 92.62 324 GLU A CA 1
ATOM 2479 C C . GLU A 1 324 ? 11.609 -39.844 5.895 1 92.62 324 GLU A C 1
ATOM 2481 O O . GLU A 1 324 ? 11.305 -40.531 6.871 1 92.62 324 GLU A O 1
ATOM 2486 N N . ALA A 1 325 ? 10.844 -39.062 5.359 1 91.56 325 ALA A N 1
ATOM 2487 C CA . ALA A 1 325 ? 9.508 -38.812 5.906 1 91.56 325 ALA A CA 1
ATOM 2488 C C . ALA A 1 325 ? 8.516 -39.844 5.371 1 91.56 325 ALA A C 1
ATOM 2490 O O . ALA A 1 325 ? 7.352 -39.875 5.777 1 91.56 325 ALA A O 1
ATOM 2491 N N . VAL A 1 326 ? 8.891 -40.688 4.453 1 87.38 326 VAL A N 1
ATOM 2492 C CA . VAL A 1 326 ? 8.008 -41.719 3.916 1 87.38 326 VAL A CA 1
ATOM 2493 C C . VAL A 1 326 ? 7.906 -42.875 4.902 1 87.38 326 VAL A C 1
ATOM 2495 O O . VAL A 1 326 ? 8.898 -43.25 5.52 1 87.38 326 VAL A O 1
ATOM 2498 N N . MET B 1 1 ? -5.426 15.75 -9.633 1 35.25 1 MET B N 1
ATOM 2499 C CA . MET B 1 1 ? -5.309 16.281 -8.281 1 35.25 1 MET B CA 1
ATOM 2500 C C . MET B 1 1 ? -3.855 16.609 -7.953 1 35.25 1 MET B C 1
ATOM 2502 O O . MET B 1 1 ? -2.967 15.789 -8.164 1 35.25 1 MET B O 1
ATOM 2506 N N . SER B 1 2 ? -3.559 17.891 -8.008 1 42.53 2 SER B N 1
ATOM 2507 C CA . SER B 1 2 ? -2.205 18.422 -7.898 1 42.53 2 SER B CA 1
ATOM 2508 C C . SER B 1 2 ? -1.64 18.203 -6.5 1 42.53 2 SER B C 1
ATOM 2510 O O . SER B 1 2 ? -2.234 18.641 -5.512 1 42.53 2 SER B O 1
ATOM 2512 N N . HIS B 1 3 ? -1.085 17.031 -6.25 1 49.75 3 HIS B N 1
ATOM 2513 C CA . HIS B 1 3 ? -0.325 16.922 -5.008 1 49.75 3 HIS B CA 1
ATOM 2514 C C . HIS B 1 3 ? 0.919 17.797 -5.047 1 49.75 3 HIS B C 1
ATOM 2516 O O . HIS B 1 3 ? 1.394 18.156 -6.121 1 49.75 3 HIS B O 1
ATOM 2522 N N . GLY B 1 4 ? 1.129 18.594 -4.141 1 52.16 4 GLY B N 1
ATOM 2523 C CA . GLY B 1 4 ? 2.389 19.328 -4.082 1 52.16 4 GLY B CA 1
ATOM 2524 C C . GLY B 1 4 ? 3.576 18.5 -4.527 1 52.16 4 GLY B C 1
ATOM 2525 O O . GLY B 1 4 ? 3.434 17.312 -4.832 1 52.16 4 GLY B O 1
ATOM 2526 N N . GLY B 1 5 ? 4.727 19.031 -4.824 1 56.12 5 GLY B N 1
ATOM 2527 C CA . GLY B 1 5 ? 5.949 18.391 -5.289 1 56.12 5 GLY B CA 1
ATOM 2528 C C . GLY B 1 5 ? 6.309 18.766 -6.719 1 56.12 5 GLY B C 1
ATOM 2529 O O . GLY B 1 5 ? 5.441 19.172 -7.496 1 56.12 5 GLY B O 1
ATOM 2530 N N . THR B 1 6 ? 7.59 19 -6.965 1 53.19 6 THR B N 1
ATOM 2531 C CA . THR B 1 6 ? 8.039 19.328 -8.312 1 53.19 6 THR B CA 1
ATOM 2532 C C . THR B 1 6 ? 8.875 18.188 -8.891 1 53.19 6 THR B C 1
ATOM 2534 O O . THR B 1 6 ? 9.594 17.5 -8.156 1 53.19 6 THR B O 1
ATOM 2537 N N . ALA B 1 7 ? 8.641 18.016 -10.047 1 57.94 7 ALA B N 1
ATOM 2538 C CA . ALA B 1 7 ? 9.461 17.062 -10.797 1 57.94 7 ALA B CA 1
ATOM 2539 C C . ALA B 1 7 ? 10.828 17.672 -11.117 1 57.94 7 ALA B C 1
ATOM 2541 O O . ALA B 1 7 ? 11.758 16.938 -11.477 1 57.94 7 ALA B O 1
ATOM 2542 N N . ASP B 1 8 ? 10.867 19 -10.922 1 58.97 8 ASP B N 1
ATOM 2543 C CA . ASP B 1 8 ? 12.125 19.703 -11.188 1 58.97 8 ASP B CA 1
ATOM 2544 C C . ASP B 1 8 ? 13.039 19.656 -9.977 1 58.97 8 ASP B C 1
ATOM 2546 O O . ASP B 1 8 ? 12.859 20.422 -9.023 1 58.97 8 ASP B O 1
ATOM 2550 N N . HIS B 1 9 ? 14.086 18.922 -10.008 1 64.12 9 HIS B N 1
ATOM 2551 C CA . HIS B 1 9 ? 14.961 18.609 -8.883 1 64.12 9 HIS B CA 1
ATOM 2552 C C . HIS B 1 9 ? 15.945 19.75 -8.633 1 64.12 9 HIS B C 1
ATOM 2554 O O . HIS B 1 9 ? 16.688 19.719 -7.641 1 64.12 9 HIS B O 1
ATOM 2560 N N . SER B 1 10 ? 15.766 20.703 -9.352 1 71.31 10 SER B N 1
ATOM 2561 C CA . SER B 1 10 ? 16.672 21.828 -9.164 1 71.31 10 SER B CA 1
ATOM 2562 C C . SER B 1 10 ? 16.062 22.875 -8.242 1 71.31 10 SER B C 1
ATOM 2564 O O . SER B 1 10 ? 16.781 23.766 -7.75 1 71.31 10 SER B O 1
ATOM 2566 N N . LEU B 1 11 ? 14.859 22.672 -7.887 1 82 11 LEU B N 1
ATOM 2567 C CA . LEU B 1 11 ? 14.164 23.672 -7.078 1 82 11 LEU B CA 1
ATOM 2568 C C . LEU B 1 11 ? 14.164 23.266 -5.605 1 82 11 LEU B C 1
ATOM 2570 O O . LEU B 1 11 ? 14.078 22.078 -5.281 1 82 11 LEU B O 1
ATOM 2574 N N . VAL B 1 12 ? 14.32 24.281 -4.754 1 88.12 12 VAL B N 1
ATOM 2575 C CA . VAL B 1 12 ? 13.992 24.078 -3.35 1 88.12 12 VAL B CA 1
ATOM 2576 C C . VAL B 1 12 ? 12.477 24.047 -3.176 1 88.12 12 VAL B C 1
ATOM 2578 O O . VAL B 1 12 ? 11.789 25.031 -3.463 1 88.12 12 VAL B O 1
ATOM 2581 N N . ASP B 1 13 ? 11.938 22.984 -2.705 1 89.94 13 ASP B N 1
ATOM 2582 C CA . ASP B 1 13 ? 10.5 22.734 -2.779 1 89.94 13 ASP B CA 1
ATOM 2583 C C . ASP B 1 13 ? 9.82 23.047 -1.447 1 89.94 13 ASP B C 1
ATOM 2585 O O . ASP B 1 13 ? 9.82 22.203 -0.539 1 89.94 13 ASP B O 1
ATOM 2589 N N . PHE B 1 14 ? 9.188 24.234 -1.354 1 94.56 14 PHE B N 1
ATOM 2590 C CA . PHE B 1 14 ? 8.414 24.641 -0.184 1 94.56 14 PHE B CA 1
ATOM 2591 C C . PHE B 1 14 ? 6.973 24.156 -0.299 1 94.56 14 PHE B C 1
ATOM 2593 O O . PHE B 1 14 ? 6.172 24.359 0.617 1 94.56 14 PHE B O 1
ATOM 2600 N N . SER B 1 15 ? 6.668 23.5 -1.432 1 91.31 15 SER B N 1
ATOM 2601 C CA . SER B 1 15 ? 5.281 23.109 -1.68 1 91.31 15 SER B CA 1
ATOM 2602 C C . SER B 1 15 ? 4.957 21.766 -1.033 1 91.31 15 SER B C 1
ATOM 2604 O O . SER B 1 15 ? 3.789 21.406 -0.891 1 91.31 15 SER B O 1
ATOM 2606 N N . LEU B 1 16 ? 6.078 21.062 -0.678 1 86.12 16 LEU B N 1
ATOM 2607 C CA . LEU B 1 16 ? 5.898 19.781 -0.015 1 86.12 16 LEU B CA 1
ATOM 2608 C C . LEU B 1 16 ? 5.789 19.953 1.495 1 86.12 16 LEU B C 1
ATOM 2610 O O . LEU B 1 16 ? 6.453 20.812 2.074 1 86.12 16 LEU B O 1
ATOM 2614 N N . GLY B 1 17 ? 4.957 19.188 2.115 1 88.56 17 GLY B N 1
ATOM 2615 C CA . GLY B 1 17 ? 4.766 19.281 3.553 1 88.56 17 GLY B CA 1
ATOM 2616 C C . GLY B 1 17 ? 5.746 18.438 4.344 1 88.56 17 GLY B C 1
ATOM 2617 O O . GLY B 1 17 ? 5.508 18.141 5.516 1 88.56 17 GLY B O 1
ATOM 2618 N N . SER B 1 18 ? 6.922 18.141 3.754 1 90.88 18 SER B N 1
ATOM 2619 C CA . SER B 1 18 ? 7.852 17.219 4.402 1 90.88 18 SER B CA 1
ATOM 2620 C C . SER B 1 18 ? 9.047 17.969 4.988 1 90.88 18 SER B C 1
ATOM 2622 O O . SER B 1 18 ? 9.492 18.969 4.434 1 90.88 18 SER B O 1
ATOM 2624 N N . ASN B 1 19 ? 9.57 17.438 6.055 1 94.94 19 ASN B N 1
ATOM 2625 C CA . ASN B 1 19 ? 10.781 17.922 6.703 1 94.94 19 ASN B CA 1
ATOM 2626 C C . ASN B 1 19 ? 11.992 17.812 5.781 1 94.94 19 ASN B C 1
ATOM 2628 O O . ASN B 1 19 ? 12.203 16.781 5.137 1 94.94 19 ASN B O 1
ATOM 2632 N N . PRO B 1 20 ? 12.727 18.938 5.617 1 92.56 20 PRO B N 1
ATOM 2633 C CA . PRO B 1 20 ? 13.938 18.859 4.789 1 92.56 20 PRO B CA 1
ATOM 2634 C C . PRO B 1 20 ? 15.039 18.031 5.438 1 92.56 20 PRO B C 1
ATOM 2636 O O . PRO B 1 20 ? 16.016 17.672 4.777 1 92.56 20 PRO B O 1
ATOM 2639 N N . GLU B 1 21 ? 14.914 17.781 6.727 1 93.19 21 GLU B N 1
ATOM 2640 C CA . GLU B 1 21 ? 15.898 17 7.461 1 93.19 21 GLU B CA 1
ATOM 2641 C C . GLU B 1 21 ? 15.414 15.57 7.711 1 93.19 21 GLU B C 1
ATOM 2643 O O . GLU B 1 21 ? 14.203 15.32 7.738 1 93.19 21 GLU B O 1
ATOM 2648 N N . ARG B 1 22 ? 16.359 14.672 7.871 1 91.62 22 ARG B N 1
ATOM 2649 C CA . ARG B 1 22 ? 16.078 13.289 8.227 1 91.62 22 ARG B CA 1
ATOM 2650 C C . ARG B 1 22 ? 17.047 12.789 9.289 1 91.62 22 ARG B C 1
ATOM 2652 O O . ARG B 1 22 ? 18.141 13.328 9.438 1 91.62 22 ARG B O 1
ATOM 2659 N N . PRO B 1 23 ? 16.594 11.766 10.055 1 93 23 PRO B N 1
ATOM 2660 C CA . PRO B 1 23 ? 17.516 11.234 11.07 1 93 23 PRO B CA 1
ATOM 2661 C C . PRO B 1 23 ? 18.797 10.68 10.477 1 93 23 PRO B C 1
ATOM 2663 O O . PRO B 1 23 ? 18.781 10.102 9.391 1 93 23 PRO B O 1
ATOM 2666 N N . THR B 1 24 ? 19.812 10.844 11.297 1 89.88 24 THR B N 1
ATOM 2667 C CA . THR B 1 24 ? 21.078 10.25 10.898 1 89.88 24 THR B CA 1
ATOM 2668 C C . THR B 1 24 ? 21 8.727 10.977 1 89.88 24 THR B C 1
ATOM 2670 O O . THR B 1 24 ? 20.25 8.18 11.789 1 89.88 24 THR B O 1
ATOM 2673 N N . GLY B 1 25 ? 21.625 7.973 10.164 1 86.31 25 GLY B N 1
ATOM 2674 C CA . GLY B 1 25 ? 21.719 6.523 10.258 1 86.31 25 GLY B CA 1
ATOM 2675 C C . GLY B 1 25 ? 20.766 5.805 9.328 1 86.31 25 GLY B C 1
ATOM 2676 O O . GLY B 1 25 ? 20.781 4.574 9.242 1 86.31 25 GLY B O 1
ATOM 2677 N N . LEU B 1 26 ? 19.922 6.578 8.617 1 84.94 26 LEU B N 1
ATOM 2678 C CA . LEU B 1 26 ? 18.938 5.969 7.734 1 84.94 26 LEU B CA 1
ATOM 2679 C C . LEU B 1 26 ? 19.609 5.102 6.676 1 84.94 26 LEU B C 1
ATOM 2681 O O . LEU B 1 26 ? 19.078 4.059 6.293 1 84.94 26 LEU B O 1
ATOM 2685 N N . ALA B 1 27 ? 20.734 5.57 6.242 1 78.75 27 ALA B N 1
ATOM 2686 C CA . ALA B 1 27 ? 21.453 4.824 5.219 1 78.75 27 ALA B CA 1
ATOM 2687 C C . ALA B 1 27 ? 21.797 3.418 5.707 1 78.75 27 ALA B C 1
ATOM 2689 O O . ALA B 1 27 ? 21.672 2.445 4.961 1 78.75 27 ALA B O 1
ATOM 2690 N N . SER B 1 28 ? 22.234 3.32 6.941 1 82.25 28 SER B N 1
ATOM 2691 C CA . SER B 1 28 ? 22.578 2.027 7.52 1 82.25 28 SER B CA 1
ATOM 2692 C C . SER B 1 28 ? 21.359 1.126 7.645 1 82.25 28 SER B C 1
ATOM 2694 O O . SER B 1 28 ? 21.453 -0.088 7.445 1 82.25 28 SER B O 1
ATOM 2696 N N . ILE B 1 29 ? 20.266 1.681 7.945 1 82.5 29 ILE B N 1
ATOM 2697 C CA . ILE B 1 29 ? 19.031 0.917 8.078 1 82.5 29 ILE B CA 1
ATOM 2698 C C . ILE B 1 29 ? 18.594 0.384 6.715 1 82.5 29 ILE B C 1
ATOM 2700 O O . ILE B 1 29 ? 18.203 -0.78 6.59 1 82.5 29 ILE B O 1
ATOM 2704 N N . TYR B 1 30 ? 18.719 1.24 5.711 1 75.44 30 TYR B N 1
ATOM 2705 C CA . TYR B 1 30 ? 18.375 0.853 4.348 1 75.44 30 TYR B CA 1
ATOM 2706 C C . TYR B 1 30 ? 19.234 -0.315 3.879 1 75.44 30 TYR B C 1
ATOM 2708 O O . TYR B 1 30 ? 18.734 -1.275 3.295 1 75.44 30 TYR B O 1
ATOM 2716 N N . GLU B 1 31 ? 20.422 -0.209 4.172 1 75.12 31 GLU B N 1
ATOM 2717 C CA . GLU B 1 31 ? 21.359 -1.258 3.764 1 75.12 31 GLU B CA 1
ATOM 2718 C C . GLU B 1 31 ? 21.031 -2.58 4.453 1 75.12 31 GLU B C 1
ATOM 2720 O O . GLU B 1 31 ? 21.109 -3.643 3.836 1 75.12 31 GLU B O 1
ATOM 2725 N N . ALA B 1 32 ? 20.672 -2.518 5.613 1 77.56 32 ALA B N 1
ATOM 2726 C CA . ALA B 1 32 ? 20.359 -3.715 6.391 1 77.56 32 ALA B CA 1
ATOM 2727 C C . ALA B 1 32 ? 19.078 -4.367 5.895 1 77.56 32 ALA B C 1
ATOM 2729 O O . ALA B 1 32 ? 18.938 -5.594 5.938 1 77.56 32 ALA B O 1
ATOM 2730 N N . THR B 1 33 ? 18.156 -3.553 5.445 1 77 33 THR B N 1
ATOM 2731 C CA . THR B 1 33 ? 16.859 -4.039 4.98 1 77 33 THR B CA 1
ATOM 2732 C C . THR B 1 33 ? 17.031 -4.922 3.746 1 77 33 THR B C 1
ATOM 2734 O O . THR B 1 33 ? 16.312 -5.914 3.584 1 77 33 THR B O 1
ATOM 2737 N N . LEU B 1 34 ? 17.891 -4.543 2.875 1 71.38 34 LEU B N 1
ATOM 2738 C CA . LEU B 1 34 ? 18.141 -5.332 1.672 1 71.38 34 LEU B CA 1
ATOM 2739 C C . LEU B 1 34 ? 18.547 -6.758 2.029 1 71.38 34 LEU B C 1
ATOM 2741 O O . LEU B 1 34 ? 18.156 -7.707 1.347 1 71.38 34 LEU B O 1
ATOM 2745 N N . SER B 1 35 ? 19.25 -6.875 3.088 1 66.44 35 SER B N 1
ATOM 2746 C CA . SER B 1 35 ? 19.703 -8.188 3.525 1 66.44 35 SER B CA 1
ATOM 2747 C C . SER B 1 35 ? 18.578 -9 4.145 1 66.44 35 SER B C 1
ATOM 2749 O O . SER B 1 35 ? 18.516 -10.219 3.99 1 66.44 35 SER B O 1
ATOM 2751 N N . THR B 1 36 ? 17.625 -8.242 4.695 1 60.44 36 THR B N 1
ATOM 2752 C CA . THR B 1 36 ? 16.547 -8.906 5.41 1 60.44 36 THR B CA 1
ATOM 2753 C C . THR B 1 36 ? 15.336 -9.102 4.5 1 60.44 36 THR B C 1
ATOM 2755 O O . THR B 1 36 ? 14.438 -9.883 4.809 1 60.44 36 THR B O 1
ATOM 2758 N N . SER B 1 37 ? 15.211 -8.266 3.438 1 58.31 37 SER B N 1
ATOM 2759 C CA . SER B 1 37 ? 14.062 -8.312 2.535 1 58.31 37 SER B CA 1
ATOM 2760 C C . SER B 1 37 ? 13.773 -9.742 2.08 1 58.31 37 SER B C 1
ATOM 2762 O O . SER B 1 37 ? 12.695 -10.023 1.559 1 58.31 37 SER B O 1
ATOM 2764 N N . ARG B 1 38 ? 14.664 -10.633 2.336 1 54.66 38 ARG B N 1
ATOM 2765 C CA . ARG B 1 38 ? 14.453 -12.031 1.997 1 54.66 38 ARG B CA 1
ATOM 2766 C C . ARG B 1 38 ? 13.539 -12.719 3.014 1 54.66 38 ARG B C 1
ATOM 2768 O O . ARG B 1 38 ? 13.055 -13.828 2.777 1 54.66 38 ARG B O 1
ATOM 2775 N N . ARG B 1 39 ? 13.5 -12.094 4.246 1 50.91 39 ARG B N 1
ATOM 2776 C CA . ARG B 1 39 ? 12.812 -12.773 5.34 1 50.91 39 ARG B CA 1
ATOM 2777 C C . ARG B 1 39 ? 11.328 -12.414 5.355 1 50.91 39 ARG B C 1
ATOM 2779 O O . ARG B 1 39 ? 10.969 -11.242 5.418 1 50.91 39 ARG B O 1
ATOM 2786 N N . TYR B 1 40 ? 10.57 -13.109 4.703 1 49.25 40 TYR B N 1
ATOM 2787 C CA . TYR B 1 40 ? 9.133 -12.938 4.57 1 49.25 40 TYR B CA 1
ATOM 2788 C C . TYR B 1 40 ? 8.477 -12.742 5.93 1 49.25 40 TYR B C 1
ATOM 2790 O O . TYR B 1 40 ? 7.25 -12.648 6.027 1 49.25 40 TYR B O 1
ATOM 2798 N N . SER B 1 41 ? 9.117 -12.984 7.145 1 51.56 41 SER B N 1
ATOM 2799 C CA . SER B 1 41 ? 8.156 -12.984 8.242 1 51.56 41 SER B CA 1
ATOM 2800 C C . SER B 1 41 ? 7.281 -11.734 8.211 1 51.56 41 SER B C 1
ATOM 2802 O O . SER B 1 41 ? 7.559 -10.758 8.906 1 51.56 41 SER B O 1
ATOM 2804 N N . MET B 1 42 ? 6.809 -11.305 6.973 1 54.72 42 MET B N 1
ATOM 2805 C CA . MET B 1 42 ? 6.504 -9.977 6.449 1 54.72 42 MET B CA 1
ATOM 2806 C C . MET B 1 42 ? 5.289 -9.383 7.152 1 54.72 42 MET B C 1
ATOM 2808 O O . MET B 1 42 ? 5.117 -8.164 7.176 1 54.72 42 MET B O 1
ATOM 2812 N N . ASP B 1 43 ? 4.66 -10.266 7.93 1 61.62 43 ASP B N 1
ATOM 2813 C CA . ASP B 1 43 ? 3.484 -9.578 8.461 1 61.62 43 ASP B CA 1
ATOM 2814 C C . ASP B 1 43 ? 3.617 -9.344 9.961 1 61.62 43 ASP B C 1
ATOM 2816 O O . ASP B 1 43 ? 2.617 -9.164 10.656 1 61.62 43 ASP B O 1
ATOM 2820 N N . ASP B 1 44 ? 4.871 -9.453 10.43 1 75.94 44 ASP B N 1
ATOM 2821 C CA . ASP B 1 44 ? 4.996 -9.094 11.836 1 75.94 44 ASP B CA 1
ATOM 2822 C C . ASP B 1 44 ? 5.398 -7.629 11.992 1 75.94 44 ASP B C 1
ATOM 2824 O O . ASP B 1 44 ? 6.57 -7.285 11.828 1 75.94 44 ASP B O 1
ATOM 2828 N N . TYR B 1 45 ? 4.449 -6.875 12.312 1 87.69 45 TYR B N 1
ATOM 2829 C CA . TYR B 1 45 ? 4.664 -5.441 12.461 1 87.69 45 TYR B CA 1
ATOM 2830 C C . TYR B 1 45 ? 4.773 -5.062 13.938 1 87.69 45 TYR B C 1
ATOM 2832 O O . TYR B 1 45 ? 4.539 -3.908 14.305 1 87.69 45 TYR B O 1
ATOM 2840 N N . SER B 1 46 ? 5.141 -6.059 14.805 1 91.31 46 SER B N 1
ATOM 2841 C CA . SER B 1 46 ? 5.066 -5.836 16.234 1 91.31 46 SER B CA 1
ATOM 2842 C C . SER B 1 46 ? 5.984 -4.691 16.672 1 91.31 46 SER B C 1
ATOM 2844 O O . SER B 1 46 ? 5.57 -3.811 17.422 1 91.31 46 SER B O 1
ATOM 2846 N N . GLU B 1 47 ? 7.223 -4.715 16.203 1 93.19 47 GLU B N 1
ATOM 2847 C CA . GLU B 1 47 ? 8.164 -3.66 16.578 1 93.19 47 GLU B CA 1
ATOM 2848 C C . GLU B 1 47 ? 7.691 -2.297 16.078 1 93.19 47 GLU B C 1
ATOM 2850 O O . GLU B 1 47 ? 7.832 -1.292 16.781 1 93.19 47 GLU B O 1
ATOM 2855 N N . PHE B 1 48 ? 7.191 -2.303 14.891 1 95 48 PHE B N 1
ATOM 2856 C CA . PHE B 1 48 ? 6.637 -1.069 14.344 1 95 48 PHE B CA 1
ATOM 2857 C C . PHE B 1 48 ? 5.484 -0.564 15.195 1 95 48 PHE B C 1
ATOM 2859 O O . PHE B 1 48 ? 5.418 0.624 15.523 1 95 48 PHE B O 1
ATOM 2866 N N . CYS B 1 49 ? 4.547 -1.441 15.57 1 96.81 49 CYS B N 1
ATOM 2867 C CA . CYS B 1 49 ? 3.369 -1.078 16.359 1 96.81 49 CYS B CA 1
ATOM 2868 C C . CYS B 1 49 ? 3.77 -0.529 17.719 1 96.81 49 CYS B C 1
ATOM 2870 O O . CYS B 1 49 ? 3.182 0.443 18.203 1 96.81 49 CYS B O 1
ATOM 2872 N N . VAL B 1 50 ? 4.766 -1.074 18.344 1 97.88 50 VAL B N 1
ATOM 2873 C CA . VAL B 1 50 ? 5.238 -0.6 19.641 1 97.88 50 VAL B CA 1
ATOM 2874 C C . VAL B 1 50 ? 5.812 0.809 19.484 1 97.88 50 VAL B C 1
ATOM 2876 O O . VAL B 1 50 ? 5.484 1.703 20.266 1 97.88 50 VAL B O 1
ATOM 2879 N N . ALA B 1 51 ? 6.68 1.007 18.484 1 97.81 51 ALA B N 1
ATOM 2880 C CA . ALA B 1 51 ? 7.293 2.312 18.266 1 97.81 51 ALA B CA 1
ATOM 2881 C C . ALA B 1 51 ? 6.238 3.369 17.953 1 97.81 51 ALA B C 1
ATOM 2883 O O . ALA B 1 51 ? 6.305 4.488 18.453 1 97.81 51 ALA B O 1
ATOM 2884 N N . ALA B 1 52 ? 5.277 3.023 17.109 1 98.12 52 ALA B N 1
ATOM 2885 C CA . ALA B 1 52 ? 4.199 3.936 16.734 1 98.12 52 ALA B CA 1
ATOM 2886 C C . ALA B 1 52 ? 3.344 4.305 17.938 1 98.12 52 ALA B C 1
ATOM 2888 O O . ALA B 1 52 ? 2.982 5.473 18.109 1 98.12 52 ALA B O 1
ATOM 2889 N N . ALA B 1 53 ? 3.031 3.305 18.719 1 98.44 53 ALA B N 1
ATOM 2890 C CA . ALA B 1 53 ? 2.229 3.521 19.922 1 98.44 53 ALA B CA 1
ATOM 2891 C C . ALA B 1 53 ? 2.932 4.473 20.875 1 98.44 53 ALA B C 1
ATOM 2893 O O . ALA B 1 53 ? 2.303 5.371 21.438 1 98.44 53 ALA B O 1
ATOM 2894 N N . ASP B 1 54 ? 4.203 4.27 21.094 1 97.88 54 ASP B N 1
ATOM 2895 C CA . ASP B 1 54 ? 4.988 5.141 21.969 1 97.88 54 ASP B CA 1
ATOM 2896 C C . ASP B 1 54 ? 5.027 6.566 21.422 1 97.88 54 ASP B C 1
ATOM 2898 O O . ASP B 1 54 ? 4.953 7.527 22.188 1 97.88 54 ASP B O 1
ATOM 2902 N N . TYR B 1 55 ? 5.098 6.711 20.188 1 97.12 55 TYR B N 1
ATOM 2903 C CA . TYR B 1 55 ? 5.199 7.996 19.5 1 97.12 55 TYR B CA 1
ATOM 2904 C C . TYR B 1 55 ? 3.947 8.836 19.734 1 97.12 55 TYR B C 1
ATOM 2906 O O . TYR B 1 55 ? 4.031 10.055 19.906 1 97.12 55 TYR B O 1
ATOM 2914 N N . VAL B 1 56 ? 2.766 8.195 19.75 1 97.44 56 VAL B N 1
ATOM 2915 C CA . VAL B 1 56 ? 1.525 8.961 19.781 1 97.44 56 VAL B CA 1
ATOM 2916 C C . VAL B 1 56 ? 0.84 8.789 21.125 1 97.44 56 VAL B C 1
ATOM 2918 O O . VAL B 1 56 ? -0.193 9.414 21.391 1 97.44 56 VAL B O 1
ATOM 2921 N N . GLY B 1 57 ? 1.358 7.949 21.969 1 96.94 57 GLY B N 1
ATOM 2922 C CA . GLY B 1 57 ? 0.839 7.797 23.328 1 96.94 57 GLY B CA 1
ATOM 2923 C C . GLY B 1 57 ? -0.392 6.914 23.391 1 96.94 57 GLY B C 1
ATOM 2924 O O . GLY B 1 57 ? -1.397 7.289 24 1 96.94 57 GLY B O 1
ATOM 2925 N N . CYS B 1 58 ? -0.409 5.742 22.766 1 98.06 58 CYS B N 1
ATOM 2926 C CA . CYS B 1 58 ? -1.487 4.766 22.859 1 98.06 58 CYS B CA 1
ATOM 2927 C C . CYS B 1 58 ? -0.936 3.363 23.094 1 98.06 58 CYS B C 1
ATOM 2929 O O . CYS B 1 58 ? 0.23 3.207 23.469 1 98.06 58 CYS B O 1
ATOM 2931 N N . GLU B 1 59 ? -1.798 2.309 23.062 1 98.31 59 GLU B N 1
ATOM 2932 C CA . GLU B 1 59 ? -1.35 0.929 23.234 1 98.31 59 GLU B CA 1
ATOM 2933 C C . GLU B 1 59 ? -0.958 0.311 21.891 1 98.31 59 GLU B C 1
ATOM 2935 O O . GLU B 1 59 ? -1.583 0.591 20.859 1 98.31 59 GLU B O 1
ATOM 2940 N N . PRO B 1 60 ? 0.059 -0.545 21.891 1 98 60 PRO B N 1
ATOM 2941 C CA . PRO B 1 60 ? 0.542 -1.132 20.641 1 98 60 PRO B CA 1
ATOM 2942 C C . PRO B 1 60 ? -0.557 -1.854 19.875 1 98 60 PRO B C 1
ATOM 2944 O O . PRO B 1 60 ? -0.573 -1.817 18.641 1 98 60 PRO B O 1
ATOM 2947 N N . ASP B 1 61 ? -1.481 -2.512 20.531 1 97.19 61 ASP B N 1
ATOM 2948 C CA . ASP B 1 61 ? -2.521 -3.287 19.875 1 97.19 61 ASP B CA 1
ATOM 2949 C C . ASP B 1 61 ? -3.568 -2.373 19.234 1 97.19 61 ASP B C 1
ATOM 2951 O O . ASP B 1 61 ? -4.438 -2.838 18.5 1 97.19 61 ASP B O 1
ATOM 2955 N N . GLN B 1 62 ? -3.494 -1.049 19.469 1 98.5 62 GLN B N 1
ATOM 2956 C CA . GLN B 1 62 ? -4.422 -0.076 18.891 1 98.5 62 GLN B CA 1
ATOM 2957 C C . GLN B 1 62 ? -3.912 0.458 17.562 1 98.5 62 GLN B C 1
ATOM 2959 O O . GLN B 1 62 ? -4.633 1.168 16.859 1 98.5 62 GLN B O 1
ATOM 2964 N N . VAL B 1 63 ? -2.66 0.074 17.25 1 98.06 63 VAL B N 1
ATOM 2965 C CA . VAL B 1 63 ? -2.01 0.578 16.031 1 98.06 63 VAL B CA 1
ATOM 2966 C C . VAL B 1 63 ? -2.297 -0.357 14.867 1 98.06 63 VAL B C 1
ATOM 2968 O O . VAL B 1 63 ? -2.125 -1.573 14.977 1 98.06 63 VAL B O 1
ATOM 2971 N N . VAL B 1 64 ? -2.771 0.181 13.758 1 97.12 64 VAL B N 1
ATOM 2972 C CA . VAL B 1 64 ? -2.98 -0.536 12.508 1 97.12 64 VAL B CA 1
ATOM 2973 C C . VAL B 1 64 ? -2.07 0.038 11.422 1 97.12 64 VAL B C 1
ATOM 2975 O O . VAL B 1 64 ? -2.338 1.114 10.883 1 97.12 64 VAL B O 1
ATOM 2978 N N . PRO B 1 65 ? -0.968 -0.68 11.062 1 94.88 65 PRO B N 1
ATOM 2979 C CA . PRO B 1 65 ? -0.025 -0.179 10.062 1 94.88 65 PRO B CA 1
ATOM 2980 C C . PRO B 1 65 ? -0.683 0.068 8.703 1 94.88 65 PRO B C 1
ATOM 2982 O O . PRO B 1 65 ? -1.64 -0.622 8.344 1 94.88 65 PRO B O 1
ATOM 2985 N N . ALA B 1 66 ? -0.189 1.033 7.957 1 93.62 66 ALA B N 1
ATOM 2986 C CA . ALA B 1 66 ? -0.676 1.375 6.621 1 93.62 66 ALA B CA 1
ATOM 2987 C C . ALA B 1 66 ? 0.452 1.913 5.746 1 93.62 66 ALA B C 1
ATOM 2989 O O . ALA B 1 66 ? 1.398 2.523 6.25 1 93.62 66 ALA B O 1
ATOM 2990 N N . ALA B 1 67 ? 0.377 1.689 4.465 1 90.69 67 ALA B N 1
ATOM 2991 C CA . ALA B 1 67 ? 1.334 2.25 3.514 1 90.69 67 ALA B CA 1
ATOM 2992 C C . ALA B 1 67 ? 1.052 3.729 3.262 1 90.69 67 ALA B C 1
ATOM 2994 O O . ALA B 1 67 ? 0.652 4.109 2.158 1 90.69 67 ALA B O 1
ATOM 2995 N N . GLY B 1 68 ? 1.246 4.52 4.293 1 91 68 GLY B N 1
ATOM 2996 C CA . GLY B 1 68 ? 0.995 5.949 4.227 1 91 68 GLY B CA 1
ATOM 2997 C C . GLY B 1 68 ? -0.355 6.348 4.793 1 91 68 GLY B C 1
ATOM 2998 O O . GLY B 1 68 ? -1.201 5.488 5.051 1 91 68 GLY B O 1
ATOM 2999 N N . VAL B 1 69 ? -0.528 7.598 4.879 1 93.38 69 VAL B N 1
ATOM 3000 C CA . VAL B 1 69 ? -1.709 8.125 5.555 1 93.38 69 VAL B CA 1
ATOM 3001 C C . VAL B 1 69 ? -2.924 8.016 4.637 1 93.38 69 VAL B C 1
ATOM 3003 O O . VAL B 1 69 ? -4.043 7.801 5.102 1 93.38 69 VAL B O 1
ATOM 3006 N N . ILE B 1 70 ? -2.738 8.102 3.342 1 92.12 70 ILE B N 1
ATOM 3007 C CA . ILE B 1 70 ? -3.863 8.023 2.416 1 92.12 70 ILE B CA 1
ATOM 3008 C C . ILE B 1 70 ? -4.461 6.617 2.457 1 92.12 70 ILE B C 1
ATOM 3010 O O . ILE B 1 70 ? -5.684 6.457 2.42 1 92.12 70 ILE B O 1
ATOM 3014 N N . GLU B 1 71 ? -3.592 5.605 2.537 1 92.94 71 GLU B N 1
ATOM 3015 C CA . GLU B 1 71 ? -4.113 4.25 2.705 1 92.94 71 GLU B CA 1
ATOM 3016 C C . GLU B 1 71 ? -4.852 4.105 4.031 1 92.94 71 GLU B C 1
ATOM 3018 O O . GLU B 1 71 ? -5.883 3.43 4.102 1 92.94 71 GLU B O 1
ATOM 3023 N N . ALA B 1 72 ? -4.312 4.656 5.074 1 95.75 72 ALA B N 1
ATOM 3024 C CA . ALA B 1 72 ? -4.992 4.633 6.367 1 95.75 72 ALA B CA 1
ATOM 3025 C C . ALA B 1 72 ? -6.363 5.297 6.281 1 95.75 72 ALA B C 1
ATOM 3027 O O . ALA B 1 72 ? -7.328 4.812 6.875 1 95.75 72 ALA B O 1
ATOM 3028 N N . LEU B 1 73 ? -6.402 6.418 5.566 1 96.94 73 LEU B N 1
ATOM 3029 C CA . LEU B 1 73 ? -7.66 7.129 5.359 1 96.94 73 LEU B CA 1
ATOM 3030 C C . LEU B 1 73 ? -8.664 6.254 4.617 1 96.94 73 LEU B C 1
ATOM 3032 O O . LEU B 1 73 ? -9.828 6.176 5 1 96.94 73 LEU B O 1
ATOM 3036 N N . ARG B 1 74 ? -8.227 5.637 3.59 1 94.25 74 ARG B N 1
ATOM 3037 C CA . ARG B 1 74 ? -9.086 4.746 2.818 1 94.25 74 ARG B CA 1
ATOM 3038 C C . ARG B 1 74 ? -9.641 3.629 3.693 1 94.25 74 ARG B C 1
ATOM 3040 O O . ARG B 1 74 ? -10.828 3.301 3.611 1 94.25 74 ARG B O 1
ATOM 3047 N N . LEU B 1 75 ? -8.789 3.014 4.484 1 95 75 LEU B N 1
ATOM 3048 C CA . LEU B 1 75 ? -9.211 1.965 5.406 1 95 75 LEU B CA 1
ATOM 3049 C C . LEU B 1 75 ? -10.25 2.49 6.387 1 95 75 LEU B C 1
ATOM 3051 O O . LEU B 1 75 ? -11.273 1.841 6.625 1 95 75 LEU B O 1
ATOM 3055 N N . ALA B 1 76 ? -9.992 3.637 6.949 1 98.25 76 ALA B N 1
ATOM 3056 C CA . ALA B 1 76 ? -10.891 4.238 7.934 1 98.25 76 ALA B CA 1
ATOM 3057 C C . ALA B 1 76 ? -12.266 4.492 7.332 1 98.25 76 ALA B C 1
ATOM 3059 O O . ALA B 1 76 ? -13.289 4.176 7.949 1 98.25 76 ALA B O 1
ATOM 3060 N N . LEU B 1 77 ? -12.297 5.035 6.168 1 97.75 77 LEU B N 1
ATOM 3061 C CA . LEU B 1 77 ? -13.562 5.32 5.504 1 97.75 77 LEU B CA 1
ATOM 3062 C C . LEU B 1 77 ? -14.266 4.027 5.105 1 97.75 77 LEU B C 1
ATOM 3064 O O . LEU B 1 77 ? -15.5 3.938 5.184 1 97.75 77 LEU B O 1
ATOM 3068 N N . GLY B 1 78 ? -13.484 3.053 4.734 1 95.38 78 GLY B N 1
ATOM 3069 C CA . GLY B 1 78 ? -14.047 1.771 4.348 1 95.38 78 GLY B CA 1
ATOM 3070 C C . GLY B 1 78 ? -14.82 1.099 5.465 1 95.38 78 GLY B C 1
ATOM 3071 O O . GLY B 1 78 ? -15.766 0.346 5.211 1 95.38 78 GLY B O 1
ATOM 3072 N N . VAL B 1 79 ? -14.469 1.396 6.699 1 97.19 79 VAL B N 1
ATOM 3073 C CA . VAL B 1 79 ? -15.109 0.693 7.805 1 97.19 79 VAL B CA 1
ATOM 3074 C C . VAL B 1 79 ? -16.141 1.605 8.469 1 97.19 79 VAL B C 1
ATOM 3076 O O . VAL B 1 79 ? -16.812 1.198 9.414 1 97.19 79 VAL B O 1
ATOM 3079 N N . THR B 1 80 ? -16.297 2.875 7.961 1 98.25 80 THR B N 1
ATOM 3080 C CA . THR B 1 80 ? -17.172 3.805 8.664 1 98.25 80 THR B CA 1
ATOM 3081 C C . THR B 1 80 ? -18.234 4.371 7.719 1 98.25 80 THR B C 1
ATOM 3083 O O . THR B 1 80 ? -19.203 4.977 8.164 1 98.25 80 THR B O 1
ATOM 3086 N N . VAL B 1 81 ? -18.047 4.211 6.418 1 97.5 81 VAL B N 1
ATOM 3087 C CA . VAL B 1 81 ? -18.922 4.879 5.457 1 97.5 81 VAL B CA 1
ATOM 3088 C C . VAL B 1 81 ? -19.562 3.846 4.531 1 97.5 81 VAL B C 1
ATOM 3090 O O . VAL B 1 81 ? -18.875 2.959 4.016 1 97.5 81 VAL B O 1
ATOM 3093 N N . SER B 1 82 ? -20.797 3.857 4.332 1 94.75 82 SER B N 1
ATOM 3094 C CA . SER B 1 82 ? -21.562 3.104 3.338 1 94.75 82 SER B CA 1
ATOM 3095 C C . SER B 1 82 ? -22.047 4.012 2.217 1 94.75 82 SER B C 1
ATOM 3097 O O . SER B 1 82 ? -22.125 5.23 2.381 1 94.75 82 SER B O 1
ATOM 3099 N N . PRO B 1 83 ? -22.375 3.439 1.057 1 93.5 83 PRO B N 1
ATOM 3100 C CA . PRO B 1 83 ? -22.891 4.273 -0.033 1 93.5 83 PRO B CA 1
ATOM 3101 C C . PRO B 1 83 ? -24.109 5.113 0.385 1 93.5 83 PRO B C 1
ATOM 3103 O O . PRO B 1 83 ? -25.016 4.605 1.041 1 93.5 83 PRO B O 1
ATOM 3106 N N . GLY B 1 84 ? -24.016 6.414 0.068 1 96.75 84 GLY B N 1
ATOM 3107 C CA . GLY B 1 84 ? -25.109 7.324 0.36 1 96.75 84 GLY B CA 1
ATOM 3108 C C . GLY B 1 84 ? -24.922 8.078 1.661 1 96.75 84 GLY B C 1
ATOM 3109 O O . GLY B 1 84 ? -25.609 9.078 1.906 1 96.75 84 GLY B O 1
ATOM 3110 N N . ASP B 1 85 ? -23.969 7.699 2.482 1 98 85 ASP B N 1
ATOM 3111 C CA . ASP B 1 85 ? -23.734 8.328 3.781 1 98 85 ASP B CA 1
ATOM 3112 C C . ASP B 1 85 ? -23.141 9.719 3.621 1 98 85 ASP B C 1
ATOM 3114 O O . ASP B 1 85 ? -22.359 9.961 2.693 1 98 85 ASP B O 1
ATOM 3118 N N . SER B 1 86 ? -23.5 10.555 4.559 1 98.56 86 SER B N 1
ATOM 3119 C CA . SER B 1 86 ? -22.906 11.883 4.637 1 98.56 86 SER B CA 1
ATOM 3120 C C . SER B 1 86 ? -21.672 11.883 5.531 1 98.56 86 SER B C 1
ATOM 3122 O O . SER B 1 86 ? -21.656 11.234 6.578 1 98.56 86 SER B O 1
ATOM 3124 N N . VAL B 1 87 ? -20.609 12.594 5.094 1 98.88 87 VAL B N 1
ATOM 3125 C CA . VAL B 1 87 ? -19.375 12.766 5.875 1 98.88 87 VAL B CA 1
ATOM 3126 C C . VAL B 1 87 ? -19.016 14.25 5.938 1 98.88 87 VAL B C 1
ATOM 3128 O O . VAL B 1 87 ? -18.844 14.898 4.902 1 98.88 87 VAL B O 1
ATOM 3131 N N . ALA B 1 88 ? -18.891 14.844 7.133 1 98.88 88 ALA B N 1
ATOM 3132 C CA . ALA B 1 88 ? -18.516 16.25 7.285 1 98.88 88 ALA B CA 1
ATOM 3133 C C . ALA B 1 88 ? -16.984 16.422 7.246 1 98.88 88 ALA B C 1
ATOM 3135 O O . ALA B 1 88 ? -16.266 15.656 7.883 1 98.88 88 ALA B O 1
ATOM 3136 N N . ILE B 1 89 ? -16.531 17.375 6.465 1 98.81 89 ILE B N 1
ATOM 3137 C CA . ILE B 1 89 ? -15.117 17.719 6.387 1 98.81 89 ILE B CA 1
ATOM 3138 C C . ILE B 1 89 ? -14.945 19.234 6.395 1 98.81 89 ILE B C 1
ATOM 3140 O O . ILE B 1 89 ? -15.852 19.969 5.992 1 98.81 89 ILE B O 1
ATOM 3144 N N . PRO B 1 90 ? -13.828 19.703 6.914 1 98.38 90 PRO B N 1
ATOM 3145 C CA . PRO B 1 90 ? -13.594 21.141 6.906 1 98.38 90 PRO B CA 1
ATOM 3146 C C . PRO B 1 90 ? -13.32 21.688 5.508 1 98.38 90 PRO B C 1
ATOM 3148 O O . PRO B 1 90 ? -12.914 20.938 4.617 1 98.38 90 PRO B O 1
ATOM 3151 N N . ALA B 1 91 ? -13.578 22.953 5.332 1 97.81 91 ALA B N 1
ATOM 3152 C CA . ALA B 1 91 ? -13.18 23.703 4.148 1 97.81 91 ALA B CA 1
ATOM 3153 C C . ALA B 1 91 ? -12.414 24.969 4.531 1 97.81 91 ALA B C 1
ATOM 3155 O O . ALA B 1 91 ? -12.953 25.844 5.199 1 97.81 91 ALA B O 1
ATOM 3156 N N . PRO B 1 92 ? -11.148 25.172 4.102 1 97.44 92 PRO B N 1
ATOM 3157 C CA . PRO B 1 92 ? -10.406 24.281 3.211 1 97.44 92 PRO B CA 1
ATOM 3158 C C . PRO B 1 92 ? -9.844 23.062 3.934 1 97.44 92 PRO B C 1
ATOM 3160 O O . PRO B 1 92 ? -9.742 23.047 5.164 1 97.44 92 PRO B O 1
ATOM 3163 N N . CYS B 1 93 ? -9.586 21.984 3.207 1 96.5 93 CYS B N 1
ATOM 3164 C CA . CYS B 1 93 ? -8.891 20.797 3.695 1 96.5 93 CYS B CA 1
ATOM 3165 C C . CYS B 1 93 ? -8.234 20.031 2.549 1 96.5 93 CYS B C 1
ATOM 3167 O O . CYS B 1 93 ? -8.391 20.406 1.384 1 96.5 93 CYS B O 1
ATOM 3169 N N . CYS B 1 94 ? -7.449 19.078 2.906 1 94.31 94 CYS B N 1
ATOM 3170 C CA . CYS B 1 94 ? -6.828 18.203 1.92 1 94.31 94 CYS B CA 1
ATOM 3171 C C . CYS B 1 94 ? -7.875 17.609 0.976 1 94.31 94 CYS B C 1
ATOM 3173 O O . CYS B 1 94 ? -8.898 17.109 1.422 1 94.31 94 CYS B O 1
ATOM 3175 N N . GLY B 1 95 ? -7.609 17.656 -0.303 1 93.44 95 GLY B N 1
ATOM 3176 C CA . GLY B 1 95 ? -8.539 17.203 -1.324 1 93.44 95 GLY B CA 1
ATOM 3177 C C . GLY B 1 95 ? -8.781 15.711 -1.294 1 93.44 95 GLY B C 1
ATOM 3178 O O . GLY B 1 95 ? -9.828 15.234 -1.741 1 93.44 95 GLY B O 1
ATOM 3179 N N . GLU B 1 96 ? -7.895 14.945 -0.732 1 93.69 96 GLU B N 1
ATOM 3180 C CA . GLU B 1 96 ? -8 13.492 -0.685 1 93.69 96 GLU B CA 1
ATOM 3181 C C . GLU B 1 96 ? -9.203 13.055 0.153 1 93.69 96 GLU B C 1
ATOM 3183 O O . GLU B 1 96 ? -9.766 11.984 -0.073 1 93.69 96 GLU B O 1
ATOM 3188 N N . TYR B 1 97 ? -9.617 13.891 1.129 1 97.44 97 TYR B N 1
ATOM 3189 C CA . TYR B 1 97 ? -10.773 13.508 1.931 1 97.44 97 TYR B CA 1
ATOM 3190 C C . TYR B 1 97 ? -12.008 13.328 1.056 1 97.44 97 TYR B C 1
ATOM 3192 O O . TYR B 1 97 ? -12.648 12.266 1.08 1 97.44 97 TYR B O 1
ATOM 3200 N N . GLY B 1 98 ? -12.305 14.438 0.289 1 97 98 GLY B N 1
ATOM 3201 C CA . GLY B 1 98 ? -13.453 14.359 -0.601 1 97 98 GLY B CA 1
ATOM 3202 C C . GLY B 1 98 ? -13.367 13.219 -1.596 1 97 98 GLY B C 1
ATOM 3203 O O . GLY B 1 98 ? -14.344 12.508 -1.821 1 97 98 GLY B O 1
ATOM 3204 N N . ARG B 1 99 ? -12.203 13.023 -2.162 1 94.81 99 ARG B N 1
ATOM 3205 C CA . ARG B 1 99 ? -11.977 11.961 -3.141 1 94.81 99 ARG B CA 1
ATOM 3206 C C . ARG B 1 99 ? -12.242 10.594 -2.529 1 94.81 99 ARG B C 1
ATOM 3208 O O . ARG B 1 99 ? -12.961 9.773 -3.111 1 94.81 99 ARG B O 1
ATOM 3215 N N . GLU B 1 100 ? -11.703 10.289 -1.408 1 96 100 GLU B N 1
ATOM 3216 C CA . GLU B 1 100 ? -11.828 8.984 -0.767 1 96 100 GLU B CA 1
ATOM 3217 C C . GLU B 1 100 ? -13.258 8.727 -0.302 1 96 100 GLU B C 1
ATOM 3219 O O . GLU B 1 100 ? -13.734 7.586 -0.336 1 96 100 GLU B O 1
ATOM 3224 N N . ILE B 1 101 ? -13.945 9.789 0.198 1 97.81 101 ILE B N 1
ATOM 3225 C CA . ILE B 1 101 ? -15.352 9.672 0.574 1 97.81 101 ILE B CA 1
ATOM 3226 C C . ILE B 1 101 ? -16.172 9.227 -0.633 1 97.81 101 ILE B C 1
ATOM 3228 O O . ILE B 1 101 ? -16.953 8.281 -0.545 1 97.81 101 ILE B O 1
ATOM 3232 N N . LYS B 1 102 ? -15.977 9.898 -1.756 1 96.25 102 LYS B N 1
ATOM 3233 C CA . LYS B 1 102 ? -16.719 9.594 -2.973 1 96.25 102 LYS B CA 1
ATOM 3234 C C . LYS B 1 102 ? -16.422 8.188 -3.465 1 96.25 102 LYS B C 1
ATOM 3236 O O . LYS B 1 102 ? -17.312 7.5 -3.988 1 96.25 102 LYS B O 1
ATOM 3241 N N . LEU B 1 103 ? -15.234 7.754 -3.303 1 92.88 103 LEU B N 1
ATOM 3242 C CA . LEU B 1 103 ? -14.836 6.414 -3.721 1 92.88 103 LEU B CA 1
ATOM 3243 C C . LEU B 1 103 ? -15.586 5.352 -2.926 1 92.88 103 LEU B C 1
ATOM 3245 O O . LEU B 1 103 ? -15.82 4.246 -3.422 1 92.88 103 LEU B O 1
ATOM 3249 N N . GLN B 1 104 ? -15.969 5.688 -1.656 1 93.31 104 GLN B N 1
ATOM 3250 C CA . GLN B 1 104 ? -16.781 4.777 -0.853 1 93.31 104 GLN B CA 1
ATOM 3251 C C . GLN B 1 104 ? -18.266 4.93 -1.177 1 93.31 104 GLN B C 1
ATOM 3253 O O . GLN B 1 104 ? -19.109 4.297 -0.543 1 93.31 104 GLN B O 1
ATOM 3258 N N . GLY B 1 105 ? -18.625 5.852 -2.111 1 94.19 105 GLY B N 1
ATOM 3259 C CA . GLY B 1 105 ? -20 6.133 -2.447 1 94.19 105 GLY B CA 1
ATOM 3260 C C . GLY B 1 105 ? -20.656 7.129 -1.508 1 94.19 105 GLY B C 1
ATOM 3261 O O . GLY B 1 105 ? -21.875 7.324 -1.55 1 94.19 105 GLY B O 1
ATOM 3262 N N . GLY B 1 106 ? -19.859 7.723 -0.625 1 97.38 106 GLY B N 1
ATOM 3263 C CA . GLY B 1 106 ? -20.359 8.703 0.32 1 97.38 106 GLY B CA 1
ATOM 3264 C C . GLY B 1 106 ? -20.469 10.102 -0.267 1 97.38 106 GLY B C 1
ATOM 3265 O O . GLY B 1 106 ? -20.062 10.328 -1.411 1 97.38 106 GLY B O 1
ATOM 3266 N N . LYS B 1 107 ? -21 11.023 0.558 1 98.44 107 LYS B N 1
ATOM 3267 C CA . LYS B 1 107 ? -21.188 12.414 0.167 1 98.44 107 LYS B CA 1
ATOM 3268 C C . LYS B 1 107 ? -20.453 13.359 1.119 1 98.44 107 LYS B C 1
ATOM 3270 O O . LYS B 1 107 ? -20.828 13.477 2.289 1 98.44 107 LYS B O 1
ATOM 3275 N N . PRO B 1 108 ? -19.484 14.055 0.608 1 98.62 108 PRO B N 1
ATOM 3276 C CA . PRO B 1 108 ? -18.797 15.016 1.471 1 98.62 108 PRO B CA 1
ATOM 3277 C C . PRO B 1 108 ? -19.641 16.281 1.722 1 98.62 108 PRO B C 1
ATOM 3279 O O . PRO B 1 108 ? -20.25 16.812 0.793 1 98.62 108 PRO B O 1
ATOM 3282 N N . VAL B 1 109 ? -19.703 16.672 2.92 1 98.75 109 VAL B N 1
ATOM 3283 C CA . VAL B 1 109 ? -20.328 17.922 3.334 1 98.75 109 VAL B CA 1
ATOM 3284 C C . VAL B 1 109 ? -19.25 18.875 3.883 1 98.75 109 VAL B C 1
ATOM 3286 O O . VAL B 1 109 ? -18.688 18.641 4.953 1 98.75 109 VAL B O 1
ATOM 3289 N N . HIS B 1 110 ? -19.062 19.953 3.18 1 98.56 110 HIS B N 1
ATOM 3290 C CA . HIS B 1 110 ? -18.016 20.906 3.535 1 98.56 110 HIS B CA 1
ATOM 3291 C C . HIS B 1 110 ? -18.516 21.938 4.539 1 98.56 110 HIS B C 1
ATOM 3293 O O . HIS B 1 110 ? -19.562 22.562 4.316 1 98.56 110 HIS B O 1
ATOM 3299 N N . VAL B 1 111 ? -17.828 22.062 5.602 1 98.62 111 VAL B N 1
ATOM 3300 C CA . VAL B 1 111 ? -18.125 23.031 6.645 1 98.62 111 VAL B CA 1
ATOM 3301 C C . VAL B 1 111 ? -16.938 23.969 6.84 1 98.62 111 VAL B C 1
ATOM 3303 O O . VAL B 1 111 ? -15.789 23.516 6.855 1 98.62 111 VAL B O 1
ATOM 3306 N N . PRO B 1 112 ? -17.156 25.281 6.992 1 97.81 112 PRO B N 1
ATOM 3307 C CA . PRO B 1 112 ? -16.016 26.203 7.152 1 97.81 112 PRO B CA 1
ATOM 3308 C C . PRO B 1 112 ? -15.117 25.812 8.328 1 97.81 112 PRO B C 1
ATOM 3310 O O . PRO B 1 112 ? -15.609 25.547 9.43 1 97.81 112 PRO B O 1
ATOM 3313 N N . TYR B 1 113 ? -13.867 25.797 8.047 1 97.06 113 TYR B N 1
ATOM 3314 C CA . TYR B 1 113 ? -12.859 25.375 9.016 1 97.06 113 TYR B CA 1
ATOM 3315 C C . TYR B 1 113 ? -13.023 26.125 10.336 1 97.06 113 TYR B C 1
ATOM 3317 O O . TYR B 1 113 ? -13 25.516 11.406 1 97.06 113 TYR B O 1
ATOM 3325 N N . ASP B 1 114 ? -13.25 27.438 10.328 1 94.69 114 ASP B N 1
ATOM 3326 C CA . ASP B 1 114 ? -13.266 28.281 11.508 1 94.69 114 ASP B CA 1
ATOM 3327 C C . ASP B 1 114 ? -14.523 28.047 12.344 1 94.69 114 ASP B C 1
ATOM 3329 O O . ASP B 1 114 ? -14.586 28.438 13.508 1 94.69 114 ASP B O 1
ATOM 3333 N N . GLU B 1 115 ? -15.492 27.391 11.734 1 97.5 115 GLU B N 1
ATOM 3334 C CA . GLU B 1 115 ? -16.75 27.109 12.422 1 97.5 115 GLU B CA 1
ATOM 3335 C C . GLU B 1 115 ? -16.969 25.609 12.578 1 97.5 115 GLU B C 1
ATOM 3337 O O . GLU B 1 115 ? -18.016 25.188 13.07 1 97.5 115 GLU B O 1
ATOM 3342 N N . PHE B 1 116 ? -16.078 24.828 12.203 1 98.19 116 PHE B N 1
ATOM 3343 C CA . PHE B 1 116 ? -16.266 23.406 11.992 1 98.19 116 PHE B CA 1
ATOM 3344 C C . PHE B 1 116 ? -16.75 22.719 13.266 1 98.19 116 PHE B C 1
ATOM 3346 O O . PHE B 1 116 ? -17.781 22.047 13.266 1 98.19 116 PHE B O 1
ATOM 3353 N N . LEU B 1 117 ? -16.078 22.906 14.414 1 98.5 117 LEU B N 1
ATOM 3354 C CA . LEU B 1 117 ? -16.375 22.219 15.656 1 98.5 117 LEU B CA 1
ATOM 3355 C C . LEU B 1 117 ? -17.734 22.641 16.219 1 98.5 117 LEU B C 1
ATOM 3357 O O . LEU B 1 117 ? -18.422 21.859 16.859 1 98.5 117 LEU B O 1
ATOM 3361 N N . ASP B 1 118 ? -18.156 23.875 15.922 1 97.62 118 ASP B N 1
ATOM 3362 C CA . ASP B 1 118 ? -19.406 24.406 16.453 1 97.62 118 ASP B CA 1
ATOM 3363 C C . ASP B 1 118 ? -20.578 24.062 15.523 1 97.62 118 ASP B C 1
ATOM 3365 O O . ASP B 1 118 ? -21.703 23.875 15.992 1 97.62 118 ASP B O 1
ATOM 3369 N N . ALA B 1 119 ? -20.281 24 14.281 1 98.25 119 ALA B N 1
ATOM 3370 C CA . ALA B 1 119 ? -21.359 23.953 13.297 1 98.25 119 ALA B CA 1
ATOM 3371 C C . ALA B 1 119 ? -21.719 22.5 12.961 1 98.25 119 ALA B C 1
ATOM 3373 O O . ALA B 1 119 ? -22.859 22.219 12.555 1 98.25 119 ALA B O 1
ATOM 3374 N N . VAL B 1 120 ? -20.859 21.562 13.094 1 98.56 120 VAL B N 1
ATOM 3375 C CA . VAL B 1 120 ? -21.109 20.188 12.695 1 98.56 120 VAL B CA 1
ATOM 3376 C C . VAL B 1 120 ? -21.922 19.469 13.766 1 98.56 120 VAL B C 1
ATOM 3378 O O . VAL B 1 120 ? -21.531 19.453 14.938 1 98.56 120 VAL B O 1
ATOM 3381 N N . ASP B 1 121 ? -23 18.922 13.43 1 98.5 121 ASP B N 1
ATOM 3382 C CA . ASP B 1 121 ? -23.766 17.984 14.25 1 98.5 121 ASP B CA 1
ATOM 3383 C C . ASP B 1 121 ? -23.406 16.547 13.906 1 98.5 121 ASP B C 1
ATOM 3385 O O . ASP B 1 121 ? -23.844 16.016 12.883 1 98.5 121 ASP B O 1
ATOM 3389 N N . PRO B 1 122 ? -22.688 15.906 14.789 1 98.5 122 PRO B N 1
ATOM 3390 C CA . PRO B 1 122 ? -22.203 14.555 14.461 1 98.5 122 PRO B CA 1
ATOM 3391 C C . PRO B 1 122 ? -23.344 13.602 14.117 1 98.5 122 PRO B C 1
ATOM 3393 O O . PRO B 1 122 ? -23.188 12.711 13.281 1 98.5 122 PRO B O 1
ATOM 3396 N N . GLU B 1 123 ? -24.516 13.727 14.625 1 98.12 123 GLU B N 1
ATOM 3397 C CA . GLU B 1 123 ? -25.625 12.805 14.43 1 98.12 123 GLU B CA 1
ATOM 3398 C C . GLU B 1 123 ? -26.078 12.797 12.969 1 98.12 123 GLU B C 1
ATOM 3400 O O . GLU B 1 123 ? -26.75 11.852 12.531 1 98.12 123 GLU B O 1
ATOM 3405 N N . GLU B 1 124 ? -25.719 13.836 12.273 1 98.25 124 GLU B N 1
ATOM 3406 C CA . GLU B 1 124 ? -26.188 13.992 10.898 1 98.25 124 GLU B CA 1
ATOM 3407 C C . GLU B 1 124 ? -25.266 13.281 9.914 1 98.25 124 GLU B C 1
ATOM 3409 O O . GLU B 1 124 ? -25.547 13.234 8.719 1 98.25 124 GLU B O 1
ATOM 3414 N N . HIS B 1 125 ? -24.188 12.695 10.359 1 98.81 125 HIS B N 1
ATOM 3415 C CA . HIS B 1 125 ? -23.156 12.148 9.484 1 98.81 125 HIS B CA 1
ATOM 3416 C C . HIS B 1 125 ? -22.75 10.742 9.922 1 98.81 125 HIS B C 1
ATOM 3418 O O . HIS B 1 125 ? -22.812 10.414 11.109 1 98.81 125 HIS B O 1
ATOM 3424 N N . ALA B 1 126 ? -22.375 9.883 8.953 1 98.62 126 ALA B N 1
ATOM 3425 C CA . ALA B 1 126 ? -21.844 8.562 9.266 1 98.62 126 ALA B CA 1
ATOM 3426 C C . ALA B 1 126 ? -20.484 8.672 9.945 1 98.62 126 ALA B C 1
ATOM 3428 O O . ALA B 1 126 ? -20.125 7.832 10.781 1 98.62 126 ALA B O 1
ATOM 3429 N N . THR B 1 127 ? -19.75 9.672 9.57 1 98.69 127 THR B N 1
ATOM 3430 C CA . THR B 1 127 ? -18.438 9.969 10.141 1 98.69 127 THR B CA 1
ATOM 3431 C C . THR B 1 127 ? -18.047 11.422 9.898 1 98.69 127 THR B C 1
ATOM 3433 O O . THR B 1 127 ? -18.672 12.109 9.094 1 98.69 127 THR B O 1
ATOM 3436 N N . VAL B 1 128 ? -17.172 11.945 10.734 1 98.88 128 VAL B N 1
ATOM 3437 C CA . VAL B 1 128 ? -16.609 13.281 10.609 1 98.88 128 VAL B CA 1
ATOM 3438 C C . VAL B 1 128 ? -15.086 13.188 10.445 1 98.88 128 VAL B C 1
ATOM 3440 O O . VAL B 1 128 ? -14.438 12.359 11.094 1 98.88 128 VAL B O 1
ATOM 3443 N N . ILE B 1 129 ? -14.523 13.945 9.492 1 98.88 129 ILE B N 1
ATOM 3444 C CA . ILE B 1 129 ? -13.078 13.984 9.281 1 98.88 129 ILE B CA 1
ATOM 3445 C C . ILE B 1 129 ? -12.562 15.391 9.562 1 98.88 129 ILE B C 1
ATOM 3447 O O . ILE B 1 129 ? -13.133 16.375 9.086 1 98.88 129 ILE B O 1
ATOM 3451 N N . LEU B 1 130 ? -11.547 15.508 10.328 1 98 130 LEU B N 1
ATOM 3452 C CA . LEU B 1 130 ? -10.812 16.766 10.422 1 98 130 LEU B CA 1
ATOM 3453 C C . LEU B 1 130 ? -9.305 16.5 10.477 1 98 130 LEU B C 1
ATOM 3455 O O . LEU B 1 130 ? -8.867 15.359 10.602 1 98 130 LEU B O 1
ATOM 3459 N N . SER B 1 131 ? -8.578 17.484 10.219 1 97.25 131 SER B N 1
ATOM 3460 C CA . SER B 1 131 ? -7.125 17.422 10.336 1 97.25 131 SER B CA 1
ATOM 3461 C C . SER B 1 131 ? -6.621 18.328 11.445 1 97.25 131 SER B C 1
ATOM 3463 O O . SER B 1 131 ? -7.152 19.422 11.648 1 97.25 131 SER B O 1
ATOM 3465 N N . HIS B 1 132 ? -5.711 17.875 12.133 1 96.88 132 HIS B N 1
ATOM 3466 C CA . HIS B 1 132 ? -5.172 18.516 13.328 1 96.88 132 HIS B CA 1
ATOM 3467 C C . HIS B 1 132 ? -3.668 18.281 13.445 1 96.88 132 HIS B C 1
ATOM 3469 O O . HIS B 1 132 ? -3.232 17.25 13.977 1 96.88 132 HIS B O 1
ATOM 3475 N N . PRO B 1 133 ? -2.824 19.297 13.016 1 97.38 133 PRO B N 1
ATOM 3476 C CA . PRO B 1 133 ? -3.135 20.594 12.406 1 97.38 133 PRO B CA 1
ATOM 3477 C C . PRO B 1 133 ? -3.701 20.469 10.992 1 97.38 133 PRO B C 1
ATOM 3479 O O . PRO B 1 133 ? -3.48 19.453 10.328 1 97.38 133 PRO B O 1
ATOM 3482 N N . AS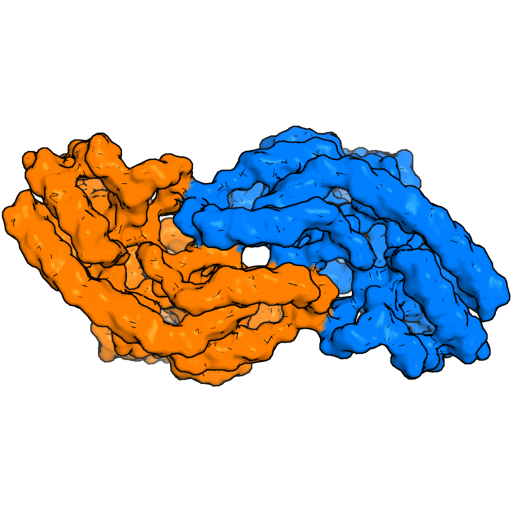N B 1 134 ? -4.391 21.5 10.586 1 97.62 134 ASN B N 1
ATOM 3483 C CA . ASN B 1 134 ? -5.113 21.453 9.32 1 97.62 134 ASN B CA 1
ATOM 3484 C C . ASN B 1 134 ? -4.195 21.734 8.141 1 97.62 134 ASN B C 1
ATOM 3486 O O . ASN B 1 134 ? -3.393 22.672 8.18 1 97.62 134 ASN B O 1
ATOM 3490 N N . ASN B 1 135 ? -4.113 20.906 7.172 1 95.88 135 ASN B N 1
ATOM 3491 C CA . ASN B 1 135 ? -3.621 21.203 5.836 1 95.88 135 ASN B CA 1
ATOM 3492 C C . ASN B 1 135 ? -4.73 21.75 4.938 1 95.88 135 ASN B C 1
ATOM 3494 O O . ASN B 1 135 ? -5.715 21.062 4.676 1 95.88 135 ASN B O 1
ATOM 3498 N N . PRO B 1 136 ? -4.668 22.953 4.566 1 96.62 136 PRO B N 1
ATOM 3499 C CA . PRO B 1 136 ? -3.457 23.734 4.324 1 96.62 136 PRO B CA 1
ATOM 3500 C C . PRO B 1 136 ? -3.262 24.844 5.352 1 96.62 136 PRO B C 1
ATOM 3502 O O . PRO B 1 136 ? -2.27 25.578 5.293 1 96.62 136 PRO B O 1
ATOM 3505 N N . MET B 1 137 ? -4.113 25 6.289 1 95.56 137 MET B N 1
ATOM 3506 C CA . MET B 1 137 ? -4.113 26.172 7.16 1 95.56 137 MET B CA 1
ATOM 3507 C C . MET B 1 137 ? -2.859 26.219 8.031 1 95.56 137 MET B C 1
ATOM 3509 O O . MET B 1 137 ? -2.359 27.297 8.359 1 95.56 137 MET B O 1
ATOM 3513 N N . GLY B 1 138 ? -2.416 25.062 8.414 1 96.88 138 GLY B N 1
ATOM 3514 C CA . GLY B 1 138 ? -1.294 24.953 9.336 1 96.88 138 GLY B CA 1
ATOM 3515 C C . GLY B 1 138 ? -1.702 25.094 10.789 1 96.88 138 GLY B C 1
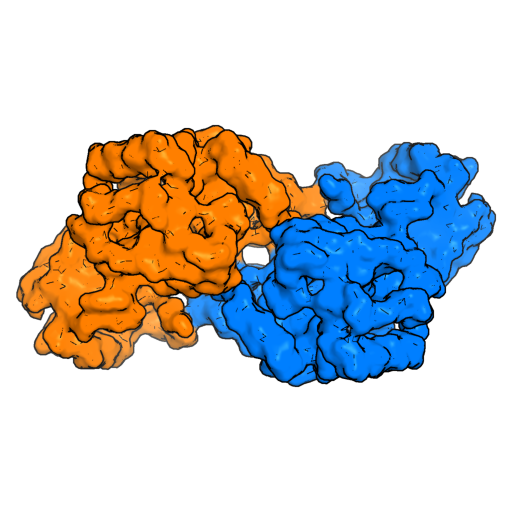ATOM 3516 O O . GLY B 1 138 ? -0.917 24.781 11.695 1 96.88 138 GLY B O 1
ATOM 3517 N N . SER B 1 139 ? -2.906 25.469 11.062 1 96.81 139 SER B N 1
ATOM 3518 C CA . SER B 1 139 ? -3.387 25.719 12.414 1 96.81 139 SER B CA 1
ATOM 3519 C C . SER B 1 139 ? -4.012 24.469 13.023 1 96.81 139 SER B C 1
ATOM 3521 O O . SER B 1 139 ? -4.508 23.609 12.305 1 96.81 139 SER B O 1
ATOM 3523 N N . ALA B 1 140 ? -3.965 24.406 14.305 1 97.75 140 ALA B N 1
ATOM 3524 C CA . ALA B 1 140 ? -4.594 23.344 15.094 1 97.75 140 ALA B CA 1
ATOM 3525 C C . ALA B 1 140 ? -5.805 23.875 15.852 1 97.75 140 ALA B C 1
ATOM 3527 O O . ALA B 1 140 ? -5.906 25.078 16.109 1 97.75 140 ALA B O 1
ATOM 3528 N N . TYR B 1 141 ? -6.75 23.031 16.109 1 97.19 141 TYR B N 1
ATOM 3529 C CA . TYR B 1 141 ? -7.832 23.391 17.031 1 97.19 141 TYR B CA 1
ATOM 3530 C C . TYR B 1 141 ? -7.324 23.469 18.469 1 97.19 141 TYR B C 1
ATOM 3532 O O . TYR B 1 141 ? -6.418 22.734 18.844 1 97.19 141 TYR B O 1
ATOM 3540 N N . PRO B 1 142 ? -7.914 24.422 19.234 1 96.19 142 PRO B N 1
ATOM 3541 C CA . PRO B 1 142 ? -7.594 24.359 20.656 1 96.19 142 PRO B CA 1
ATOM 3542 C C . PRO B 1 142 ? -7.906 23 21.281 1 96.19 142 PRO B C 1
ATOM 3544 O O . PRO B 1 142 ? -8.961 22.422 21.016 1 96.19 142 PRO B O 1
ATOM 3547 N N . THR B 1 143 ? -6.988 22.5 22.062 1 96.25 143 THR B N 1
ATOM 3548 C CA . THR B 1 143 ? -7.059 21.141 22.594 1 96.25 143 THR B CA 1
ATOM 3549 C C . THR B 1 143 ? -8.375 20.906 23.328 1 96.25 143 THR B C 1
ATOM 3551 O O . THR B 1 143 ? -9.023 19.875 23.156 1 96.25 143 THR B O 1
ATOM 3554 N N . ASP B 1 144 ? -8.773 21.875 24.125 1 97.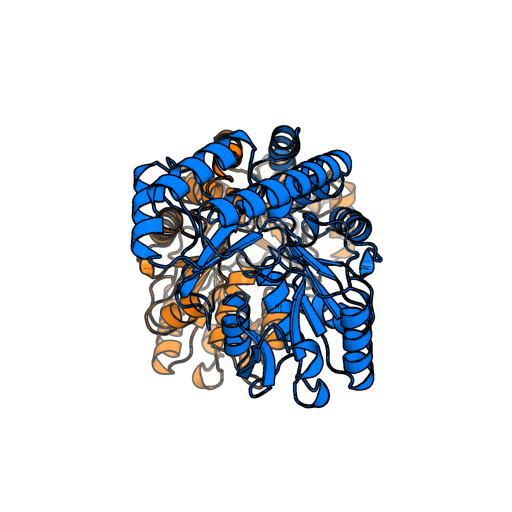06 144 ASP B N 1
ATOM 3555 C CA . ASP B 1 144 ? -9.992 21.734 24.922 1 97.06 144 ASP B CA 1
ATOM 3556 C C . ASP B 1 144 ? -11.234 21.688 24.016 1 97.06 144 ASP B C 1
ATOM 3558 O O . ASP B 1 144 ? -12.172 20.938 24.297 1 97.06 144 ASP B O 1
ATOM 3562 N N . GLU B 1 145 ? -11.234 22.5 23.016 1 97.88 145 GLU B N 1
ATOM 3563 C CA . GLU B 1 145 ? -12.359 22.5 22.078 1 97.88 145 GLU B CA 1
ATOM 3564 C C . GLU B 1 145 ? -12.43 21.188 21.297 1 97.88 145 GLU B C 1
ATOM 3566 O O . GLU B 1 145 ? -13.523 20.656 21.062 1 97.88 145 GLU B O 1
ATOM 3571 N N . LEU B 1 146 ? -11.312 20.703 20.859 1 98.25 146 LEU B N 1
ATOM 3572 C CA . LEU B 1 146 ? -11.266 19.422 20.141 1 98.25 146 LEU B CA 1
ATOM 3573 C C . LEU B 1 146 ? -11.75 18.281 21.031 1 98.25 146 LEU B C 1
ATOM 3575 O O . LEU B 1 146 ? -12.508 17.422 20.578 1 98.25 146 LEU B O 1
ATOM 3579 N N . ARG B 1 147 ? -11.359 18.234 22.281 1 97.88 147 ARG B N 1
ATOM 3580 C CA . ARG B 1 147 ? -11.781 17.203 23.219 1 97.88 147 ARG B CA 1
ATOM 3581 C C . ARG B 1 147 ? -13.289 17.25 23.438 1 97.88 147 ARG B C 1
ATOM 3583 O O . ARG B 1 147 ? -13.945 16.219 23.547 1 97.88 147 ARG B O 1
ATOM 3590 N N . ALA B 1 148 ? -13.758 18.469 23.594 1 98.25 148 ALA B N 1
ATOM 3591 C CA . ALA B 1 148 ? -15.195 18.641 23.734 1 98.25 148 ALA B CA 1
ATOM 3592 C C . ALA B 1 148 ? -15.945 18.094 22.531 1 98.25 148 ALA B C 1
ATOM 3594 O O . ALA B 1 148 ? -16.969 17.438 22.672 1 98.25 148 ALA B O 1
ATOM 3595 N N . PHE B 1 149 ? -15.484 18.359 21.375 1 98.69 149 PHE B N 1
ATOM 3596 C CA . PHE B 1 149 ? -16.094 17.875 20.141 1 98.69 149 PHE B CA 1
ATOM 3597 C C . PHE B 1 149 ? -16.031 16.359 20.062 1 98.69 149 PHE B C 1
ATOM 3599 O O . PHE B 1 149 ? -16.984 15.711 19.609 1 98.69 149 PHE B O 1
ATOM 3606 N N . ILE B 1 150 ? -14.898 15.758 20.453 1 98.69 150 ILE B N 1
ATOM 3607 C CA . ILE B 1 150 ? -14.75 14.312 20.5 1 98.69 150 ILE B CA 1
ATOM 3608 C C . ILE B 1 150 ? -15.828 13.703 21.391 1 98.69 150 ILE B C 1
ATOM 3610 O O . ILE B 1 150 ? -16.438 12.695 21.047 1 98.69 150 ILE B O 1
ATOM 3614 N N . ARG B 1 151 ? -16.062 14.297 22.531 1 98.44 151 ARG B N 1
ATOM 3615 C CA . ARG B 1 151 ? -17.109 13.82 23.422 1 98.44 151 ARG B CA 1
ATOM 3616 C C . ARG B 1 151 ? -18.484 13.891 22.766 1 98.44 151 ARG B C 1
ATOM 3618 O O . ARG B 1 151 ? -19.312 13 22.938 1 98.44 151 ARG B O 1
ATOM 3625 N N . GLU B 1 152 ? -18.703 14.984 22.047 1 98.56 152 GLU B N 1
ATOM 3626 C CA . GLU B 1 152 ? -19.953 15.117 21.312 1 98.56 152 GLU B CA 1
ATOM 3627 C C . GLU B 1 152 ? -20.125 13.984 20.312 1 98.56 152 GLU B C 1
ATOM 3629 O O . GLU B 1 152 ? -21.219 13.414 20.188 1 98.56 152 GLU B O 1
ATOM 3634 N N . CYS B 1 153 ? -19.109 13.664 19.609 1 98.75 153 CYS B N 1
ATOM 3635 C CA . CYS B 1 153 ? -19.125 12.57 18.641 1 98.75 153 CYS B CA 1
ATOM 3636 C C . CYS B 1 153 ? -19.406 11.242 19.344 1 98.75 153 CYS B C 1
ATOM 3638 O O . CYS B 1 153 ? -20.172 10.414 18.844 1 98.75 153 CYS B O 1
ATOM 3640 N N . GLN B 1 154 ? -18.734 11.023 20.516 1 98.06 154 GLN B N 1
ATOM 3641 C CA . GLN B 1 154 ? -18.938 9.805 21.281 1 98.06 154 GLN B CA 1
ATOM 3642 C C . GLN B 1 154 ? -20.391 9.648 21.719 1 98.06 154 GLN B C 1
ATOM 3644 O O . GLN B 1 154 ? -20.969 8.57 21.609 1 98.06 154 GLN B O 1
ATOM 3649 N N . TRP B 1 155 ? -20.922 10.727 22.156 1 97.81 155 TRP B N 1
ATOM 3650 C CA . TRP B 1 155 ? -22.312 10.703 22.609 1 97.81 155 TRP B CA 1
ATOM 3651 C C . TRP B 1 155 ? -23.234 10.367 21.453 1 97.81 155 TRP B C 1
ATOM 3653 O O . TRP B 1 155 ? -24.234 9.656 21.625 1 97.81 155 TRP B O 1
ATOM 3663 N N . ALA B 1 156 ? -22.953 10.836 20.312 1 98.31 156 ALA B N 1
ATOM 3664 C CA . ALA B 1 156 ? -23.766 10.625 19.109 1 98.31 156 ALA B CA 1
ATOM 3665 C C . ALA B 1 156 ? -23.438 9.273 18.469 1 98.31 156 ALA B C 1
ATOM 3667 O O . ALA B 1 156 ? -24.094 8.875 17.5 1 98.31 156 ALA B O 1
ATOM 3668 N N . ASN B 1 157 ? -22.391 8.578 18.969 1 98 157 ASN B N 1
ATOM 3669 C CA . ASN B 1 157 ? -21.906 7.336 18.391 1 98 157 ASN B CA 1
ATOM 3670 C C . ASN B 1 157 ? -21.453 7.539 16.938 1 98 157 ASN B C 1
ATOM 3672 O O . ASN B 1 157 ? -21.719 6.699 16.078 1 98 157 ASN B O 1
ATOM 3676 N N . THR B 1 158 ? -20.906 8.695 16.594 1 98.75 158 THR B N 1
ATOM 3677 C CA . THR B 1 158 ? -20.359 9.023 15.289 1 98.75 158 THR B CA 1
ATOM 3678 C C . THR B 1 158 ? -18.828 8.953 15.312 1 98.75 158 THR B C 1
ATOM 3680 O O . THR B 1 158 ? -18.172 9.734 16 1 98.75 158 THR B O 1
ATOM 3683 N N . PRO B 1 159 ? -18.234 7.961 14.555 1 98.88 159 PRO B N 1
ATOM 3684 C CA . PRO B 1 159 ? -16.766 7.91 14.516 1 98.88 159 PRO B CA 1
ATOM 3685 C C . PRO B 1 159 ? -16.156 9.219 14.023 1 98.88 159 PRO B C 1
ATOM 3687 O O . PRO B 1 159 ? -16.688 9.859 13.125 1 98.88 159 PRO B O 1
ATOM 3690 N N . LEU B 1 160 ? -15.109 9.633 14.672 1 98.94 160 LEU B N 1
ATOM 3691 C CA . LEU B 1 160 ? -14.336 10.805 14.258 1 98.94 160 LEU B CA 1
ATOM 3692 C C . LEU B 1 160 ? -12.969 10.383 13.719 1 98.94 160 LEU B C 1
ATOM 3694 O O . LEU B 1 160 ? -12.211 9.711 14.414 1 98.94 160 LEU B O 1
ATOM 3698 N N . ILE B 1 161 ? -12.672 10.719 12.477 1 98.94 161 ILE B N 1
ATOM 3699 C CA . ILE B 1 161 ? -11.352 10.508 11.891 1 98.94 161 ILE B CA 1
ATOM 3700 C C . ILE B 1 161 ? -10.523 11.789 12.023 1 98.94 161 ILE B C 1
ATOM 3702 O O . ILE B 1 161 ? -10.93 12.852 11.555 1 98.94 161 ILE B O 1
ATOM 3706 N N . VAL B 1 162 ? -9.406 11.711 12.656 1 98.88 162 VAL B N 1
ATOM 3707 C CA . VAL B 1 162 ? -8.516 12.859 12.828 1 98.88 162 VAL B CA 1
ATOM 3708 C C . VAL B 1 162 ? -7.203 12.609 12.086 1 98.88 162 VAL B C 1
ATOM 3710 O O . VAL B 1 162 ? -6.414 11.75 12.484 1 98.88 162 VAL B O 1
ATOM 3713 N N . ASP B 1 163 ? -7 13.328 11.055 1 98.56 163 ASP B N 1
ATOM 3714 C CA . ASP B 1 163 ? -5.73 13.289 10.336 1 98.56 163 ASP B CA 1
ATOM 3715 C C . ASP B 1 163 ? -4.664 14.109 11.062 1 98.56 163 ASP B C 1
ATOM 3717 O O . ASP B 1 163 ? -4.711 15.336 11.062 1 98.56 163 ASP B O 1
ATOM 3721 N N . GLU B 1 164 ? -3.719 13.438 11.602 1 98.38 164 GLU B N 1
ATOM 3722 C CA . GLU B 1 164 ? -2.67 14.062 12.398 1 98.38 164 GLU B CA 1
ATOM 3723 C C . GLU B 1 164 ? -1.324 14.008 11.68 1 98.38 164 GLU B C 1
ATOM 3725 O O . GLU B 1 164 ? -0.28 13.859 12.32 1 98.38 164 GLU B O 1
ATOM 3730 N N . SER B 1 165 ? -1.333 14.086 10.375 1 96.81 165 SER B N 1
ATOM 3731 C CA . SER B 1 165 ? -0.155 13.969 9.523 1 96.81 165 SER B CA 1
ATOM 3732 C C . SER B 1 165 ? 0.898 15.008 9.891 1 96.81 165 SER B C 1
ATOM 3734 O O . SER B 1 165 ? 2.098 14.766 9.727 1 96.81 165 SER B O 1
ATOM 3736 N N . TYR B 1 166 ? 0.479 16.188 10.414 1 97.69 166 TYR B N 1
ATOM 3737 C CA . TYR B 1 166 ? 1.436 17.25 10.688 1 97.69 166 TYR B CA 1
ATOM 3738 C C . TYR B 1 166 ? 1.599 17.469 12.18 1 97.69 166 TYR B C 1
ATOM 3740 O O . TYR B 1 166 ? 2.266 18.422 12.609 1 97.69 166 TYR B O 1
ATOM 3748 N N . LEU B 1 167 ? 0.992 16.641 12.984 1 97.56 167 LEU B N 1
ATOM 3749 C CA . LEU B 1 167 ? 1.07 16.766 14.438 1 97.56 167 LEU B CA 1
ATOM 3750 C C . LEU B 1 167 ? 2.512 16.656 14.914 1 97.56 167 LEU B C 1
ATOM 3752 O O . LEU B 1 167 ? 2.906 17.297 15.883 1 97.56 167 LEU B O 1
ATOM 3756 N N . GLY B 1 168 ? 3.297 15.867 14.211 1 96.81 168 GLY B N 1
ATOM 3757 C CA . GLY B 1 168 ? 4.676 15.602 14.586 1 96.81 168 GLY B CA 1
ATOM 3758 C C . GLY B 1 168 ? 5.527 16.859 14.641 1 96.81 168 GLY B C 1
ATOM 3759 O O . GLY B 1 168 ? 6.586 16.875 15.273 1 96.81 168 GLY B O 1
ATOM 3760 N N . PHE B 1 169 ? 5.141 17.891 13.992 1 98.06 169 PHE B N 1
ATOM 3761 C CA . PHE B 1 169 ? 5.879 19.156 13.977 1 98.06 169 PHE B CA 1
ATOM 3762 C C . PHE B 1 169 ? 5.539 20 15.195 1 98.06 169 PHE B C 1
ATOM 3764 O O . PHE B 1 169 ? 6.062 21.094 15.359 1 98.06 169 PHE B O 1
ATOM 3771 N N . THR B 1 170 ? 4.621 19.516 16.016 1 97.44 170 THR B N 1
ATOM 3772 C CA . THR B 1 170 ? 4.129 20.266 17.172 1 97.44 170 THR B CA 1
ATOM 3773 C C . THR B 1 170 ? 4.348 19.469 18.469 1 97.44 170 THR B C 1
ATOM 3775 O O . THR B 1 170 ? 4.801 18.328 18.422 1 97.44 170 THR B O 1
ATOM 3778 N N . ARG B 1 171 ? 3.982 20.094 19.594 1 96.25 171 ARG B N 1
ATOM 3779 C CA . ARG B 1 171 ? 4.035 19.422 20.891 1 96.25 171 ARG B CA 1
ATOM 3780 C C . ARG B 1 171 ? 2.631 19.094 21.406 1 96.25 171 ARG B C 1
ATOM 3782 O O . ARG B 1 171 ? 2.449 18.766 22.578 1 96.25 171 ARG B O 1
ATOM 3789 N N . LEU B 1 172 ? 1.631 19.266 20.531 1 97 172 LEU B N 1
ATOM 3790 C CA . LEU B 1 172 ? 0.247 18.969 20.891 1 97 172 LEU B CA 1
ATOM 3791 C C . LEU B 1 172 ? 0.036 17.484 21.078 1 97 172 LEU B C 1
ATOM 3793 O O . LEU B 1 172 ? 0.667 16.656 20.406 1 97 172 LEU B O 1
ATOM 3797 N N . PRO B 1 173 ? -0.806 17.141 21.953 1 96.44 173 PRO B N 1
ATOM 3798 C CA . PRO B 1 173 ? -1.077 15.719 22.172 1 96.44 173 PRO B CA 1
ATOM 3799 C C . PRO B 1 173 ? -1.891 15.102 21.031 1 96.44 173 PRO B C 1
ATOM 3801 O O . PRO B 1 173 ? -2.746 15.773 20.453 1 96.44 173 PRO B O 1
ATOM 3804 N N . SER B 1 174 ? -1.631 13.812 20.781 1 98.06 174 SER B N 1
ATOM 3805 C CA . SER B 1 174 ? -2.402 13.062 19.797 1 98.06 174 SER B CA 1
ATOM 3806 C C . SER B 1 174 ? -3.771 12.672 20.344 1 98.06 174 SER B C 1
AT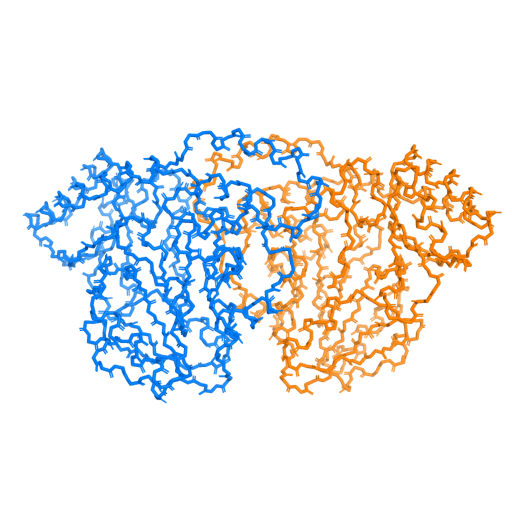OM 3808 O O . SER B 1 174 ? -3.957 12.586 21.562 1 98.06 174 SER B O 1
ATOM 3810 N N . THR B 1 175 ? -4.699 12.477 19.469 1 98.56 175 THR B N 1
ATOM 3811 C CA . THR B 1 175 ? -6.012 11.961 19.859 1 98.56 175 THR B CA 1
ATOM 3812 C C . THR B 1 175 ? -6.031 10.438 19.797 1 98.56 175 THR B C 1
ATOM 3814 O O . THR B 1 175 ? -7.066 9.812 20.062 1 98.56 175 THR B O 1
ATOM 3817 N N . ALA B 1 176 ? -4.914 9.797 19.422 1 98.31 176 ALA B N 1
ATOM 3818 C CA . ALA B 1 176 ? -4.809 8.336 19.391 1 98.31 176 ALA B CA 1
ATOM 3819 C C . ALA B 1 176 ? -5.16 7.734 20.75 1 98.31 176 ALA B C 1
ATOM 3821 O O . ALA B 1 176 ? -4.762 8.266 21.797 1 98.31 176 ALA B O 1
ATOM 3822 N N . GLY B 1 177 ? -5.887 6.633 20.719 1 97.44 177 GLY B N 1
ATOM 3823 C CA . GLY B 1 177 ? -6.246 5.945 21.953 1 97.44 177 GLY B CA 1
ATOM 3824 C C . GLY B 1 177 ? -7.582 6.387 22.516 1 97.44 177 GLY B C 1
ATOM 3825 O O . GLY B 1 177 ? -8.133 5.734 23.406 1 97.44 177 GLY B O 1
ATOM 3826 N N . LEU B 1 178 ? -8.141 7.512 22.078 1 98 178 LEU B N 1
ATOM 3827 C CA . LEU B 1 178 ? -9.445 7.961 22.562 1 98 178 LEU B CA 1
ATOM 3828 C C . LEU B 1 178 ? -10.57 7.176 21.891 1 98 178 LEU B C 1
ATOM 3830 O O . LEU B 1 178 ? -10.5 6.887 20.688 1 98 178 LEU B O 1
ATOM 3834 N N . ASP B 1 179 ? -11.586 6.824 22.656 1 97.88 179 ASP B N 1
ATOM 3835 C CA . ASP B 1 179 ? -12.711 6.051 22.125 1 97.88 179 ASP B CA 1
ATOM 3836 C C . ASP B 1 179 ? -13.453 6.824 21.047 1 97.88 179 ASP B C 1
ATOM 3838 O O . ASP B 1 179 ? -13.648 8.039 21.172 1 97.88 179 ASP B O 1
ATOM 3842 N N . GLY B 1 180 ? -13.797 6.152 20.016 1 98.44 180 GLY B N 1
ATOM 3843 C CA . GLY B 1 180 ? -14.594 6.738 18.953 1 98.44 180 GLY B CA 1
ATOM 3844 C C . GLY B 1 180 ? -13.758 7.492 17.938 1 98.44 180 GLY B C 1
ATOM 3845 O O . GLY B 1 180 ? -14.297 8.016 16.953 1 98.44 180 GLY B O 1
ATOM 3846 N N . VAL B 1 181 ? -12.422 7.492 18.156 1 98.81 181 VAL B N 1
ATOM 3847 C CA . VAL B 1 181 ? -11.531 8.25 17.266 1 98.81 181 VAL B CA 1
ATOM 3848 C C . VAL B 1 181 ? -10.672 7.285 16.453 1 98.81 181 VAL B C 1
ATOM 3850 O O . VAL B 1 181 ? -10.203 6.27 16.984 1 98.81 181 VAL B O 1
ATOM 3853 N N . ILE B 1 182 ? -10.547 7.48 15.195 1 98.88 182 ILE B N 1
ATOM 3854 C CA . ILE B 1 182 ? -9.484 6.918 14.359 1 98.88 182 ILE B CA 1
ATOM 3855 C C . ILE B 1 182 ? -8.453 8 14.039 1 98.88 182 ILE B C 1
ATOM 3857 O O . ILE B 1 182 ? -8.719 8.898 13.227 1 98.88 182 ILE B O 1
ATOM 3861 N N . ALA B 1 183 ? -7.32 7.961 14.68 1 98.88 183 ALA B N 1
ATOM 3862 C CA . ALA B 1 183 ? -6.242 8.906 14.414 1 98.88 183 ALA B CA 1
ATOM 3863 C C . ALA B 1 183 ? -5.336 8.406 13.297 1 98.88 183 ALA B C 1
ATOM 3865 O O . ALA B 1 183 ? -4.879 7.262 13.32 1 98.88 183 ALA B O 1
ATOM 3866 N N . LEU B 1 184 ? -5.117 9.195 12.281 1 98.62 184 LEU B N 1
ATOM 3867 C CA . LEU B 1 184 ? -4.234 8.859 11.172 1 98.62 184 LEU B CA 1
ATOM 3868 C C . LEU B 1 184 ? -2.893 9.57 11.312 1 98.62 184 LEU B C 1
ATOM 3870 O O . LEU B 1 184 ? -2.848 10.773 11.586 1 98.62 184 LEU B O 1
ATOM 3874 N N . HIS B 1 185 ? -1.841 8.883 11.141 1 97.38 185 HIS B N 1
ATOM 3875 C CA . HIS B 1 185 ? -0.505 9.445 11.297 1 97.38 185 HIS B CA 1
ATOM 3876 C C . HIS B 1 185 ? 0.38 9.109 10.102 1 97.38 185 HIS B C 1
ATOM 3878 O O . HIS B 1 185 ? 0.432 7.957 9.664 1 97.38 185 HIS B O 1
ATOM 3884 N N . SER B 1 186 ? 0.957 10.234 9.633 1 91.38 186 SER B N 1
ATOM 3885 C CA . SER B 1 186 ? 2.031 10.062 8.664 1 91.38 186 SER B CA 1
ATOM 3886 C C . SER B 1 186 ? 3.389 9.953 9.352 1 91.38 186 SER B C 1
ATOM 3888 O O . SER B 1 186 ? 3.678 10.703 10.289 1 91.38 186 SER B O 1
ATOM 3890 N N . VAL B 1 187 ? 4.223 8.969 9.117 1 88.5 187 VAL B N 1
ATOM 3891 C CA . VAL B 1 187 ? 5.594 8.883 9.609 1 88.5 187 VAL B CA 1
ATOM 3892 C C . VAL B 1 187 ? 6.523 9.656 8.68 1 88.5 187 VAL B C 1
ATOM 3894 O O . VAL B 1 187 ? 7.523 10.227 9.125 1 88.5 187 VAL B O 1
ATOM 3897 N N . THR B 1 188 ? 6.152 9.945 7.574 1 86.81 188 THR B N 1
ATOM 3898 C CA . THR B 1 188 ? 7.094 10.305 6.52 1 86.81 188 THR B CA 1
ATOM 3899 C C . THR B 1 188 ? 7.301 11.82 6.473 1 86.81 188 THR B C 1
ATOM 3901 O O . THR B 1 188 ? 8.359 12.289 6.055 1 86.81 188 THR B O 1
ATOM 3904 N N . ASN B 1 189 ? 6.332 12.594 6.898 1 92.31 189 ASN B N 1
ATOM 3905 C CA . ASN B 1 189 ? 6.445 14.047 6.781 1 92.31 189 ASN B CA 1
ATOM 3906 C C . ASN B 1 189 ? 7.473 14.609 7.766 1 92.31 189 ASN B C 1
ATOM 3908 O O . ASN B 1 189 ? 8.414 15.297 7.363 1 92.31 189 ASN B O 1
ATOM 3912 N N . VAL B 1 190 ? 7.301 14.281 9 1 96.19 190 VAL B N 1
ATOM 3913 C CA . VAL B 1 190 ? 8.117 14.914 10.023 1 96.19 190 VAL B CA 1
ATOM 3914 C C . VAL B 1 190 ? 9.531 14.328 9.992 1 96.19 190 VAL B C 1
ATOM 3916 O O . VAL B 1 190 ? 10.5 15 10.367 1 96.19 190 VAL B O 1
ATOM 3919 N N . PHE B 1 191 ? 9.719 13.148 9.461 1 94.38 191 PHE B N 1
ATOM 3920 C CA . PHE B 1 191 ? 11.031 12.516 9.461 1 94.38 191 PHE B CA 1
ATOM 3921 C C . PHE B 1 191 ? 11.711 12.672 8.102 1 94.38 191 PHE B C 1
ATOM 3923 O O . PHE B 1 191 ? 12.797 12.125 7.879 1 94.38 191 PHE B O 1
ATOM 3930 N N . GLY B 1 192 ? 11.062 13.32 7.191 1 90.75 192 GLY B N 1
ATOM 3931 C CA . GLY B 1 192 ? 11.695 13.711 5.941 1 90.75 192 GLY B CA 1
ATOM 3932 C C . GLY B 1 192 ? 11.914 12.547 4.992 1 90.75 192 GLY B C 1
ATOM 3933 O O . GLY B 1 192 ? 12.945 12.477 4.32 1 90.75 192 GLY B O 1
ATOM 3934 N N . VAL B 1 193 ? 11.023 11.586 4.988 1 87.81 193 VAL B N 1
ATOM 3935 C CA . VAL B 1 193 ? 11.125 10.445 4.09 1 87.81 193 VAL B CA 1
ATOM 3936 C C . VAL B 1 193 ? 9.781 10.203 3.41 1 87.81 193 VAL B C 1
ATOM 3938 O O . VAL B 1 193 ? 9.266 9.078 3.43 1 87.81 193 VAL B O 1
ATOM 3941 N N . PRO B 1 194 ? 9.266 11.18 2.734 1 83.38 194 PRO B N 1
ATOM 3942 C CA . PRO B 1 194 ? 7.898 11.102 2.211 1 83.38 194 PRO B CA 1
ATOM 3943 C C . PRO B 1 194 ? 7.715 9.961 1.218 1 83.38 194 PRO B C 1
ATOM 3945 O O . PRO B 1 194 ? 6.629 9.383 1.131 1 83.38 194 PRO B O 1
ATOM 3948 N N . SER B 1 195 ? 8.719 9.523 0.535 1 82.5 195 SER B N 1
ATOM 3949 C CA . SER B 1 195 ? 8.586 8.547 -0.542 1 82.5 195 SER B CA 1
ATOM 3950 C C . SER B 1 195 ? 8.539 7.125 0.003 1 82.5 195 SER B C 1
ATOM 3952 O O . SER B 1 195 ? 8.312 6.176 -0.748 1 82.5 195 SER B O 1
ATOM 3954 N N . LEU B 1 196 ? 8.727 6.918 1.28 1 85.06 196 LEU B N 1
ATOM 3955 C CA . LEU B 1 196 ? 8.734 5.59 1.883 1 85.06 196 LEU B CA 1
ATOM 3956 C C . LEU B 1 196 ? 7.312 5.062 2.057 1 85.06 196 LEU B C 1
ATOM 3958 O O . LEU B 1 196 ? 7.105 3.854 2.191 1 85.06 196 LEU B O 1
ATOM 3962 N N . ARG B 1 197 ? 6.32 5.957 2.105 1 88 197 ARG B N 1
ATOM 3963 C CA . ARG B 1 197 ? 4.906 5.613 2.209 1 88 197 ARG B CA 1
ATOM 3964 C C . ARG B 1 197 ? 4.637 4.773 3.455 1 88 197 ARG B C 1
ATOM 3966 O O . ARG B 1 197 ? 4.039 3.701 3.369 1 88 197 ARG B O 1
ATOM 3973 N N . ALA B 1 198 ? 5.008 5.258 4.574 1 91.88 198 ALA B N 1
ATOM 3974 C CA . ALA B 1 198 ? 4.762 4.586 5.848 1 91.88 198 ALA B CA 1
ATOM 3975 C C . ALA B 1 198 ? 3.877 5.434 6.754 1 91.88 198 ALA B C 1
ATOM 3977 O O . ALA B 1 198 ? 4.074 6.645 6.867 1 91.88 198 ALA B O 1
ATOM 3978 N N . GLY B 1 199 ? 2.912 4.828 7.32 1 95.38 199 GLY B N 1
ATOM 3979 C CA . GLY B 1 199 ? 1.995 5.445 8.258 1 95.38 199 GLY B CA 1
ATOM 3980 C C . GLY B 1 199 ? 1.174 4.441 9.047 1 95.38 199 GLY B C 1
ATOM 3981 O O . GLY B 1 199 ? 1.535 3.264 9.125 1 95.38 199 GLY B O 1
ATOM 3982 N N . PHE B 1 200 ? 0.141 4.949 9.75 1 97.5 200 PHE B N 1
ATOM 3983 C CA . PHE B 1 200 ? -0.714 4.039 10.508 1 97.5 200 PHE B CA 1
ATOM 3984 C C . PHE B 1 200 ? -1.979 4.75 10.977 1 97.5 200 PHE B C 1
ATOM 3986 O O . PHE B 1 200 ? -2.043 5.984 10.969 1 97.5 200 PHE B O 1
ATOM 3993 N N . ALA B 1 201 ? -2.959 3.967 11.258 1 98.31 201 ALA B N 1
ATOM 3994 C CA . ALA B 1 201 ? -4.141 4.398 12 1 98.31 201 ALA B CA 1
ATOM 3995 C C . ALA B 1 201 ? -4.094 3.904 13.438 1 98.31 201 ALA B C 1
ATOM 3997 O O . ALA B 1 201 ? -3.461 2.889 13.734 1 98.31 201 ALA B O 1
ATOM 3998 N N . ALA B 1 202 ? -4.625 4.633 14.344 1 98.75 202 ALA B N 1
ATOM 3999 C CA . ALA B 1 202 ? -4.805 4.219 15.734 1 98.75 202 ALA B CA 1
ATOM 4000 C C . ALA B 1 202 ? -6.27 4.32 16.156 1 98.75 202 ALA B C 1
ATOM 4002 O O . ALA B 1 202 ? -6.906 5.359 15.953 1 98.75 202 ALA B O 1
ATOM 4003 N N . ALA B 1 203 ? -6.828 3.307 16.672 1 98.75 203 ALA B N 1
ATOM 4004 C CA . ALA B 1 203 ? -8.219 3.266 17.109 1 98.75 203 ALA B CA 1
ATOM 4005 C C . ALA B 1 203 ? -8.406 2.271 18.25 1 98.75 203 ALA B C 1
ATOM 4007 O O . ALA B 1 203 ? -7.477 1.541 18.609 1 98.75 203 ALA B O 1
ATOM 4008 N N . THR B 1 204 ? -9.555 2.273 18.906 1 98.5 204 THR B N 1
ATOM 4009 C CA . THR B 1 204 ? -9.891 1.386 20.016 1 98.5 204 THR B CA 1
ATOM 4010 C C . THR B 1 204 ? -11.188 0.632 19.719 1 98.5 204 THR B C 1
ATOM 4012 O O . THR B 1 204 ? -11.914 0.971 18.781 1 98.5 204 THR B O 1
ATOM 4015 N N . GLY B 1 205 ? -11.367 -0.449 20.422 1 97.75 205 GLY B N 1
ATOM 4016 C CA . GLY B 1 205 ? -12.641 -1.152 20.422 1 97.75 205 GLY B CA 1
ATOM 4017 C C . GLY B 1 205 ? -13.031 -1.687 19.047 1 97.75 205 GLY B C 1
ATOM 4018 O O . GLY B 1 205 ? -12.195 -2.26 18.344 1 97.75 205 GLY B O 1
ATOM 4019 N N . GLU B 1 206 ? -14.258 -1.512 18.719 1 97.81 206 GLU B N 1
ATOM 4020 C CA . GLU B 1 206 ? -14.828 -2.074 17.5 1 97.81 206 GLU B CA 1
ATOM 4021 C C . GLU B 1 206 ? -14.18 -1.472 16.25 1 97.81 206 GLU B C 1
ATOM 4023 O O . GLU B 1 206 ? -13.992 -2.162 15.25 1 97.81 206 GLU B O 1
ATOM 4028 N N . LEU B 1 207 ? -13.922 -0.173 16.328 1 98.25 207 LEU B N 1
ATOM 4029 C CA . LEU B 1 207 ? -13.289 0.481 15.195 1 98.25 207 LEU B CA 1
ATOM 4030 C C . LEU B 1 207 ? -11.938 -0.152 14.891 1 98.25 207 LEU B C 1
ATOM 4032 O O . LEU B 1 207 ? -11.609 -0.415 13.727 1 98.25 207 LEU B O 1
ATOM 4036 N N . ARG B 1 208 ? -11.141 -0.38 15.938 1 98.12 208 ARG B N 1
ATOM 4037 C CA . ARG B 1 208 ? -9.844 -1.035 15.797 1 98.12 208 ARG B CA 1
ATOM 4038 C C . ARG B 1 208 ? -10 -2.42 15.18 1 98.12 208 ARG B C 1
ATOM 4040 O O . ARG B 1 208 ? -9.234 -2.795 14.289 1 98.12 208 ARG B O 1
ATOM 4047 N N . ASP B 1 209 ? -10.922 -3.189 15.648 1 97.56 209 ASP B N 1
ATOM 4048 C CA . ASP B 1 209 ? -11.148 -4.539 15.141 1 97.56 209 ASP B CA 1
ATOM 4049 C C . ASP B 1 209 ? -11.516 -4.516 13.656 1 97.56 209 ASP B C 1
ATOM 4051 O O . ASP B 1 209 ? -11.016 -5.328 12.875 1 97.56 209 ASP B O 1
ATOM 4055 N N . LYS B 1 210 ? -12.359 -3.586 13.297 1 97.44 210 LYS B N 1
ATOM 4056 C CA . LYS B 1 210 ? -12.781 -3.457 11.906 1 97.44 210 LYS B CA 1
ATOM 4057 C C . LYS B 1 210 ? -11.602 -3.068 11.016 1 97.44 210 LYS B C 1
ATOM 4059 O O . LYS B 1 210 ? -11.453 -3.6 9.914 1 97.44 210 LYS B O 1
ATOM 4064 N N . LEU B 1 211 ? -10.82 -2.139 11.516 1 97.44 211 LEU B N 1
ATOM 4065 C CA . LEU B 1 211 ? -9.641 -1.721 10.758 1 97.44 211 LEU B CA 1
ATOM 4066 C C . LEU B 1 211 ? -8.688 -2.891 10.547 1 97.44 211 LEU B C 1
ATOM 4068 O O . LEU B 1 211 ? -8.195 -3.1 9.438 1 97.44 211 LEU B O 1
ATOM 4072 N N . SER B 1 212 ? -8.422 -3.604 11.578 1 93.62 212 SER B N 1
ATOM 4073 C CA . SER B 1 212 ? -7.516 -4.742 11.516 1 93.62 212 SER B CA 1
ATOM 4074 C C . SER B 1 212 ? -8.016 -5.801 10.539 1 93.62 212 SER B C 1
ATOM 4076 O O . SER B 1 212 ? -7.23 -6.414 9.82 1 93.62 212 SER B O 1
ATOM 4078 N N . CYS B 1 213 ? -9.266 -5.996 10.523 1 91.31 213 CYS B N 1
ATOM 4079 C CA . CYS B 1 213 ? -9.875 -6.969 9.617 1 91.31 213 CYS B CA 1
ATOM 4080 C C . CYS B 1 213 ? -9.789 -6.5 8.172 1 91.31 213 CYS B C 1
ATOM 4082 O O . CYS B 1 213 ? -9.562 -7.305 7.266 1 91.31 213 CYS B O 1
ATOM 4084 N N . ALA B 1 214 ? -9.953 -5.23 7.988 1 91.81 214 ALA B N 1
ATOM 4085 C CA . ALA B 1 214 ? -10.047 -4.684 6.637 1 91.81 214 ALA B CA 1
ATOM 4086 C C . ALA B 1 214 ? -8.664 -4.449 6.039 1 91.81 214 ALA B C 1
ATOM 4088 O O . ALA B 1 214 ? -8.516 -4.32 4.824 1 91.81 214 ALA B O 1
ATOM 4089 N N . ARG B 1 215 ? -7.703 -4.352 6.832 1 89.88 215 ARG B N 1
ATOM 4090 C CA . ARG B 1 215 ? -6.348 -4.066 6.371 1 89.88 215 ARG B CA 1
ATOM 4091 C C . ARG B 1 215 ? -5.848 -5.164 5.438 1 89.88 215 ARG B C 1
ATOM 4093 O O . ARG B 1 215 ? -6.098 -6.348 5.668 1 89.88 215 ARG B O 1
ATOM 4100 N N . CYS B 1 216 ? -5.234 -4.652 4.332 1 81.69 216 CYS B N 1
ATOM 4101 C CA . CYS B 1 216 ? -4.598 -5.617 3.441 1 81.69 216 CYS B CA 1
ATOM 4102 C C . CYS B 1 216 ? -3.479 -6.363 4.156 1 81.69 216 CYS B C 1
ATOM 4104 O O . CYS B 1 216 ? -2.795 -5.797 5.012 1 81.69 216 CYS B O 1
ATOM 4106 N N . THR B 1 217 ? -3.316 -7.582 3.748 1 77.44 217 THR B N 1
ATOM 4107 C CA . THR B 1 217 ? -2.156 -8.328 4.227 1 77.44 217 THR B CA 1
ATOM 4108 C C . THR B 1 217 ? -0.87 -7.773 3.619 1 77.44 217 THR B C 1
ATOM 4110 O O . THR B 1 217 ? -0.88 -7.25 2.504 1 77.44 217 THR B O 1
ATOM 4113 N N . TRP B 1 218 ? 0.172 -7.695 4.293 1 76.44 218 TRP B N 1
ATOM 4114 C CA . TRP B 1 218 ? 1.48 -7.277 3.801 1 76.44 218 TRP B CA 1
ATOM 4115 C C . TRP B 1 218 ? 1.441 -5.836 3.305 1 76.44 218 TRP B C 1
ATOM 4117 O O . TRP B 1 218 ? 1.887 -5.543 2.193 1 76.44 218 TRP B O 1
ATOM 4127 N N . VAL B 1 219 ? 1.05 -5.008 4.098 1 79.81 219 VAL B N 1
ATOM 4128 C CA . VAL B 1 219 ? 0.732 -3.639 3.703 1 79.81 219 VAL B CA 1
ATOM 4129 C C . VAL B 1 219 ? 2.016 -2.82 3.6 1 79.81 219 VAL B C 1
ATOM 4131 O O . VAL B 1 219 ? 2.143 -1.959 2.725 1 79.81 219 VAL B O 1
ATOM 4134 N N . LEU B 1 220 ? 3.016 -3.074 4.449 1 87 220 LEU B N 1
ATOM 4135 C CA . LEU B 1 220 ? 4.238 -2.279 4.426 1 87 220 LEU B CA 1
ATOM 4136 C C . LEU B 1 220 ? 5.395 -3.08 3.842 1 87 220 LEU B C 1
ATOM 4138 O O . LEU B 1 220 ? 5.574 -4.254 4.176 1 87 220 LEU B O 1
ATOM 4142 N N . SER B 1 221 ? 6.156 -2.418 2.975 1 85.94 221 SER B N 1
ATOM 4143 C CA . SER B 1 221 ? 7.395 -3.025 2.5 1 85.94 221 SER B CA 1
ATOM 4144 C C . SER B 1 221 ? 8.43 -3.129 3.619 1 85.94 221 SER B C 1
ATOM 4146 O O . SER B 1 221 ? 8.352 -2.4 4.609 1 85.94 221 SER B O 1
ATOM 4148 N N . SER B 1 222 ? 9.383 -3.977 3.451 1 84.81 222 SER B N 1
ATOM 4149 C CA . SER B 1 222 ? 10.422 -4.152 4.461 1 84.81 222 SER B CA 1
ATOM 4150 C C . SER B 1 222 ? 11.188 -2.855 4.691 1 84.81 222 SER B C 1
ATOM 4152 O O . SER B 1 222 ? 11.453 -2.479 5.836 1 84.81 222 SER B O 1
ATOM 4154 N N . PRO B 1 223 ? 11.57 -2.115 3.613 1 84.19 223 PRO B N 1
ATOM 4155 C CA . PRO B 1 223 ? 12.242 -0.841 3.869 1 84.19 223 PRO B CA 1
ATOM 4156 C C . PRO B 1 223 ? 11.359 0.159 4.609 1 84.19 223 PRO B C 1
ATOM 4158 O O . PRO B 1 223 ? 11.836 0.878 5.492 1 84.19 223 PRO B O 1
ATOM 4161 N N . ALA B 1 224 ? 10.102 0.213 4.246 1 87.38 224 ALA B N 1
ATOM 4162 C CA . ALA B 1 224 ? 9.18 1.147 4.891 1 87.38 224 ALA B CA 1
ATOM 4163 C C . ALA B 1 224 ? 9.047 0.845 6.383 1 87.38 224 ALA B C 1
ATOM 4165 O O . ALA B 1 224 ? 9.102 1.755 7.215 1 87.38 224 ALA B O 1
ATOM 4166 N N . VAL B 1 225 ? 8.883 -0.425 6.719 1 88.81 225 VAL B N 1
ATOM 4167 C CA . VAL B 1 225 ? 8.672 -0.807 8.109 1 88.81 225 VAL B CA 1
ATOM 4168 C C . VAL B 1 225 ? 9.938 -0.556 8.914 1 88.81 225 VAL B C 1
ATOM 4170 O O . VAL B 1 225 ? 9.891 0.017 10.008 1 88.81 225 VAL B O 1
ATOM 4173 N N . GLU B 1 226 ? 11.086 -0.95 8.43 1 88.5 226 GLU B N 1
ATOM 4174 C CA . GLU B 1 226 ? 12.336 -0.837 9.172 1 88.5 226 GLU B CA 1
ATOM 4175 C C . GLU B 1 226 ? 12.734 0.624 9.367 1 88.5 226 GLU B C 1
ATOM 4177 O O . GLU B 1 226 ? 13.086 1.035 10.477 1 88.5 226 GLU B O 1
ATOM 4182 N N . VAL B 1 227 ? 12.656 1.365 8.32 1 88.69 227 VAL B N 1
ATOM 4183 C CA . VAL B 1 227 ? 13.047 2.77 8.391 1 88.69 227 VAL B CA 1
ATOM 4184 C C . VAL B 1 227 ? 12.062 3.535 9.273 1 88.69 227 VAL B C 1
ATOM 4186 O O . VAL B 1 227 ? 12.469 4.34 10.109 1 88.69 227 VAL B O 1
ATOM 4189 N N . ALA B 1 228 ? 10.805 3.301 9.023 1 92.38 228 ALA B N 1
ATOM 4190 C CA . ALA B 1 228 ? 9.789 3.992 9.82 1 92.38 228 ALA B CA 1
ATOM 4191 C C . ALA B 1 228 ? 9.945 3.664 11.305 1 92.38 228 ALA B C 1
ATOM 4193 O O . ALA B 1 228 ? 9.828 4.547 12.156 1 92.38 228 ALA B O 1
ATOM 4194 N N . THR B 1 229 ? 10.188 2.352 11.617 1 93.56 229 THR B N 1
ATOM 4195 C CA . THR B 1 229 ? 10.383 1.935 13 1 93.56 229 THR B CA 1
ATOM 4196 C C . THR B 1 229 ? 11.562 2.67 13.633 1 93.56 229 THR B C 1
ATOM 4198 O O . THR B 1 229 ? 11.461 3.158 14.758 1 93.56 229 THR B O 1
ATOM 4201 N N . TYR B 1 230 ? 12.648 2.736 12.914 1 94.5 230 TYR B N 1
ATOM 4202 C CA . TYR B 1 230 ? 13.828 3.459 13.383 1 94.5 230 TYR B CA 1
ATOM 4203 C C . TYR B 1 230 ? 13.5 4.93 13.633 1 94.5 230 TYR B C 1
ATOM 4205 O O . TYR B 1 230 ? 13.836 5.473 14.688 1 94.5 230 TYR B O 1
ATOM 4213 N N . CYS B 1 231 ? 12.836 5.574 12.688 1 95.38 231 CYS B N 1
ATOM 4214 C CA . CYS B 1 231 ? 12.508 6.992 12.742 1 95.38 231 CYS B CA 1
ATOM 4215 C C . CYS B 1 231 ? 11.641 7.309 13.953 1 95.38 231 CYS B C 1
ATOM 4217 O O . CYS B 1 231 ? 11.883 8.289 14.656 1 95.38 231 CYS B O 1
ATOM 4219 N N . LEU B 1 232 ? 10.695 6.473 14.203 1 97.25 232 LEU B N 1
ATOM 4220 C CA . LEU B 1 232 ? 9.711 6.703 15.266 1 97.25 232 LEU B CA 1
ATOM 4221 C C . LEU B 1 232 ? 10.383 6.695 16.625 1 97.25 232 LEU B C 1
ATOM 4223 O O . LEU B 1 232 ? 9.812 7.176 17.609 1 97.25 232 LEU B O 1
ATOM 4227 N N . LYS B 1 233 ? 11.57 6.195 16.719 1 96.56 233 LYS B N 1
ATOM 4228 C CA . LYS B 1 233 ? 12.281 6.098 18 1 96.56 233 LYS B CA 1
ATOM 4229 C C . LYS B 1 233 ? 13.281 7.242 18.156 1 96.56 233 LYS B C 1
ATOM 4231 O O . LYS B 1 233 ? 14.062 7.258 19.109 1 96.56 233 LYS B O 1
ATOM 4236 N N . GLN B 1 234 ? 13.312 8.203 17.234 1 96.62 234 GLN B N 1
ATOM 4237 C CA . GLN B 1 234 ? 14.289 9.289 17.234 1 96.62 234 GLN B CA 1
ATOM 4238 C C . GLN B 1 234 ? 13.734 10.523 17.938 1 96.62 234 GLN B C 1
ATOM 4240 O O . GLN B 1 234 ? 13.531 11.562 17.312 1 96.62 234 GLN B O 1
ATOM 4245 N N . ASP B 1 235 ? 13.703 10.492 19.25 1 96.19 235 ASP B N 1
ATOM 4246 C CA . ASP B 1 235 ? 13.125 11.57 20.062 1 96.19 235 ASP B CA 1
ATOM 4247 C C . ASP B 1 235 ? 13.945 12.852 19.938 1 96.19 235 ASP B C 1
ATOM 4249 O O . ASP B 1 235 ? 13.383 13.945 19.859 1 96.19 235 ASP B O 1
ATOM 4253 N N . ASP B 1 236 ? 15.242 12.695 19.938 1 96.94 236 ASP B N 1
ATOM 4254 C CA . ASP B 1 236 ? 16.109 13.875 19.844 1 96.94 236 ASP B CA 1
ATOM 4255 C C . ASP B 1 236 ? 15.898 14.594 18.516 1 96.94 236 ASP B C 1
ATOM 4257 O O . ASP B 1 236 ? 15.852 15.828 18.469 1 96.94 236 ASP B O 1
ATOM 4261 N N . PHE B 1 237 ? 15.82 13.852 17.453 1 97.56 237 PHE B N 1
ATOM 4262 C CA . PHE B 1 237 ? 15.578 14.43 16.141 1 97.56 237 PHE B CA 1
ATOM 4263 C C . PHE B 1 237 ? 14.273 15.211 16.125 1 97.56 237 PHE B C 1
ATOM 4265 O O . PHE B 1 237 ? 14.203 16.312 15.562 1 97.56 237 PHE B O 1
ATOM 4272 N N . LEU B 1 238 ? 13.242 14.648 16.719 1 97.19 238 LEU B N 1
ATOM 4273 C CA . LEU B 1 238 ? 11.93 15.281 16.766 1 97.19 238 LEU B CA 1
ATOM 4274 C C . LEU B 1 238 ? 11.992 16.609 17.516 1 97.19 238 LEU B C 1
ATOM 4276 O O . LEU B 1 238 ? 11.414 17.609 17.062 1 97.19 238 LEU B O 1
ATOM 4280 N N . GLU B 1 239 ? 12.672 16.578 18.594 1 97.75 239 GLU B N 1
ATOM 4281 C CA . GLU B 1 239 ? 12.766 17.797 19.406 1 97.75 239 GLU B CA 1
ATOM 4282 C C . GLU B 1 239 ? 13.523 18.891 18.641 1 97.75 239 GLU B C 1
ATOM 4284 O O . GLU B 1 239 ? 13.125 20.062 18.688 1 97.75 239 GLU B O 1
ATOM 4289 N N . VAL B 1 240 ? 14.594 18.5 18 1 98 240 VAL B N 1
ATOM 4290 C CA . VAL B 1 240 ? 15.367 19.453 17.203 1 98 240 VAL B CA 1
ATOM 4291 C C . VAL B 1 240 ? 14.492 20.016 16.094 1 98 240 VAL B C 1
ATOM 4293 O O . VAL B 1 240 ? 14.523 21.219 15.82 1 98 240 VAL B O 1
ATOM 4296 N N . THR B 1 241 ? 13.75 19.141 15.445 1 98.25 241 THR B N 1
ATOM 4297 C CA . THR B 1 241 ? 12.844 19.547 14.375 1 98.25 241 THR B CA 1
ATOM 4298 C C . THR B 1 241 ? 11.797 20.531 14.898 1 98.25 241 THR B C 1
ATOM 4300 O O . THR B 1 241 ? 11.562 21.578 14.297 1 98.25 241 THR B O 1
ATOM 4303 N N . ARG B 1 242 ? 11.172 20.234 16 1 98.38 242 ARG B N 1
ATOM 4304 C CA . ARG B 1 242 ? 10.117 21.047 16.578 1 98.38 242 ARG B CA 1
ATOM 4305 C C . ARG B 1 242 ? 10.648 22.422 16.984 1 98.38 242 ARG B C 1
ATOM 4307 O O . ARG B 1 242 ? 10 23.438 16.766 1 98.38 242 ARG B O 1
ATOM 4314 N N . ASN B 1 243 ? 11.805 22.422 17.578 1 98.44 243 ASN B N 1
ATOM 4315 C CA . ASN B 1 243 ? 12.422 23.672 17.969 1 98.44 243 ASN B CA 1
ATOM 4316 C C . ASN B 1 243 ? 12.703 24.562 16.766 1 98.44 243 ASN B C 1
ATOM 4318 O O . ASN B 1 243 ? 12.422 25.766 16.781 1 98.44 243 ASN B O 1
ATOM 4322 N N . ARG B 1 244 ? 13.266 23.953 15.734 1 98.5 244 ARG B N 1
ATOM 4323 C CA . ARG B 1 244 ? 13.562 24.703 14.516 1 98.5 244 ARG B CA 1
ATOM 4324 C C . ARG B 1 244 ? 12.281 25.25 13.891 1 98.5 244 ARG B C 1
ATOM 4326 O O . ARG B 1 244 ? 12.219 26.422 13.523 1 98.5 244 ARG B O 1
ATOM 4333 N N . VAL B 1 245 ? 11.289 24.406 13.758 1 98.5 245 VAL B N 1
ATOM 4334 C CA . VAL B 1 245 ? 10.039 24.781 13.109 1 98.5 245 VAL B CA 1
ATOM 4335 C C . VAL B 1 245 ? 9.367 25.891 13.898 1 98.5 245 VAL B C 1
ATOM 4337 O O . VAL B 1 245 ? 8.875 26.875 13.32 1 98.5 245 VAL B O 1
ATOM 4340 N N . GLU B 1 246 ? 9.359 25.766 15.211 1 98.12 246 GLU B N 1
ATOM 4341 C CA . GLU B 1 246 ? 8.75 26.781 16.062 1 98.12 246 GLU B CA 1
ATOM 4342 C C . GLU B 1 246 ? 9.43 28.125 15.875 1 98.12 246 GLU B C 1
ATOM 4344 O O . GLU B 1 246 ? 8.766 29.156 15.703 1 98.12 246 GLU B O 1
ATOM 4349 N N . ARG B 1 247 ? 10.703 28.141 15.898 1 98.19 247 ARG B N 1
ATOM 4350 C CA . ARG B 1 247 ? 11.484 29.375 15.766 1 98.19 247 ARG B CA 1
ATOM 4351 C C . ARG B 1 247 ? 11.312 29.984 14.383 1 98.19 247 ARG B C 1
ATOM 4353 O O . ARG B 1 247 ? 11.023 31.172 14.258 1 98.19 247 ARG B O 1
ATOM 4360 N N . GLU B 1 248 ? 11.516 29.203 13.367 1 98.62 248 GLU B N 1
ATOM 4361 C CA . GLU B 1 248 ? 11.477 29.688 11.992 1 98.62 248 GLU B CA 1
ATOM 4362 C C . GLU B 1 248 ? 10.062 30.078 11.586 1 98.62 248 GLU B C 1
ATOM 4364 O O . GLU B 1 248 ? 9.875 31.016 10.805 1 98.62 248 GLU B O 1
ATOM 4369 N N . ARG B 1 249 ? 9.086 29.359 12.039 1 98.56 249 ARG B N 1
ATOM 4370 C CA . ARG B 1 249 ? 7.695 29.703 11.75 1 98.56 249 ARG B CA 1
ATOM 4371 C C . ARG B 1 249 ? 7.371 31.109 12.234 1 98.56 249 ARG B C 1
ATOM 4373 O O . ARG B 1 249 ? 6.785 31.906 11.5 1 98.56 249 ARG B O 1
ATOM 4380 N N . SER B 1 250 ? 7.727 31.375 13.469 1 98.06 250 SER B N 1
ATOM 4381 C CA . SER B 1 250 ? 7.5 32.719 14.039 1 98.06 250 SER B CA 1
ATOM 4382 C C . SER B 1 250 ? 8.188 33.781 13.211 1 98.06 250 SER B C 1
ATOM 4384 O O . SER B 1 250 ? 7.598 34.844 12.93 1 98.06 250 SER B O 1
ATOM 4386 N N . ARG B 1 251 ? 9.383 33.5 12.836 1 98.31 251 ARG B N 1
ATOM 4387 C CA . ARG B 1 251 ? 10.172 34.438 12.047 1 98.31 251 ARG B CA 1
ATOM 4388 C C . ARG B 1 251 ? 9.531 34.688 10.68 1 98.31 251 ARG B C 1
ATOM 4390 O O . ARG B 1 251 ? 9.367 35.812 10.242 1 98.31 251 ARG B O 1
ATOM 4397 N N . ILE B 1 252 ? 9.172 33.594 9.984 1 98.62 252 ILE B N 1
ATOM 4398 C CA . ILE B 1 252 ? 8.602 33.688 8.648 1 98.62 252 ILE B CA 1
ATOM 4399 C C . ILE B 1 252 ? 7.285 34.469 8.688 1 98.62 252 ILE B C 1
ATOM 4401 O O . ILE B 1 252 ? 7.035 35.312 7.852 1 98.62 252 ILE B O 1
ATOM 4405 N N . VAL B 1 253 ? 6.449 34.156 9.672 1 98.44 253 VAL B N 1
ATOM 4406 C CA . VAL B 1 253 ? 5.148 34.812 9.797 1 98.44 253 VAL B CA 1
ATOM 4407 C C . VAL B 1 253 ? 5.344 36.312 10 1 98.44 253 VAL B C 1
ATOM 4409 O O . VAL B 1 253 ? 4.648 37.094 9.375 1 98.44 253 VAL B O 1
ATOM 4412 N N . ALA B 1 254 ? 6.266 36.688 10.844 1 98.25 254 ALA B N 1
ATOM 4413 C CA . ALA B 1 254 ? 6.551 38.094 11.094 1 98.25 254 ALA B CA 1
ATOM 4414 C C . ALA B 1 254 ? 7.031 38.781 9.828 1 98.25 254 ALA B C 1
ATOM 4416 O O . ALA B 1 254 ? 6.59 39.875 9.516 1 98.25 254 ALA B O 1
ATOM 4417 N N . GLU B 1 255 ? 7.926 38.156 9.133 1 98.25 255 GLU B N 1
ATOM 4418 C CA . GLU B 1 255 ? 8.492 38.75 7.922 1 98.25 255 GLU B CA 1
ATOM 4419 C C . GLU B 1 255 ? 7.445 38.844 6.82 1 98.25 255 GLU B C 1
ATOM 4421 O O . GLU B 1 255 ? 7.461 39.781 6.035 1 98.25 255 GLU B O 1
ATOM 4426 N N . LEU B 1 256 ? 6.609 37.812 6.695 1 98.38 256 LEU B N 1
ATOM 4427 C CA . LEU B 1 256 ? 5.527 37.875 5.715 1 98.38 256 LEU B CA 1
ATOM 4428 C C . LEU B 1 256 ? 4.652 39.094 5.945 1 98.38 256 LEU B C 1
ATOM 4430 O O . LEU B 1 256 ? 4.25 39.781 4.992 1 98.38 256 LEU B O 1
ATOM 4434 N N . LYS B 1 257 ? 4.371 39.406 7.207 1 97.75 257 LYS B N 1
ATOM 4435 C CA . LYS B 1 257 ? 3.57 40.594 7.547 1 97.75 257 LYS B CA 1
ATOM 4436 C C . LYS B 1 257 ? 4.277 41.875 7.133 1 97.75 257 LYS B C 1
ATOM 4438 O O . LYS B 1 257 ? 3.648 42.781 6.582 1 97.75 257 LYS B O 1
ATOM 4443 N N . VAL B 1 258 ? 5.523 41.906 7.359 1 97.62 258 VAL B N 1
ATOM 4444 C CA . VAL B 1 258 ? 6.32 43.062 7.008 1 97.62 258 VAL B CA 1
ATOM 4445 C C . VAL B 1 258 ? 6.297 43.25 5.492 1 97.62 258 VAL B C 1
ATOM 4447 O O . VAL B 1 258 ? 6.246 44.406 5.016 1 97.62 258 VAL B O 1
ATOM 4450 N N . LEU B 1 259 ? 6.328 42.188 4.766 1 97.19 259 LEU B N 1
ATOM 4451 C CA . LEU B 1 259 ? 6.363 42.25 3.309 1 97.19 259 LEU B CA 1
ATOM 4452 C C . LEU B 1 259 ? 4.988 42.594 2.744 1 97.19 259 LEU B C 1
ATOM 4454 O O . LEU B 1 259 ? 4.852 42.844 1.546 1 97.19 259 LEU B O 1
ATOM 4458 N N . GLY B 1 260 ? 3.973 42.531 3.609 1 96.19 260 GLY B N 1
ATOM 4459 C CA . GLY B 1 260 ? 2.643 42.938 3.168 1 96.19 260 GLY B CA 1
ATOM 4460 C C . GLY B 1 260 ? 1.738 41.75 2.875 1 96.19 260 GLY B C 1
ATOM 4461 O O . GLY B 1 260 ? 0.63 41.906 2.363 1 96.19 260 GLY B O 1
ATOM 4462 N N . TYR B 1 261 ? 2.201 40.562 3.109 1 97.38 261 TYR B N 1
ATOM 4463 C CA . TYR B 1 261 ? 1.349 39.406 2.996 1 97.38 261 TYR B CA 1
ATOM 4464 C C . TYR B 1 261 ? 0.482 39.219 4.238 1 97.38 261 TYR B C 1
ATOM 4466 O O . TYR B 1 261 ? 0.657 39.938 5.227 1 97.38 261 TYR B O 1
ATOM 4474 N N . GLU B 1 262 ? -0.466 38.406 4.203 1 97.19 262 GLU B N 1
ATOM 4475 C CA . GLU B 1 262 ? -1.372 38.156 5.32 1 97.19 262 GLU B CA 1
ATOM 4476 C C . GLU B 1 262 ? -1.375 36.688 5.707 1 97.19 262 GLU B C 1
ATOM 4478 O O . GLU B 1 262 ? -2.244 35.906 5.273 1 97.19 262 GLU B O 1
ATOM 4483 N N . PRO B 1 263 ? -0.451 36.312 6.508 1 98 263 PRO B N 1
ATOM 4484 C CA . PRO B 1 263 ? -0.4 34.906 6.941 1 98 263 PRO B CA 1
ATOM 4485 C C . PRO B 1 263 ? -1.531 34.562 7.902 1 98 263 PRO B C 1
ATOM 4487 O O . PRO B 1 263 ? -1.956 35.375 8.703 1 98 263 PRO B O 1
ATOM 4490 N N . TYR B 1 264 ? -2.041 33.344 7.801 1 96.62 264 TYR B N 1
ATOM 4491 C CA . TYR B 1 264 ? -2.98 32.781 8.766 1 96.62 264 TYR B CA 1
ATOM 4492 C C . TYR B 1 264 ? -2.25 32.25 9.984 1 96.62 264 TYR B C 1
ATOM 4494 O O . TYR B 1 264 ? -1.039 32.031 9.945 1 96.62 264 TYR B O 1
ATOM 4502 N N . PRO B 1 265 ? -2.994 32.125 11.07 1 94 265 PRO B N 1
ATOM 4503 C CA . PRO B 1 265 ? -2.361 31.453 12.211 1 94 265 PRO B CA 1
ATOM 4504 C C . PRO B 1 265 ? -1.821 30.078 11.867 1 94 265 PRO B C 1
ATOM 4506 O O . PRO B 1 265 ? -2.459 29.328 11.117 1 94 265 PRO B O 1
ATOM 4509 N N . ALA B 1 266 ? -0.627 29.828 12.32 1 96.75 266 ALA B N 1
ATOM 4510 C CA . ALA B 1 266 ? 0.022 28.562 12.023 1 96.75 266 ALA B CA 1
ATOM 4511 C C . ALA B 1 266 ? 0.59 27.922 13.297 1 96.75 266 ALA B C 1
ATOM 4513 O O . ALA B 1 266 ? 1.139 28.625 14.148 1 96.75 266 ALA B O 1
ATOM 4514 N N . ASP B 1 267 ? 0.391 26.609 13.469 1 97.44 267 ASP B N 1
ATOM 4515 C CA . ASP B 1 267 ? 0.884 25.891 14.641 1 97.44 267 ASP B CA 1
ATOM 4516 C C . ASP B 1 267 ? 1.848 24.781 14.234 1 97.44 267 ASP B C 1
ATOM 4518 O O . ASP B 1 267 ? 2.561 24.219 15.078 1 97.44 267 ASP B O 1
ATOM 4522 N N . SER B 1 268 ? 1.879 24.391 12.984 1 97.25 268 SER B N 1
ATOM 4523 C CA . SER B 1 268 ? 2.715 23.312 12.469 1 97.25 268 SER B CA 1
ATOM 4524 C C . SER B 1 268 ? 3.773 23.844 11.508 1 97.25 268 SER B C 1
ATOM 4526 O O . SER B 1 268 ? 4.195 25 11.617 1 97.25 268 SER B O 1
ATOM 4528 N N . SER B 1 269 ? 4.262 23.047 10.602 1 97.94 269 SER B N 1
ATOM 4529 C CA . SER B 1 269 ? 5.273 23.453 9.633 1 97.94 269 SER B CA 1
ATOM 4530 C C . SER B 1 269 ? 4.641 24.172 8.445 1 97.94 269 SER B C 1
ATOM 4532 O O . SER B 1 269 ? 5.34 24.797 7.641 1 97.94 269 SER B O 1
ATOM 4534 N N . LEU B 1 270 ? 3.334 24.141 8.328 1 98.38 270 LEU B N 1
ATOM 4535 C CA . LEU B 1 270 ? 2.637 24.734 7.191 1 98.38 270 LEU B CA 1
ATOM 4536 C C . LEU B 1 270 ? 2.26 26.188 7.488 1 98.38 270 LEU B C 1
ATOM 4538 O O . LEU B 1 270 ? 1.841 26.5 8.602 1 98.38 270 LEU B O 1
ATOM 4542 N N . ILE B 1 271 ? 2.49 27 6.531 1 98.62 271 ILE B N 1
ATOM 4543 C CA . ILE B 1 271 ? 2.076 28.406 6.617 1 98.62 271 ILE B CA 1
ATOM 4544 C C . ILE B 1 271 ? 1.271 28.781 5.375 1 98.62 271 ILE B C 1
ATOM 4546 O O . ILE B 1 271 ? 1.754 28.641 4.25 1 98.62 271 ILE B O 1
ATOM 4550 N N . LEU B 1 272 ? 0.05 29.141 5.598 1 98.5 272 LEU B N 1
ATOM 4551 C CA . LEU B 1 272 ? -0.817 29.656 4.543 1 98.5 272 LEU B CA 1
ATOM 4552 C C . LEU B 1 272 ? -0.895 31.172 4.602 1 98.5 272 LEU B C 1
ATOM 4554 O O . LEU B 1 272 ? -1.021 31.766 5.684 1 98.5 272 LEU B O 1
ATOM 4558 N N . PHE B 1 273 ? -0.751 31.844 3.441 1 98.44 273 PHE B N 1
ATOM 4559 C CA . PHE B 1 273 ? -0.896 33.312 3.445 1 98.44 273 PHE B CA 1
ATOM 4560 C C . PHE B 1 273 ? -1.584 33.781 2.174 1 98.44 273 PHE B C 1
ATOM 4562 O O . PHE B 1 273 ? -1.538 33.094 1.145 1 98.44 273 PHE B O 1
ATOM 4569 N N . ARG B 1 274 ? -2.242 34.875 2.301 1 97.88 274 ARG B N 1
ATOM 4570 C CA . ARG B 1 274 ? -2.877 35.531 1.163 1 97.88 274 ARG B CA 1
ATOM 4571 C C . ARG B 1 274 ? -1.867 36.375 0.386 1 97.88 274 ARG B C 1
ATOM 4573 O O . ARG B 1 274 ? -1.028 37.062 0.98 1 97.88 274 ARG B O 1
ATOM 4580 N N . ALA B 1 275 ? -1.918 36.281 -0.862 1 96.62 275 ALA B N 1
ATOM 4581 C CA . ALA B 1 275 ? -1.143 37.125 -1.775 1 96.62 275 ALA B CA 1
ATOM 4582 C C . ALA B 1 275 ? -2.043 37.781 -2.814 1 96.62 275 ALA B C 1
ATOM 4584 O O . ALA B 1 275 ? -2.98 37.156 -3.318 1 96.62 275 ALA B O 1
ATOM 4585 N N . ASP B 1 276 ? -1.828 39.062 -3.08 1 93 276 ASP B N 1
ATOM 4586 C CA . ASP B 1 276 ? -2.648 39.812 -4.035 1 93 276 ASP B CA 1
ATOM 4587 C C . ASP B 1 276 ? -2.525 39.219 -5.438 1 93 276 ASP B C 1
ATOM 4589 O O . ASP B 1 276 ? -3.518 39.125 -6.164 1 93 276 ASP B O 1
ATOM 4593 N N . ASP B 1 277 ? -1.399 38.875 -5.828 1 95.5 277 ASP B N 1
ATOM 4594 C CA . ASP B 1 277 ? -1.136 38.281 -7.137 1 95.5 277 ASP B CA 1
ATOM 4595 C C . ASP B 1 277 ? -0.411 36.938 -7 1 95.5 277 ASP B C 1
ATOM 4597 O O . ASP B 1 277 ? 0.816 36.875 -7.105 1 95.5 277 ASP B O 1
ATOM 4601 N N . VAL B 1 278 ? -1.201 35.906 -6.867 1 97.25 278 VAL B N 1
ATOM 4602 C CA . VAL B 1 278 ? -0.654 34.594 -6.629 1 97.25 278 VAL B CA 1
ATOM 4603 C C . VAL B 1 278 ? 0.212 34.156 -7.816 1 97.25 278 VAL B C 1
ATOM 4605 O O . VAL B 1 278 ? 1.299 33.594 -7.633 1 97.25 278 VAL B O 1
ATOM 4608 N N . ASP B 1 279 ? -0.23 34.406 -9.07 1 97.06 279 ASP B N 1
ATOM 4609 C CA . ASP B 1 279 ? 0.524 34.031 -10.266 1 97.06 279 ASP B CA 1
ATOM 4610 C C . ASP B 1 279 ? 1.909 34.688 -10.266 1 97.06 279 ASP B C 1
ATOM 4612 O O . ASP B 1 279 ? 2.895 34.062 -10.641 1 97.06 279 ASP B O 1
ATOM 4616 N N . HIS B 1 280 ? 1.879 35.906 -9.891 1 96.88 280 HIS B N 1
ATOM 4617 C CA . HIS B 1 280 ? 3.15 36.625 -9.828 1 96.88 280 HIS B CA 1
ATOM 4618 C C . HIS B 1 280 ? 4.07 36 -8.773 1 96.88 280 HIS B C 1
ATOM 4620 O O . HIS B 1 280 ? 5.273 35.844 -9.008 1 96.88 280 HIS B O 1
ATOM 4626 N N . VAL B 1 281 ? 3.582 35.688 -7.602 1 97.44 281 VAL B N 1
ATOM 4627 C CA . VAL B 1 281 ? 4.355 35.062 -6.535 1 97.44 281 VAL B CA 1
ATOM 4628 C C . VAL B 1 281 ? 4.926 33.719 -7.023 1 97.44 281 VAL B C 1
ATOM 4630 O O . VAL B 1 281 ? 6.113 33.469 -6.852 1 97.44 281 VAL B O 1
ATOM 4633 N N . LEU B 1 282 ? 4.07 32.875 -7.668 1 96.94 282 LEU B N 1
ATOM 4634 C CA . LEU B 1 282 ? 4.488 31.578 -8.18 1 96.94 282 LEU B CA 1
ATOM 4635 C C . LEU B 1 282 ? 5.598 31.734 -9.219 1 96.94 282 LEU B C 1
ATOM 4637 O O . LEU B 1 282 ? 6.59 31 -9.188 1 96.94 282 LEU B O 1
ATOM 4641 N N . HIS B 1 283 ? 5.422 32.688 -10.078 1 95.94 283 HIS B N 1
ATOM 4642 C CA . HIS B 1 283 ? 6.391 32.938 -11.133 1 95.94 283 HIS B CA 1
ATOM 4643 C C . HIS B 1 283 ? 7.723 33.406 -10.57 1 95.94 283 HIS B C 1
ATOM 4645 O O . HIS B 1 283 ? 8.781 32.875 -10.922 1 95.94 283 HIS B O 1
ATOM 4651 N N . GLU B 1 284 ? 7.707 34.406 -9.703 1 95.19 284 GLU B N 1
ATOM 4652 C CA . GLU B 1 284 ? 8.922 35 -9.164 1 95.19 284 GLU B CA 1
ATOM 4653 C C . GLU B 1 284 ? 9.703 34 -8.305 1 95.19 284 GLU B C 1
ATOM 4655 O O . GLU B 1 284 ? 10.93 33.969 -8.367 1 95.19 284 GLU B O 1
ATOM 4660 N N . THR B 1 285 ? 8.984 33.344 -7.445 1 96.5 285 THR B N 1
ATOM 4661 C CA . THR B 1 285 ? 9.68 32.344 -6.625 1 96.5 285 THR B CA 1
ATOM 4662 C C . THR B 1 285 ? 10.312 31.266 -7.496 1 96.5 285 THR B C 1
ATOM 4664 O O . THR B 1 285 ? 11.461 30.875 -7.273 1 96.5 285 THR B O 1
ATOM 4667 N N . ARG B 1 286 ? 9.609 30.812 -8.469 1 94.75 286 ARG B N 1
ATOM 4668 C CA . ARG B 1 286 ? 10.133 29.781 -9.359 1 94.75 286 ARG B CA 1
ATOM 4669 C C . ARG B 1 286 ? 11.359 30.281 -10.109 1 94.75 286 ARG B C 1
ATOM 4671 O O . ARG B 1 286 ? 12.32 29.531 -10.305 1 94.75 286 ARG B O 1
ATOM 4678 N N . SER B 1 287 ? 11.297 31.484 -10.633 1 94 287 SER B N 1
ATOM 4679 C CA . SER B 1 287 ? 12.422 32.094 -11.352 1 94 287 SER B CA 1
ATOM 4680 C C . SER B 1 287 ? 13.672 32.125 -10.484 1 94 287 SER B C 1
ATOM 4682 O O . SER B 1 287 ? 14.789 32.219 -11.008 1 94 287 SER B O 1
ATOM 4684 N N . ARG B 1 288 ? 13.484 32.031 -9.211 1 93.94 288 ARG B N 1
ATOM 4685 C CA . ARG B 1 288 ? 14.602 32.094 -8.273 1 93.94 288 ARG B CA 1
ATOM 4686 C C . ARG B 1 288 ? 14.914 30.719 -7.703 1 93.94 288 ARG B C 1
ATOM 4688 O O . ARG B 1 288 ? 15.609 30.609 -6.691 1 93.94 288 ARG B O 1
ATOM 4695 N N . GLY B 1 289 ? 14.273 29.734 -8.219 1 93.19 289 GLY B N 1
ATOM 4696 C CA . GLY B 1 289 ? 14.609 28.359 -7.863 1 93.19 289 GLY B CA 1
ATOM 4697 C C . GLY B 1 289 ? 13.805 27.828 -6.688 1 93.19 289 GLY B C 1
ATOM 4698 O O . GLY B 1 289 ? 14.227 26.906 -6.004 1 93.19 289 GLY B O 1
ATOM 4699 N N . ILE B 1 290 ? 12.695 28.422 -6.43 1 95.5 290 ILE B N 1
ATOM 4700 C CA . ILE B 1 290 ? 11.883 28.047 -5.277 1 95.5 290 ILE B CA 1
ATOM 4701 C C . ILE B 1 290 ? 10.469 27.688 -5.738 1 95.5 290 ILE B C 1
ATOM 4703 O O . ILE B 1 290 ? 9.859 28.422 -6.516 1 95.5 290 ILE B O 1
ATOM 4707 N N . ALA B 1 291 ? 10 26.531 -5.293 1 94.06 291 ALA B N 1
ATOM 4708 C CA . ALA B 1 291 ? 8.625 26.125 -5.562 1 94.06 291 ALA B CA 1
ATOM 4709 C C . ALA B 1 291 ? 7.75 26.312 -4.328 1 94.06 291 ALA B C 1
ATOM 4711 O O . ALA B 1 291 ? 8.125 25.906 -3.225 1 94.06 291 ALA B O 1
ATOM 4712 N N . VAL B 1 292 ? 6.645 26.984 -4.461 1 96 292 VAL B N 1
ATOM 4713 C CA . VAL B 1 292 ? 5.652 27.125 -3.4 1 96 292 VAL B CA 1
ATOM 4714 C C . VAL B 1 292 ? 4.32 26.531 -3.854 1 96 292 VAL B C 1
ATOM 4716 O O . VAL B 1 292 ? 4.133 26.25 -5.035 1 96 292 VAL B O 1
ATOM 4719 N N . ARG B 1 293 ? 3.43 26.328 -2.953 1 95.81 293 ARG B N 1
ATOM 4720 C CA . ARG B 1 293 ? 2.18 25.656 -3.268 1 95.81 293 ARG B CA 1
ATOM 4721 C C . ARG B 1 293 ? 1.098 26.641 -3.666 1 95.81 293 ARG B C 1
ATOM 4723 O O . ARG B 1 293 ? 0.774 27.562 -2.902 1 95.81 293 ARG B O 1
ATOM 4730 N N . ASP B 1 294 ? 0.6 26.484 -4.906 1 96.38 294 ASP B N 1
ATOM 4731 C CA . ASP B 1 294 ? -0.625 27.172 -5.289 1 96.38 294 ASP B CA 1
ATOM 4732 C C . ASP B 1 294 ? -1.819 26.672 -4.484 1 96.38 294 ASP B C 1
ATOM 4734 O O . ASP B 1 294 ? -2.369 25.609 -4.781 1 96.38 294 ASP B O 1
ATOM 4738 N N . ALA B 1 295 ? -2.225 27.406 -3.469 1 96.5 295 ALA B N 1
ATOM 4739 C CA . ALA B 1 295 ? -3.244 26.938 -2.537 1 96.5 295 ALA B CA 1
ATOM 4740 C C . ALA B 1 295 ? -4.645 27.188 -3.084 1 96.5 295 ALA B C 1
ATOM 4742 O O . ALA B 1 295 ? -5.641 26.891 -2.422 1 96.5 295 ALA B O 1
ATOM 4743 N N . ARG B 1 296 ? -4.797 27.812 -4.332 1 94.25 296 ARG B N 1
ATOM 4744 C CA . ARG B 1 296 ? -6.094 28.047 -4.957 1 94.25 296 ARG B CA 1
ATOM 4745 C C . ARG B 1 296 ? -6.777 26.734 -5.316 1 94.25 296 ARG B C 1
ATOM 4747 O O . ARG B 1 296 ? -7.98 26.703 -5.578 1 94.25 296 ARG B O 1
ATOM 4754 N N . CYS B 1 297 ? -5.977 25.562 -5.184 1 88.94 297 CYS B N 1
ATOM 4755 C CA . CYS B 1 297 ? -6.539 24.25 -5.453 1 88.94 297 CYS B CA 1
ATOM 4756 C C . CYS B 1 297 ? -7.41 23.781 -4.293 1 88.94 297 CYS B C 1
ATOM 4758 O O . CYS B 1 297 ? -8.188 22.828 -4.438 1 88.94 297 CYS B O 1
ATOM 4760 N N . TYR B 1 298 ? -7.293 24.391 -3.221 1 93.5 298 TYR B N 1
ATOM 4761 C CA . TYR B 1 298 ? -8.133 24.062 -2.072 1 93.5 298 TYR B CA 1
ATOM 4762 C C . TYR B 1 298 ? -9.438 24.844 -2.113 1 93.5 298 TYR B C 1
ATOM 4764 O O . TYR B 1 298 ? -9.461 26.016 -2.473 1 93.5 298 TYR B O 1
ATOM 4772 N N . ARG B 1 299 ? -10.453 24.172 -1.695 1 90.69 299 ARG B N 1
ATOM 4773 C CA . ARG B 1 299 ? -11.773 24.781 -1.694 1 90.69 299 ARG B CA 1
ATOM 4774 C C . ARG B 1 299 ? -11.789 26.047 -0.848 1 90.69 299 ARG B C 1
ATOM 4776 O O . ARG B 1 299 ? -11.227 26.078 0.252 1 90.69 299 ARG B O 1
ATOM 4783 N N . THR B 1 300 ? -12.344 27.156 -1.339 1 93.56 300 THR B N 1
ATOM 4784 C CA . THR B 1 300 ? -12.625 28.422 -0.67 1 93.56 300 THR B CA 1
ATOM 4785 C C . THR B 1 300 ? -11.398 29.344 -0.689 1 93.56 300 THR B C 1
ATOM 4787 O O . THR B 1 300 ? -11.453 30.469 -0.216 1 93.56 300 THR B O 1
ATOM 4790 N N . LEU B 1 301 ? -10.258 28.75 -1.21 1 95.5 301 LEU B N 1
ATOM 4791 C CA . LEU B 1 301 ? -9.055 29.578 -1.267 1 95.5 301 LEU B CA 1
ATOM 4792 C C . LEU B 1 301 ? -8.828 30.109 -2.676 1 95.5 301 LEU B C 1
ATOM 4794 O O . LEU B 1 301 ? -8.633 29.328 -3.615 1 95.5 301 LEU B O 1
ATOM 4798 N N . ASP B 1 302 ? -8.781 31.438 -2.852 1 94.69 302 ASP B N 1
ATOM 4799 C CA . ASP B 1 302 ? -8.734 32 -4.199 1 94.69 302 ASP B CA 1
ATOM 4800 C C . ASP B 1 302 ? -7.492 32.875 -4.387 1 94.69 302 ASP B C 1
ATOM 4802 O O . ASP B 1 302 ? -7.16 33.25 -5.512 1 94.69 302 ASP B O 1
ATOM 4806 N N . SER B 1 303 ? -6.805 33.25 -3.363 1 97.25 303 SER B N 1
ATOM 4807 C CA . SER B 1 303 ? -5.648 34.125 -3.424 1 97.25 303 SER B CA 1
ATOM 4808 C C . SER B 1 303 ? -4.617 33.75 -2.361 1 97.25 303 SER B C 1
ATOM 4810 O O . SER B 1 303 ? -4.156 34.625 -1.613 1 97.25 303 SER B O 1
ATOM 4812 N N . HIS B 1 304 ? -4.312 32.469 -2.355 1 98 304 HIS B N 1
ATOM 4813 C CA . HIS B 1 304 ? -3.5 32 -1.239 1 98 304 HIS B CA 1
ATOM 4814 C C . HIS B 1 304 ? -2.326 31.172 -1.729 1 98 304 HIS B C 1
ATOM 4816 O O . HIS B 1 304 ? -2.406 30.531 -2.785 1 98 304 HIS B O 1
ATOM 4822 N N . VAL B 1 305 ? -1.292 31.203 -1.058 1 98.12 305 VAL B N 1
ATOM 4823 C CA . VAL B 1 305 ? -0.086 30.406 -1.223 1 98.12 305 VAL B CA 1
ATOM 4824 C C . VAL B 1 305 ? 0.244 29.688 0.086 1 98.12 305 VAL B C 1
ATOM 4826 O O . VAL B 1 305 ? 0.049 30.234 1.17 1 98.12 305 VAL B O 1
ATOM 4829 N N . ARG B 1 306 ? 0.608 28.469 0.002 1 98.06 306 ARG B N 1
ATOM 4830 C CA . ARG B 1 306 ? 1.047 27.719 1.181 1 98.06 306 ARG B CA 1
ATOM 4831 C C . ARG B 1 306 ? 2.523 27.359 1.075 1 98.06 306 ARG B C 1
ATOM 4833 O O . ARG B 1 306 ? 2.992 26.953 0.008 1 98.06 306 ARG B O 1
ATOM 4840 N N . ILE B 1 307 ? 3.193 27.469 2.133 1 97.94 307 ILE B N 1
ATOM 4841 C CA . ILE B 1 307 ? 4.59 27.062 2.197 1 97.94 307 ILE B CA 1
ATOM 4842 C C . ILE B 1 307 ? 4.809 26.156 3.414 1 97.94 307 ILE B C 1
ATOM 4844 O O . ILE B 1 307 ? 3.945 26.062 4.289 1 97.94 307 ILE B O 1
ATOM 4848 N N . THR B 1 308 ? 5.91 25.453 3.41 1 97.12 308 THR B N 1
ATOM 4849 C CA . THR B 1 308 ? 6.363 24.641 4.539 1 97.12 308 THR B CA 1
ATOM 4850 C C . THR B 1 308 ? 7.66 25.203 5.117 1 97.12 308 THR B C 1
ATOM 4852 O O . THR B 1 308 ? 8.57 25.578 4.375 1 97.12 308 THR B O 1
ATOM 4855 N N . VAL B 1 309 ? 7.723 25.312 6.41 1 98.19 309 VAL B N 1
ATOM 4856 C CA . VAL B 1 309 ? 8.93 25.781 7.094 1 98.19 309 VAL B CA 1
ATOM 4857 C C . VAL B 1 309 ? 10.078 24.812 6.82 1 98.19 309 VAL B C 1
ATOM 4859 O O . VAL B 1 309 ? 9.922 23.594 6.984 1 98.19 309 VAL B O 1
ATOM 4862 N N . ARG B 1 310 ? 11.156 25.328 6.355 1 97.38 310 ARG B N 1
ATOM 4863 C CA . ARG B 1 310 ? 12.305 24.5 6.023 1 97.38 310 ARG B CA 1
ATOM 4864 C C . ARG B 1 310 ? 13.539 24.938 6.809 1 97.38 310 ARG B C 1
ATOM 4866 O O . ARG B 1 310 ? 13.438 25.297 7.984 1 97.38 310 ARG B O 1
ATOM 4873 N N . ARG B 1 311 ? 14.742 24.797 6.312 1 96.38 311 ARG B N 1
ATOM 4874 C CA . ARG B 1 311 ? 15.977 25.234 6.953 1 96.38 311 ARG B CA 1
ATOM 4875 C C . ARG B 1 311 ? 16.125 26.75 6.914 1 96.38 311 ARG B C 1
ATOM 4877 O O . ARG B 1 311 ? 15.633 27.406 5.988 1 96.38 311 ARG B O 1
ATOM 4884 N N . PRO B 1 312 ? 16.844 27.234 7.918 1 97.62 312 PRO B N 1
ATOM 4885 C CA . PRO B 1 312 ? 16.938 28.688 8.023 1 97.62 312 PRO B CA 1
ATOM 4886 C C . PRO B 1 312 ? 17.422 29.344 6.734 1 97.62 312 PRO B C 1
ATOM 4888 O O . PRO B 1 312 ? 16.812 30.312 6.262 1 97.62 312 PRO B O 1
ATOM 4891 N N . HIS B 1 313 ? 18.469 28.766 6.105 1 97 313 HIS B N 1
ATOM 4892 C CA . HIS B 1 313 ? 19 29.391 4.898 1 97 313 HIS B CA 1
ATOM 4893 C C . HIS B 1 313 ? 18.016 29.281 3.738 1 97 313 HIS B C 1
ATOM 4895 O O . HIS B 1 313 ? 17.953 30.172 2.893 1 97 313 HIS B O 1
ATOM 4901 N N . GLU B 1 314 ? 17.297 28.172 3.688 1 96.88 314 GLU B N 1
ATOM 4902 C CA . GLU B 1 314 ? 16.266 28.016 2.672 1 96.88 314 GLU B CA 1
ATOM 4903 C C . GLU B 1 314 ? 15.125 29 2.895 1 96.88 314 GLU B C 1
ATOM 4905 O O . GLU B 1 314 ? 14.602 29.578 1.94 1 96.88 314 GLU B O 1
ATOM 4910 N N . ASN B 1 315 ? 14.773 29.203 4.156 1 98.12 315 ASN B N 1
ATOM 4911 C CA . ASN B 1 315 ? 13.742 30.188 4.504 1 98.12 315 ASN B CA 1
ATOM 4912 C C . ASN B 1 315 ? 14.156 31.594 4.102 1 98.12 315 ASN B C 1
ATOM 4914 O O . ASN B 1 315 ? 13.328 32.375 3.645 1 98.12 315 ASN B O 1
ATOM 4918 N N . ASP B 1 316 ? 15.453 31.891 4.305 1 97.81 316 ASP B N 1
ATOM 4919 C CA . ASP B 1 316 ? 15.969 33.188 3.893 1 97.81 316 ASP B CA 1
ATOM 4920 C C . ASP B 1 316 ? 15.766 33.406 2.395 1 97.81 316 ASP B C 1
ATOM 4922 O O . ASP B 1 316 ? 15.312 34.5 1.977 1 97.81 316 ASP B O 1
ATOM 4926 N N . SER B 1 317 ? 16.141 32.406 1.644 1 96.75 317 SER B N 1
ATOM 4927 C CA . SER B 1 317 ? 16 32.469 0.193 1 96.75 317 SER B CA 1
ATOM 4928 C C . SER B 1 317 ? 14.547 32.688 -0.208 1 96.75 317 SER B C 1
ATOM 4930 O O . SER B 1 317 ? 14.25 33.438 -1.138 1 96.75 317 SER B O 1
ATOM 4932 N N . LEU B 1 318 ? 13.656 32 0.461 1 97.75 318 LEU B N 1
ATOM 4933 C CA . LEU B 1 318 ? 12.227 32.156 0.195 1 97.75 318 LEU B CA 1
ATOM 4934 C C . LEU B 1 318 ? 11.758 33.562 0.473 1 97.75 318 LEU B C 1
ATOM 4936 O O . LEU B 1 318 ? 11.047 34.156 -0.344 1 97.75 318 LEU B O 1
ATOM 4940 N N . LEU B 1 319 ? 12.148 34.062 1.61 1 97.88 319 LEU B N 1
ATOM 4941 C CA . LEU B 1 319 ? 11.703 35.406 2.012 1 97.88 319 LEU B CA 1
ATOM 4942 C C . LEU B 1 319 ? 12.25 36.469 1.063 1 97.88 319 LEU B C 1
ATOM 4944 O O . LEU B 1 319 ? 11.562 37.438 0.745 1 97.88 319 LEU B O 1
ATOM 4948 N N . ASP B 1 320 ? 13.453 36.281 0.6 1 96.94 320 ASP B N 1
ATOM 4949 C CA . ASP B 1 320 ? 14.031 37.188 -0.4 1 96.94 320 ASP B CA 1
ATOM 4950 C C . ASP B 1 320 ? 13.203 37.156 -1.686 1 96.94 320 ASP B C 1
ATOM 4952 O O . ASP B 1 320 ? 12.93 38.219 -2.266 1 96.94 320 ASP B O 1
ATOM 4956 N N . ALA B 1 321 ? 12.891 36 -2.092 1 96.94 321 ALA B N 1
ATOM 4957 C CA . ALA B 1 321 ? 12.109 35.844 -3.312 1 96.94 321 ALA B CA 1
ATOM 4958 C C . ALA B 1 321 ? 10.727 36.469 -3.158 1 96.94 321 ALA B C 1
ATOM 4960 O O . ALA B 1 321 ? 10.219 37.094 -4.086 1 96.94 321 ALA B O 1
ATOM 4961 N N . LEU B 1 322 ? 10.133 36.312 -2.027 1 97.44 322 LEU B N 1
ATOM 4962 C CA . LEU B 1 322 ? 8.797 36.844 -1.776 1 97.44 322 LEU B CA 1
ATOM 4963 C C . LEU B 1 322 ? 8.836 38.375 -1.688 1 97.44 322 LEU B C 1
ATOM 4965 O O . LEU B 1 322 ? 7.867 39.062 -2.051 1 97.44 322 LEU B O 1
ATOM 4969 N N . ALA B 1 323 ? 9.93 38.906 -1.212 1 96.25 323 ALA B N 1
ATOM 4970 C CA . ALA B 1 323 ? 10.102 40.344 -1.147 1 96.25 323 ALA B CA 1
ATOM 4971 C C . ALA B 1 323 ? 10.086 40.969 -2.543 1 96.25 323 ALA B C 1
ATOM 4973 O O . ALA B 1 323 ? 9.578 42.062 -2.736 1 96.25 323 ALA B O 1
ATOM 4974 N N . GLU B 1 324 ? 10.617 40.219 -3.455 1 92.56 324 GLU B N 1
ATOM 4975 C CA . GLU B 1 324 ? 10.68 40.688 -4.832 1 92.56 324 GLU B CA 1
ATOM 4976 C C . GLU B 1 324 ? 9.328 40.531 -5.531 1 92.56 324 GLU B C 1
ATOM 4978 O O . GLU B 1 324 ? 9.07 41.188 -6.539 1 92.56 324 GLU B O 1
ATOM 4983 N N . ALA B 1 325 ? 8.578 39.688 -5.043 1 91.44 325 ALA B N 1
ATOM 4984 C CA . ALA B 1 325 ? 7.316 39.375 -5.699 1 91.44 325 ALA B CA 1
ATOM 4985 C C . ALA B 1 325 ? 6.207 40.312 -5.25 1 91.44 325 ALA B C 1
ATOM 4987 O O . ALA B 1 325 ? 5.078 40.219 -5.746 1 91.44 325 ALA B O 1
ATOM 4988 N N . VAL B 1 326 ? 6.449 41.188 -4.324 1 87.25 326 VAL B N 1
ATOM 4989 C CA . VAL B 1 326 ? 5.441 42.125 -3.865 1 87.25 326 VAL B CA 1
ATOM 4990 C C . VAL B 1 326 ? 5.297 43.25 -4.883 1 87.25 326 VAL B C 1
ATOM 4992 O O . VAL B 1 326 ? 6.289 43.719 -5.441 1 87.25 326 VAL B O 1
#

Nearest PDB structures (foldseek):
  3hdo-assembly1_B  TM=9.135E-01  e=4.515E-22  Geobacter metallireducens GS-15
  3p1t-assembly1_A  TM=8.734E-01  e=1.702E-23  Burkholderia pseudomallei
  3ly1-assembly1_A  TM=8.801E-01  e=1.510E-21  Pectobacterium atrosepticum
  3get-assembly1_B  TM=8.612E-01  e=5.656E-20  Campylobacter jejuni subsp. jejuni NCTC 11168 = ATCC 700819
  3get-assembly1_A  TM=8.644E-01  e=7.987E-20  Campylobacter jejuni subsp. jejuni NCTC 11168 = ATCC 700819

Secondary structure (DSSP, 8-state):
---S--S-TTSEETTS-S-S---TTHHHHHHHHHHHTT--GGG--HHHHHHHHHHHTS-GGGEEEESSHHHHHHHHHHTT--TT-EEEEEES--HHHHHHHHHTT-EEEEEEGGGHHHH--GGGSSEEEEESS-TTT-----HHHHHHHHHHHHHHT--EEEE-TTGGGS-PPP-TT-TTEEEEEESTTTTT-GGG--EEEE--HHHHHHHHHHSPTT-S-HHHHHHHHHHHT-HHHHHHHHHHHHHHHHHHHHHHHHHT-EEPP-SSSEEEEE-S-HHHHHHHHHHTTEE-EEGGGSTT-SSEEEEE---HHHHHHHHHHHHHT-/---S--S-TTSEESSS-S-S---TTHHHHHHHHHHHTT--GGG--HHHHHHHHHHHTS-GGGEEEESSHHHHHHHHHHTT--TT-EEEEEES--HHHHHHHHHTT-EEEEEEGGGHHHH--GGGSSEEEEESS-TTT-----HHHHHHHHHHHHHHT--EEEE-TTGGGS-PPP-TT-TTEEEEEESTTTTT-GGG--EEEE--HHHHHHHHHHSPTT-S-HHHHHHHHHHHT-HHHHHHHHHHHHHHHHHHHHHHHHHT-EEPP-SSSEEEEE-S-HHHHHHHHHHTTEE-EEGGGSTT-SSEEEEE---HHHHHHHHHHHHHT-

pLDDT: mean 92.73, std 10.73, range [35.16, 98.94]

Radius of gyration: 25.95 Å; Cα contacts (8 Å, |Δi|>4): 1409; chains: 2; bounding box: 49×86×51 Å